Protein 3RRW (pdb70)

B-factor: mean 50.47, std 18.08, range [16.99, 117.23]

GO terms:
  GO:0009543 chloroplast thylakoid lumen (C, IDA)
  GO:0031977 thylakoid lumen (C, HDA)
  GO:0005634 nucleus (C, HDA)
  GO:0005737 cytoplasm (C, HDA)
  GO:0005829 cytosol (C, HDA)
  GO:0009507 chloroplast (C, HDA)
  GO:0009534 chloroplast thylakoid (C, HDA)
  GO:0009535 chloroplast thylakoid membrane (C, HDA)
  GO:0009579 thylakoid (C, HDA)
  GO:0005515 protein binding (F, IPI)
  GO:0009543 chloroplast thylakoid lumen (C, HDA)

InterPro domains:
  IPR002016 Haem peroxidase [PF00141] (103-273)
  IPR002016 Haem peroxidase [PS50873] (98-277)
  IPR002207 Class I peroxidase [PR00459] (113-128)
  IPR002207 Class I peroxidase [PR00459] (131-141)
  IPR002207 Class I peroxidase [PR00459] (145-169)
  IPR002207 Class I peroxidase [PR00459] (273-298)
  IPR010255 Haem peroxidase superfamily [SSF48113] (80-329)
  IPR044831 Heme-binding peroxidase Ccp1-like [PTHR31356] (79-277)

Organism: Arabidopsis thaliana (NCBI:txid3702)

Radius of gyration: 26.05 Å; Cα contacts (8 Å, |Δi|>4): 727; chains: 2; bounding box: 51×84×50 Å

CATH classification: 1.10.520.10 (+1 more: 1.20.58.1620)

Sequence (501 aa):
LNQRRQRSEFQSKIKILLSTTIKAKPELVPSLLKLALNDATYDKATKSGGANGSIRFSSELSRAENEGLSDGLSLIEEVKKEIDSISKGGPISYADIIQLAGQSAVKFTYLASAIRKCGGNEEKGNLLYTAYGSAGQWGLFDRNFGRSDATEADPEGRVPQWGKATVQEKDKFIAVGLGPRQLAVSAFLGPDQAATEQLLATDPQVAPWVQKYQRSRETVSQTDYEVDLITAFTKLSCLGQQINFEAYTYPVLNQRRQRSEFQSKIKILLSTTIKAKPELVPSLLKLALNDATYDKATKSGGANGSIRFSSELSRAENEGLSDGLSLIEEVKKEIDSISKGGPISYADIIQLAGQSAVKFTYLASAIRKCGGNEEKGNLLYTAYGSAGQWGLFDRNFGRSDATEADPEGRVPQWGKATVQEKDKFIAVGLGPRQLAVSAFLGPDQAATEQLLATDPQVAPWVQKYQRSRETVSQTDYEVDLITAFTKLSCLGQQINFEAYT

Nearest PDB structures (foldseek):
  3rrw-assembly2_B  TM=9.946E-01  e=8.534E-34  Arabidopsis thaliana
  2vcs-assembly1_A  TM=7.057E-01  e=4.518E-08  Glycine max
  3zcg-assembly1_A-2  TM=7.046E-01  e=4.741E-08  Glycine max
  2cl4-assembly1_X  TM=7.032E-01  e=6.034E-08  Glycine max
  1apx-assembly1_B  TM=6.976E-01  e=4.518E-08  Pisum sativum

Foldseek 3Di:
DVLVVLLVVLLVVLLVLLLVLCVVPVLCLLLLLQLLQVQLLQFVVVLFGGLALQCLDPVNCPDLLNPPNPVVVVSLVVSQVVSQVPFPFHGFGNSQSSLSNNVSSLLVVQLVLLCVVVVVNNVRSVVLCVVPPVPVLCVLVSQQGAWHHDPHHTDPDLGDSLVPDQLVVLVSQVSQPHGLLLCQLASNRDVDRVVRLVRQCVDPRNVVNNVVQVVLSPDNNSVVSVNSNSVSSSVSSQRSTDGDSSHSHDDD/DVLVVLLVVLLVVLLVVLLVLCVVVVLCLLLLLQLLQVQQLAFPVVLFGGLQLQCPDPVNCPDLLNPPSVVVVVSLVVSQVVSQVVQPFHRFGSSASSLSSSVSSLLVVLLVLLCVVVVNNNVRSVVLCVPLVPPVQCVLLSQQGAWHHDDHHRDPDLDDSLVPDALVNLVSQVRLPHGLLLVLLASNRDVDRVVRLVRSLVDPSNNVSNVVQVVLSVDNSSNCSSNVNSVSSSCSSARSTDHDSSHSD

Structure (mmCIF, N/CA/C/O backbone):
data_3RRW
#
_entry.id   3RRW
#
_cell.length_a   92.350
_cell.length_b   92.350
_cell.length_c   143.460
_cell.angle_alpha   90.00
_cell.angle_beta   90.00
_cell.angle_gamma   90.00
#
_symmetry.space_group_name_H-M   'P 41 21 2'
#
loop_
_entity.id
_entity.type
_entity.pdbx_description
1 polymer 'Thylakoid lumenal 29 kDa protein, chloroplastic'
2 non-polymer 'PHOSPHATE ION'
3 non-polymer 'CALCIUM ION'
4 non-polymer GLYCEROL
5 water water
#
loop_
_atom_site.group_PDB
_atom_site.id
_atom_site.type_symbol
_atom_site.label_atom_id
_atom_site.label_alt_id
_atom_site.label_comp_id
_atom_site.label_asym_id
_atom_site.label_entity_id
_atom_site.label_seq_id
_atom_site.pdbx_PDB_ins_code
_atom_site.Cartn_x
_atom_site.Cartn_y
_atom_site.Cartn_z
_atom_site.occupancy
_atom_site.B_iso_or_equiv
_atom_site.auth_seq_id
_atom_site.auth_comp_id
_atom_site.auth_asym_id
_atom_site.auth_atom_id
_atom_site.pdbx_PDB_model_num
ATOM 1 N N . LEU A 1 4 ? 34.322 112.018 59.084 1.00 69.89 4 LEU A N 1
ATOM 2 C CA . LEU A 1 4 ? 33.084 112.781 59.435 1.00 70.38 4 LEU A CA 1
ATOM 3 C C . LEU A 1 4 ? 32.076 112.850 58.300 1.00 68.27 4 LEU A C 1
ATOM 4 O O . LEU A 1 4 ? 31.040 112.160 58.318 1.00 66.52 4 LEU A O 1
ATOM 9 N N . ASN A 1 5 ? 32.350 113.689 57.311 1.00 68.81 5 ASN A N 1
ATOM 10 C CA . ASN A 1 5 ? 31.493 113.723 56.120 1.00 66.10 5 ASN A CA 1
ATOM 11 C C . ASN A 1 5 ? 31.377 112.351 55.490 1.00 62.32 5 ASN A C 1
ATOM 12 O O . ASN A 1 5 ? 30.356 112.002 54.931 1.00 60.19 5 ASN A O 1
ATOM 17 N N . GLN A 1 6 ? 32.441 111.576 55.613 1.00 62.47 6 GLN A N 1
ATOM 18 C CA . GLN A 1 6 ? 32.493 110.215 55.118 1.00 60.39 6 GLN A CA 1
ATOM 19 C C . GLN A 1 6 ? 31.662 109.297 56.000 1.00 58.15 6 GLN A C 1
ATOM 20 O O . GLN A 1 6 ? 31.171 108.258 55.550 1.00 55.41 6 GLN A O 1
ATOM 26 N N . ARG A 1 7 ? 31.557 109.651 57.277 1.00 59.28 7 ARG A N 1
ATOM 27 C CA . ARG A 1 7 ? 30.806 108.834 58.222 1.00 57.68 7 ARG A CA 1
ATOM 28 C C . ARG A 1 7 ? 29.333 108.949 57.812 1.00 54.84 7 ARG A C 1
ATOM 29 O O . ARG A 1 7 ? 28.632 107.945 57.694 1.00 51.81 7 ARG A O 1
ATOM 37 N N . ARG A 1 8 ? 28.928 110.183 57.499 1.00 54.58 8 ARG A N 1
ATOM 38 C CA . ARG A 1 8 ? 27.594 110.510 57.082 1.00 52.46 8 ARG A CA 1
ATOM 39 C C . ARG A 1 8 ? 27.289 109.862 55.725 1.00 50.12 8 ARG A C 1
ATOM 40 O O . ARG A 1 8 ? 26.293 109.110 55.583 1.00 48.05 8 ARG A O 1
ATOM 48 N N . GLN A 1 9 ? 28.155 110.105 54.737 1.00 49.52 9 GLN A N 1
ATOM 49 C CA . GLN A 1 9 ? 27.939 109.553 53.389 1.00 46.16 9 GLN A CA 1
ATOM 50 C C . GLN A 1 9 ? 27.693 108.087 53.478 1.00 43.33 9 GLN A C 1
ATOM 51 O O . GLN A 1 9 ? 26.715 107.580 52.919 1.00 42.06 9 GLN A O 1
ATOM 57 N N . ARG A 1 10 ? 28.609 107.392 54.147 1.00 43.16 10 ARG A N 1
ATOM 58 C CA . ARG A 1 10 ? 28.470 105.973 54.386 1.00 41.72 10 ARG A CA 1
ATOM 59 C C . ARG A 1 10 ? 27.112 105.596 54.993 1.00 41.04 10 ARG A C 1
ATOM 60 O O . ARG A 1 10 ? 26.453 104.664 54.490 1.00 39.40 10 ARG A O 1
ATOM 68 N N . SER A 1 11 ? 26.679 106.313 56.042 1.00 42.04 11 SER A N 1
ATOM 69 C CA . SER A 1 11 ? 25.443 105.924 56.744 1.00 41.96 11 SER A CA 1
ATOM 70 C C . SER A 1 11 ? 24.204 106.201 55.890 1.00 40.65 11 SER A C 1
ATOM 71 O O . SER A 1 11 ? 23.316 105.369 55.800 1.00 38.30 11 SER A O 1
ATOM 74 N N . GLU A 1 12 ? 24.202 107.325 55.181 1.00 42.47 12 GLU A N 1
ATOM 75 C CA . GLU A 1 12 ? 23.157 107.599 54.194 1.00 41.87 12 GLU A CA 1
ATOM 76 C C . GLU A 1 12 ? 23.104 106.502 53.142 1.00 39.84 12 GLU A C 1
ATOM 77 O O . GLU A 1 12 ? 22.025 106.072 52.728 1.00 39.21 12 GLU A O 1
ATOM 83 N N . PHE A 1 13 ? 24.264 105.985 52.771 1.00 39.10 13 PHE A N 1
ATOM 84 C CA . PHE A 1 13 ? 24.330 104.917 51.789 1.00 37.31 13 PHE A CA 1
ATOM 85 C C . PHE A 1 13 ? 23.815 103.587 52.422 1.00 36.77 13 PHE A C 1
ATOM 86 O O . PHE A 1 13 ? 23.199 102.745 51.755 1.00 35.09 13 PHE A O 1
ATOM 94 N N . GLN A 1 14 ? 24.053 103.414 53.714 1.00 38.06 14 GLN A N 1
ATOM 95 C CA . GLN A 1 14 ? 23.577 102.225 54.411 1.00 37.21 14 GLN A CA 1
ATOM 96 C C . GLN A 1 14 ? 22.067 102.204 54.559 1.00 36.06 14 GLN A C 1
ATOM 97 O O . GLN A 1 14 ? 21.448 101.164 54.392 1.00 35.31 14 GLN A O 1
ATOM 103 N N . SER A 1 15 ? 21.487 103.345 54.917 1.00 36.99 15 SER A N 1
ATOM 104 C CA . SER A 1 15 ? 20.031 103.497 54.959 1.00 37.14 15 SER A CA 1
ATOM 105 C C . SER A 1 15 ? 19.371 103.007 53.667 1.00 35.57 15 SER A C 1
ATOM 106 O O . SER A 1 15 ? 18.441 102.199 53.716 1.00 34.14 15 SER A O 1
ATOM 109 N N . LYS A 1 16 ? 19.881 103.478 52.526 1.00 35.06 16 LYS A N 1
ATOM 110 C CA . LYS A 1 16 ? 19.364 103.081 51.227 1.00 34.80 16 LYS A CA 1
ATOM 111 C C . LYS A 1 16 ? 19.486 101.592 50.957 1.00 33.85 16 LYS A C 1
ATOM 112 O O . LYS A 1 16 ? 18.570 100.955 50.430 1.00 33.75 16 LYS A O 1
ATOM 118 N N . ILE A 1 17 ? 20.606 101.031 51.343 1.00 33.42 17 ILE A N 1
ATOM 119 C CA . ILE A 1 17 ? 20.785 99.619 51.247 1.00 32.72 17 ILE A CA 1
ATOM 120 C C . ILE A 1 17 ? 19.781 98.878 52.136 1.00 33.57 17 ILE A C 1
ATOM 121 O O . ILE A 1 17 ? 19.100 97.948 51.675 1.00 33.23 17 ILE A O 1
ATOM 126 N N . LYS A 1 18 ? 19.639 99.318 53.388 1.00 34.64 18 LYS A N 1
ATOM 127 C CA . LYS A 1 18 ? 18.780 98.596 54.318 1.00 35.15 18 LYS A CA 1
ATOM 128 C C . LYS A 1 18 ? 17.307 98.604 53.889 1.00 34.46 18 LYS A C 1
ATOM 129 O O . LYS A 1 18 ? 16.637 97.583 53.995 1.00 34.54 18 LYS A O 1
ATOM 135 N N . ILE A 1 19 ? 16.804 99.741 53.417 1.00 33.96 19 ILE A N 1
ATOM 136 C CA . ILE A 1 19 ? 15.422 99.791 52.956 1.00 34.39 19 ILE A CA 1
ATOM 137 C C . ILE A 1 19 ? 15.216 98.833 51.751 1.00 33.12 19 ILE A C 1
ATOM 138 O O . ILE A 1 19 ? 14.195 98.168 51.659 1.00 31.78 19 ILE A O 1
ATOM 143 N N . LEU A 1 20 ? 16.225 98.725 50.885 1.00 32.28 20 LEU A N 1
ATOM 144 C CA . LEU A 1 20 ? 16.147 97.846 49.737 1.00 32.38 20 LEU A CA 1
ATOM 145 C C . LEU A 1 20 ? 16.211 96.380 50.160 1.00 32.12 20 LEU A C 1
ATOM 146 O O . LEU A 1 20 ? 15.496 95.519 49.613 1.00 31.27 20 LEU A O 1
ATOM 151 N N . LEU A 1 21 ? 17.054 96.084 51.133 1.00 30.86 21 LEU A N 1
ATOM 152 C CA . LEU A 1 21 ? 17.130 94.717 51.589 1.00 30.21 21 LEU A CA 1
ATOM 153 C C . LEU A 1 21 ? 15.838 94.254 52.260 1.00 30.80 21 LEU A C 1
ATOM 154 O O . LEU A 1 21 ? 15.370 93.154 51.990 1.00 30.69 21 LEU A O 1
ATOM 159 N N . SER A 1 22 ? 15.248 95.096 53.117 1.00 31.42 22 SER A N 1
ATOM 160 C CA . SER A 1 22 ? 14.097 94.664 53.875 1.00 31.43 22 SER A CA 1
ATOM 161 C C . SER A 1 22 ? 12.888 94.507 52.985 1.00 32.61 22 SER A C 1
ATOM 162 O O . SER A 1 22 ? 12.100 93.588 53.175 1.00 34.06 22 SER A O 1
ATOM 165 N N . THR A 1 23 ? 12.729 95.395 52.008 1.00 32.84 23 THR A N 1
ATOM 166 C CA . THR A 1 23 ? 11.662 95.229 51.036 1.00 32.59 23 THR A CA 1
ATOM 167 C C . THR A 1 23 ? 11.859 94.006 50.138 1.00 32.06 23 THR A C 1
ATOM 168 O O . THR A 1 23 ? 10.890 93.341 49.778 1.00 33.91 23 THR A O 1
ATOM 172 N N . THR A 1 24 ? 13.103 93.679 49.808 1.00 31.07 24 THR A N 1
ATOM 173 C CA . THR A 1 24 ? 13.363 92.478 48.989 1.00 30.54 24 THR A CA 1
ATOM 174 C C . THR A 1 24 ? 13.152 91.222 49.773 1.00 30.54 24 THR A C 1
ATOM 175 O O . THR A 1 24 ? 12.481 90.335 49.323 1.00 33.21 24 THR A O 1
ATOM 179 N N . ILE A 1 25 ? 13.707 91.157 50.964 1.00 30.45 25 ILE A N 1
ATOM 180 C CA . ILE A 1 25 ? 13.445 90.064 51.852 1.00 30.67 25 ILE A CA 1
ATOM 181 C C . ILE A 1 25 ? 11.940 89.903 52.120 1.00 33.25 25 ILE A C 1
ATOM 182 O O . ILE A 1 25 ? 11.429 88.778 52.135 1.00 34.76 25 ILE A O 1
ATOM 187 N N . LYS A 1 26 ? 11.218 91.024 52.226 1.00 33.68 26 LYS A N 1
ATOM 188 C CA . LYS A 1 26 ? 9.784 91.006 52.453 1.00 35.15 26 LYS A CA 1
ATOM 189 C C . LYS A 1 26 ? 9.047 90.310 51.303 1.00 36.93 26 LYS A C 1
ATOM 190 O O . LYS A 1 26 ? 8.030 89.652 51.525 1.00 38.67 26 LYS A O 1
ATOM 196 N N . ALA A 1 27 ? 9.546 90.463 50.069 1.00 36.05 27 ALA A N 1
ATOM 197 C CA . ALA A 1 27 ? 8.897 89.798 48.945 1.00 35.79 27 ALA A CA 1
ATOM 198 C C . ALA A 1 27 ? 9.304 88.302 48.892 1.00 35.51 27 ALA A C 1
ATOM 199 O O . ALA A 1 27 ? 8.569 87.478 48.396 1.00 34.64 27 ALA A O 1
ATOM 201 N N . LYS A 1 28 ? 10.478 87.970 49.419 1.00 33.96 28 LYS A N 1
ATOM 202 C CA . LYS A 1 28 ? 10.917 86.596 49.397 1.00 34.67 28 LYS A CA 1
ATOM 203 C C . LYS A 1 28 ? 11.364 86.086 50.758 1.00 33.52 28 LYS A C 1
ATOM 204 O O . LYS A 1 28 ? 12.543 85.780 50.924 1.00 32.69 28 LYS A O 1
ATOM 210 N N . PRO A 1 29 ? 10.425 85.942 51.720 1.00 33.21 29 PRO A N 1
ATOM 211 C CA . PRO A 1 29 ? 10.856 85.545 53.070 1.00 32.64 29 PRO A CA 1
ATOM 212 C C . PRO A 1 29 ? 11.427 84.144 53.164 1.00 32.78 29 PRO A C 1
ATOM 213 O O . PRO A 1 29 ? 12.120 83.859 54.108 1.00 33.55 29 PRO A O 1
ATOM 217 N N . GLU A 1 30 ? 11.151 83.280 52.190 1.00 33.81 30 GLU A N 1
ATOM 218 C CA . GLU A 1 30 ? 11.545 81.875 52.302 1.00 34.33 30 GLU A CA 1
ATOM 219 C C . GLU A 1 30 ? 13.011 81.673 52.028 1.00 33.36 30 GLU A C 1
ATOM 220 O O . GLU A 1 30 ? 13.499 80.553 52.114 1.00 33.58 30 GLU A O 1
ATOM 226 N N . LEU A 1 31 ? 13.698 82.772 51.696 1.00 32.38 31 LEU A N 1
ATOM 227 C CA . LEU A 1 31 ? 15.143 82.810 51.462 1.00 31.67 31 LEU A CA 1
ATOM 228 C C . LEU A 1 31 ? 15.901 83.315 52.652 1.00 30.53 31 LEU A C 1
ATOM 229 O O . LEU A 1 31 ? 17.149 83.412 52.636 1.00 29.94 31 LEU A O 1
ATOM 234 N N . VAL A 1 32 ? 15.182 83.685 53.692 1.00 30.11 32 VAL A N 1
ATOM 235 C CA . VAL A 1 32 ? 15.891 84.141 54.867 1.00 29.55 32 VAL A CA 1
ATOM 236 C C . VAL A 1 32 ? 16.937 83.105 55.319 1.00 29.25 32 VAL A C 1
ATOM 237 O O . VAL A 1 32 ? 18.078 83.458 55.560 1.00 28.95 32 VAL A O 1
ATOM 241 N N . PRO A 1 33 ? 16.557 81.820 55.399 1.00 30.60 33 PRO A N 1
ATOM 242 C CA . PRO A 1 33 ? 17.558 80.869 55.895 1.00 31.38 33 PRO A CA 1
ATOM 243 C C . PRO A 1 33 ? 18.773 80.800 54.965 1.00 32.27 33 PRO A C 1
ATOM 244 O O . PRO A 1 33 ? 19.898 80.732 55.450 1.00 32.64 33 PRO A O 1
ATOM 248 N N . SER A 1 34 ? 18.548 80.916 53.658 1.00 32.71 34 SER A N 1
ATOM 249 C CA . SER A 1 34 ? 19.619 80.962 52.694 1.00 33.40 34 SER A CA 1
ATOM 250 C C . SER A 1 34 ? 20.540 82.137 52.937 1.00 33.66 34 SER A C 1
ATOM 251 O O . SER A 1 34 ? 21.778 81.997 52.886 1.00 35.22 34 SER A O 1
ATOM 254 N N . LEU A 1 35 ? 19.977 83.320 53.150 1.00 33.63 35 LEU A N 1
ATOM 255 C CA . LEU A 1 35 ? 20.855 84.479 53.353 1.00 33.32 35 LEU A CA 1
ATOM 256 C C . LEU A 1 35 ? 21.712 84.279 54.593 1.00 33.56 35 LEU A C 1
ATOM 257 O O . LEU A 1 35 ? 22.908 84.596 54.572 1.00 34.49 35 LEU A O 1
ATOM 262 N N . LEU A 1 36 ? 21.114 83.747 55.666 1.00 32.41 36 LEU A N 1
ATOM 263 C CA . LEU A 1 36 ? 21.878 83.503 56.874 1.00 31.70 36 LEU A CA 1
ATOM 264 C C . LEU A 1 36 ? 23.088 82.579 56.601 1.00 31.64 36 LEU A C 1
ATOM 265 O O . LEU A 1 36 ? 24.234 82.893 56.991 1.00 32.08 36 LEU A O 1
ATOM 270 N N . LYS A 1 37 ? 22.827 81.476 55.910 1.00 30.64 37 LYS A N 1
ATOM 271 C CA . LYS A 1 37 ? 23.821 80.470 55.677 1.00 31.93 37 LYS A CA 1
ATOM 272 C C . LYS A 1 37 ? 24.868 80.949 54.700 1.00 32.33 37 LYS A C 1
ATOM 273 O O . LYS A 1 37 ? 25.977 80.433 54.672 1.00 32.33 37 LYS A O 1
ATOM 279 N N . LEU A 1 38 ? 24.475 81.862 53.826 1.00 32.07 38 LEU A N 1
ATOM 280 C CA . LEU A 1 38 ? 25.383 82.386 52.827 1.00 33.05 38 LEU A CA 1
ATOM 281 C C . LEU A 1 38 ? 26.448 83.262 53.538 1.00 32.62 38 LEU A C 1
ATOM 282 O O . LEU A 1 38 ? 27.664 83.129 53.283 1.00 33.78 38 LEU A O 1
ATOM 287 N N . ALA A 1 39 ? 25.996 84.075 54.488 1.00 30.44 39 ALA A N 1
ATOM 288 C CA . ALA A 1 39 ? 26.898 84.838 55.337 1.00 30.39 39 ALA A CA 1
ATOM 289 C C . ALA A 1 39 ? 27.780 83.957 56.238 1.00 30.79 39 ALA A C 1
ATOM 290 O O . ALA A 1 39 ? 28.968 84.243 56.391 1.00 32.36 39 ALA A O 1
ATOM 292 N N . LEU A 1 40 ? 27.228 82.869 56.785 1.00 30.26 40 LEU A N 1
ATOM 293 C CA . LEU A 1 40 ? 28.014 81.930 57.606 1.00 30.23 40 LEU A CA 1
ATOM 294 C C . LEU A 1 40 ? 29.087 81.227 56.799 1.00 31.07 40 LEU A C 1
ATOM 295 O O . LEU A 1 40 ? 30.283 81.331 57.127 1.00 32.00 40 LEU A O 1
ATOM 300 N N . ASN A 1 41 ? 28.666 80.531 55.738 1.00 30.08 41 ASN A N 1
ATOM 301 C CA . ASN A 1 41 ? 29.577 79.784 54.872 1.00 31.26 41 ASN A CA 1
ATOM 302 C C . ASN A 1 41 ? 30.624 80.599 54.111 1.00 32.82 41 ASN A C 1
ATOM 303 O O . ASN A 1 41 ? 31.635 80.050 53.692 1.00 35.41 41 ASN A O 1
ATOM 308 N N . ASP A 1 42 ? 30.421 81.898 53.968 1.00 32.23 42 ASP A N 1
ATOM 309 C CA . ASP A 1 42 ? 31.446 82.760 53.354 1.00 33.19 42 ASP A CA 1
ATOM 310 C C . ASP A 1 42 ? 32.484 83.031 54.425 1.00 34.10 42 ASP A C 1
ATOM 311 O O . ASP A 1 42 ? 33.661 82.991 54.162 1.00 35.72 42 ASP A O 1
ATOM 316 N N . ALA A 1 43 ? 32.021 83.214 55.666 1.00 34.65 43 ALA A N 1
ATOM 317 C CA . ALA A 1 43 ? 32.890 83.532 56.793 1.00 35.04 43 ALA A CA 1
ATOM 318 C C . ALA A 1 43 ? 33.676 82.345 57.351 1.00 36.50 43 ALA A C 1
ATOM 319 O O . ALA A 1 43 ? 34.832 82.495 57.716 1.00 38.54 43 ALA A O 1
ATOM 329 N N . THR A 1 45 ? 35.269 79.798 56.316 1.00 38.85 45 THR A N 1
ATOM 330 C CA . THR A 1 45 ? 36.528 79.323 55.760 1.00 40.86 45 THR A CA 1
ATOM 331 C C . THR A 1 45 ? 37.737 79.966 56.458 1.00 42.78 45 THR A C 1
ATOM 332 O O . THR A 1 45 ? 38.823 79.454 56.343 1.00 45.83 45 THR A O 1
ATOM 336 N N . TYR A 1 46 ? 37.563 81.087 57.153 1.00 42.51 46 TYR A N 1
ATOM 337 C CA . TYR A 1 46 ? 38.719 81.722 57.803 1.00 45.26 46 TYR A CA 1
ATOM 338 C C . TYR A 1 46 ? 39.621 80.731 58.574 1.00 46.68 46 TYR A C 1
ATOM 339 O O . TYR A 1 46 ? 39.151 79.959 59.398 1.00 46.56 46 TYR A O 1
ATOM 348 N N . ASP A 1 47 ? 40.915 80.744 58.259 1.00 49.29 47 ASP A N 1
ATOM 349 C CA . ASP A 1 47 ? 41.904 79.884 58.911 1.00 50.64 47 ASP A CA 1
ATOM 350 C C . ASP A 1 47 ? 43.039 80.776 59.384 1.00 52.78 47 ASP A C 1
ATOM 351 O O . ASP A 1 47 ? 43.810 81.286 58.588 1.00 54.50 47 ASP A O 1
ATOM 356 N N . LYS A 1 48 ? 43.100 80.986 60.684 1.00 53.15 48 LYS A N 1
ATOM 357 C CA . LYS A 1 48 ? 44.122 81.788 61.332 1.00 56.14 48 LYS A CA 1
ATOM 358 C C . LYS A 1 48 ? 45.524 81.585 60.786 1.00 59.01 48 LYS A C 1
ATOM 359 O O . LYS A 1 48 ? 46.173 82.528 60.348 1.00 60.71 48 LYS A O 1
ATOM 365 N N . ALA A 1 49 ? 45.979 80.337 60.822 1.00 60.25 49 ALA A N 1
ATOM 366 C CA . ALA A 1 49 ? 47.365 79.983 60.563 1.00 63.60 49 ALA A CA 1
ATOM 367 C C . ALA A 1 49 ? 47.838 80.502 59.218 1.00 65.43 49 ALA A C 1
ATOM 368 O O . ALA A 1 49 ? 48.929 81.063 59.108 1.00 67.73 49 ALA A O 1
ATOM 370 N N . THR A 1 50 ? 47.003 80.343 58.197 1.00 64.10 50 THR A N 1
ATOM 371 C CA . THR A 1 50 ? 47.383 80.785 56.886 1.00 65.62 50 THR A CA 1
ATOM 372 C C . THR A 1 50 ? 46.715 82.115 56.533 1.00 63.89 50 THR A C 1
ATOM 373 O O . THR A 1 50 ? 46.749 82.548 55.383 1.00 64.37 50 THR A O 1
ATOM 377 N N . LYS A 1 51 ? 46.166 82.786 57.550 1.00 62.90 51 LYS A N 1
ATOM 378 C CA . LYS A 1 51 ? 45.412 84.064 57.373 1.00 61.56 51 LYS A CA 1
ATOM 379 C C . LYS A 1 51 ? 44.613 84.088 56.071 1.00 59.08 51 LYS A C 1
ATOM 380 O O . LYS A 1 51 ? 44.621 85.072 55.349 1.00 58.64 51 LYS A O 1
ATOM 386 N N . SER A 1 52 ? 43.936 82.993 55.764 1.00 56.94 52 SER A N 1
ATOM 387 C CA . SER A 1 52 ? 43.233 82.912 54.502 1.00 55.30 52 SER A CA 1
ATOM 388 C C . SER A 1 52 ? 41.769 82.644 54.740 1.00 51.23 52 SER A C 1
ATOM 389 O O . SER A 1 52 ? 41.392 82.197 55.820 1.00 50.23 52 SER A O 1
ATOM 392 N N . GLY A 1 53 ? 40.945 82.946 53.736 1.00 49.28 53 GLY A N 1
ATOM 393 C CA . GLY A 1 53 ? 39.505 82.720 53.815 1.00 46.04 53 GLY A CA 1
ATOM 394 C C . GLY A 1 53 ? 38.748 83.834 54.501 1.00 43.96 53 GLY A C 1
ATOM 395 O O . GLY A 1 53 ? 39.189 84.960 54.533 1.00 44.99 53 GLY A O 1
ATOM 396 N N . GLY A 1 54 ? 37.573 83.519 55.016 1.00 42.17 54 GLY A N 1
ATOM 397 C CA . GLY A 1 54 ? 36.759 84.507 55.709 1.00 39.47 54 GLY A CA 1
ATOM 398 C C . GLY A 1 54 ? 35.755 85.200 54.829 1.00 37.60 54 GLY A C 1
ATOM 399 O O . GLY A 1 54 ? 35.555 84.815 53.666 1.00 37.06 54 GLY A O 1
ATOM 400 N N . ALA A 1 55 ? 35.149 86.244 55.399 1.00 36.77 55 ALA A N 1
ATOM 401 C CA . ALA A 1 55 ? 34.055 87.000 54.806 1.00 35.94 55 ALA A CA 1
ATOM 402 C C . ALA A 1 55 ? 34.542 87.914 53.720 1.00 36.88 55 ALA A C 1
ATOM 403 O O . ALA A 1 55 ? 34.651 89.136 53.948 1.00 36.79 55 ALA A O 1
ATOM 405 N N . ASN A 1 56 ? 34.693 87.338 52.518 1.00 37.37 56 ASN A N 1
ATOM 406 C CA . ASN A 1 56 ? 35.365 87.976 51.358 1.00 38.70 56 ASN A CA 1
ATOM 407 C C . ASN A 1 56 ? 34.607 87.809 50.030 1.00 38.80 56 ASN A C 1
ATOM 408 O O . ASN A 1 56 ? 35.101 88.210 48.965 1.00 39.47 56 ASN A O 1
ATOM 413 N N . GLY A 1 57 ? 33.406 87.235 50.096 1.00 38.18 57 GLY A N 1
ATOM 414 C CA . GLY A 1 57 ? 32.572 87.099 48.909 1.00 38.39 57 GLY A CA 1
ATOM 415 C C . GLY A 1 57 ? 32.980 85.948 48.003 1.00 39.85 57 GLY A C 1
ATOM 416 O O . GLY A 1 57 ? 32.358 85.707 46.953 1.00 40.32 57 GLY A O 1
ATOM 417 N N . SER A 1 58 ? 34.007 85.219 48.404 1.00 40.82 58 SER A N 1
ATOM 418 C CA . SER A 1 58 ? 34.448 84.046 47.643 1.00 42.35 58 SER A CA 1
ATOM 419 C C . SER A 1 58 ? 33.282 83.118 47.254 1.00 40.65 58 SER A C 1
ATOM 420 O O . SER A 1 58 ? 33.316 82.462 46.210 1.00 40.85 58 SER A O 1
ATOM 423 N N . ILE A 1 59 ? 32.264 83.073 48.108 1.00 38.29 59 ILE A N 1
ATOM 424 C CA . ILE A 1 59 ? 31.160 82.125 47.979 1.00 37.22 59 ILE A CA 1
ATOM 425 C C . ILE A 1 59 ? 30.345 82.255 46.698 1.00 36.90 59 ILE A C 1
ATOM 426 O O . ILE A 1 59 ? 29.625 81.346 46.337 1.00 36.96 59 ILE A O 1
ATOM 431 N N . ARG A 1 60 ? 30.478 83.375 46.013 1.00 37.30 60 ARG A N 1
ATOM 432 C CA . ARG A 1 60 ? 29.796 83.597 44.717 1.00 38.21 60 ARG A CA 1
ATOM 433 C C . ARG A 1 60 ? 30.367 82.763 43.566 1.00 40.27 60 ARG A C 1
ATOM 434 O O . ARG A 1 60 ? 29.791 82.714 42.470 1.00 41.19 60 ARG A O 1
ATOM 442 N N . PHE A 1 61 ? 31.513 82.142 43.784 1.00 42.10 61 PHE A N 1
ATOM 443 C CA . PHE A 1 61 ? 32.172 81.386 42.707 1.00 44.62 61 PHE A CA 1
ATOM 444 C C . PHE A 1 61 ? 31.583 79.994 42.558 1.00 45.92 61 PHE A C 1
ATOM 445 O O . PHE A 1 61 ? 31.438 79.271 43.539 1.00 47.00 61 PHE A O 1
ATOM 453 N N . SER A 1 62 ? 31.242 79.618 41.327 1.00 48.02 62 SER A N 1
ATOM 454 C CA . SER A 1 62 ? 30.557 78.365 41.069 1.00 49.35 62 SER A CA 1
ATOM 455 C C . SER A 1 62 ? 31.317 77.198 41.677 1.00 50.62 62 SER A C 1
ATOM 456 O O . SER A 1 62 ? 30.721 76.198 42.108 1.00 50.84 62 SER A O 1
ATOM 459 N N . SER A 1 63 ? 32.629 77.367 41.758 1.00 51.04 63 SER A N 1
ATOM 460 C CA . SER A 1 63 ? 33.518 76.364 42.269 1.00 51.88 63 SER A CA 1
ATOM 461 C C . SER A 1 63 ? 33.328 76.178 43.781 1.00 50.76 63 SER A C 1
ATOM 462 O O . SER A 1 63 ? 33.450 75.071 44.306 1.00 51.56 63 SER A O 1
ATOM 465 N N . GLU A 1 64 ? 32.980 77.246 44.477 1.00 48.75 64 GLU A N 1
ATOM 466 C CA . GLU A 1 64 ? 32.662 77.129 45.897 1.00 47.04 64 GLU A CA 1
ATOM 467 C C . GLU A 1 64 ? 31.165 76.791 46.121 1.00 46.14 64 GLU A C 1
ATOM 468 O O . GLU A 1 64 ? 30.811 75.943 46.951 1.00 44.52 64 GLU A O 1
ATOM 474 N N . LEU A 1 65 ? 30.301 77.455 45.362 1.00 46.51 65 LEU A N 1
ATOM 475 C CA . LEU A 1 65 ? 28.845 77.263 45.460 1.00 46.48 65 LEU A CA 1
ATOM 476 C C . LEU A 1 65 ? 28.368 75.807 45.198 1.00 48.50 65 LEU A C 1
ATOM 477 O O . LEU A 1 65 ? 27.352 75.385 45.727 1.00 49.34 65 LEU A O 1
ATOM 482 N N . SER A 1 66 ? 29.136 75.026 44.447 1.00 51.27 66 SER A N 1
ATOM 483 C CA . SER A 1 66 ? 28.754 73.643 44.149 1.00 53.12 66 SER A CA 1
ATOM 484 C C . SER A 1 66 ? 29.198 72.657 45.231 1.00 53.51 66 SER A C 1
ATOM 485 O O . SER A 1 66 ? 28.966 71.441 45.131 1.00 55.00 66 SER A O 1
ATOM 488 N N . ARG A 1 67 ? 29.845 73.169 46.266 1.00 52.05 67 ARG A N 1
ATOM 489 C CA . ARG A 1 67 ? 30.268 72.303 47.355 1.00 52.15 67 ARG A CA 1
ATOM 490 C C . ARG A 1 67 ? 29.045 71.891 48.179 1.00 50.83 67 ARG A C 1
ATOM 491 O O . ARG A 1 67 ? 28.090 72.654 48.318 1.00 50.07 67 ARG A O 1
ATOM 499 N N . ALA A 1 68 ? 29.060 70.657 48.664 1.00 51.46 68 ALA A N 1
ATOM 500 C CA . ALA A 1 68 ? 27.921 70.075 49.378 1.00 50.20 68 ALA A CA 1
ATOM 501 C C . ALA A 1 68 ? 27.398 70.984 50.480 1.00 47.20 68 ALA A C 1
ATOM 502 O O . ALA A 1 68 ? 26.192 71.160 50.633 1.00 45.94 68 ALA A O 1
ATOM 504 N N . GLU A 1 69 ? 28.319 71.564 51.239 1.00 45.97 69 GLU A N 1
ATOM 505 C CA . GLU A 1 69 ? 27.957 72.470 52.331 1.00 43.81 69 GLU A CA 1
ATOM 506 C C . GLU A 1 69 ? 27.161 73.673 51.849 1.00 42.13 69 GLU A C 1
ATOM 507 O O . GLU A 1 69 ? 26.513 74.353 52.645 1.00 41.01 69 GLU A O 1
ATOM 513 N N . ASN A 1 70 ? 27.287 73.985 50.560 1.00 41.67 70 ASN A N 1
ATOM 514 C CA . ASN A 1 70 ? 26.636 75.137 49.996 1.00 39.96 70 ASN A CA 1
ATOM 515 C C . ASN A 1 70 ? 25.433 74.784 49.133 1.00 41.15 70 ASN A C 1
ATOM 516 O O . ASN A 1 70 ? 24.902 75.641 48.437 1.00 40.63 70 ASN A O 1
ATOM 521 N N . GLU A 1 71 ? 24.974 73.540 49.246 1.00 42.45 71 GLU A N 1
ATOM 522 C CA . GLU A 1 71 ? 23.827 73.050 48.493 1.00 45.18 71 GLU A CA 1
ATOM 523 C C . GLU A 1 71 ? 22.546 73.827 48.774 1.00 43.35 71 GLU A C 1
ATOM 524 O O . GLU A 1 71 ? 22.270 74.213 49.906 1.00 42.83 71 GLU A O 1
ATOM 530 N N . GLY A 1 72 ? 21.757 74.047 47.745 1.00 42.82 72 GLY A N 1
ATOM 531 C CA . GLY A 1 72 ? 20.535 74.774 47.922 1.00 42.04 72 GLY A CA 1
ATOM 532 C C . GLY A 1 72 ? 20.670 76.287 48.090 1.00 40.76 72 GLY A C 1
ATOM 533 O O . GLY A 1 72 ? 19.677 76.945 48.374 1.00 40.47 72 GLY A O 1
ATOM 534 N N . LEU A 1 73 ? 21.858 76.862 47.894 1.00 39.17 73 LEU A N 1
ATOM 535 C CA . LEU A 1 73 ? 21.979 78.315 48.063 1.00 38.32 73 LEU A CA 1
ATOM 536 C C . LEU A 1 73 ? 21.906 79.188 46.787 1.00 38.06 73 LEU A C 1
ATOM 537 O O . LEU A 1 73 ? 22.110 80.385 46.857 1.00 37.42 73 LEU A O 1
ATOM 542 N N . SER A 1 74 ? 21.585 78.613 45.644 1.00 39.36 74 SER A N 1
ATOM 543 C CA . SER A 1 74 ? 21.479 79.407 44.405 1.00 40.91 74 SER A CA 1
ATOM 544 C C . SER A 1 74 ? 20.511 80.573 44.474 1.00 39.68 74 SER A C 1
ATOM 545 O O . SER A 1 74 ? 20.834 81.675 44.026 1.00 39.42 74 SER A O 1
ATOM 548 N N . ASP A 1 75 ? 19.303 80.303 44.962 1.00 39.44 75 ASP A N 1
ATOM 549 C CA . ASP A 1 75 ? 18.257 81.296 44.977 1.00 38.98 75 ASP A CA 1
ATOM 550 C C . ASP A 1 75 ? 18.676 82.502 45.840 1.00 36.96 75 ASP A C 1
ATOM 551 O O . ASP A 1 75 ? 18.525 83.656 45.418 1.00 37.03 75 ASP A O 1
ATOM 556 N N . GLY A 1 76 ? 19.258 82.234 47.007 1.00 34.61 76 GLY A N 1
ATOM 557 C CA . GLY A 1 76 ? 19.729 83.303 47.862 1.00 33.28 76 GLY A CA 1
ATOM 558 C C . GLY A 1 76 ? 20.781 84.140 47.168 1.00 33.59 76 GLY A C 1
ATOM 559 O O . GLY A 1 76 ? 20.790 85.371 47.257 1.00 32.63 76 GLY A O 1
ATOM 560 N N . LEU A 1 77 ? 21.699 83.471 46.491 1.00 35.51 77 LEU A N 1
ATOM 561 C CA . LEU A 1 77 ? 22.727 84.181 45.749 1.00 36.05 77 LEU A CA 1
ATOM 562 C C . LEU A 1 77 ? 22.187 84.970 44.543 1.00 35.84 77 LEU A C 1
ATOM 563 O O . LEU A 1 77 ? 22.794 85.952 44.172 1.00 36.11 77 LEU A O 1
ATOM 568 N N . SER A 1 78 ? 21.070 84.543 43.931 1.00 35.43 78 SER A N 1
ATOM 569 C CA . SER A 1 78 ? 20.404 85.384 42.914 1.00 36.07 78 SER A CA 1
ATOM 570 C C . SER A 1 78 ? 19.832 86.679 43.503 1.00 34.17 78 SER A C 1
ATOM 571 O O . SER A 1 78 ? 19.840 87.709 42.856 1.00 34.67 78 SER A O 1
ATOM 574 N N . LEU A 1 79 ? 19.313 86.602 44.717 1.00 32.51 79 LEU A N 1
ATOM 575 C CA . LEU A 1 79 ? 18.734 87.762 45.365 1.00 32.72 79 LEU A CA 1
ATOM 576 C C . LEU A 1 79 ? 19.845 88.754 45.635 1.00 32.26 79 LEU A C 1
ATOM 577 O O . LEU A 1 79 ? 19.715 89.955 45.336 1.00 33.09 79 LEU A O 1
ATOM 582 N N . ILE A 1 80 ? 20.978 88.225 46.084 1.00 32.04 80 ILE A N 1
ATOM 583 C CA . ILE A 1 80 ? 22.161 89.016 46.333 1.00 31.80 80 ILE A CA 1
ATOM 584 C C . ILE A 1 80 ? 22.652 89.740 45.081 1.00 32.48 80 ILE A C 1
ATOM 585 O O . ILE A 1 80 ? 22.893 90.950 45.134 1.00 31.60 80 ILE A O 1
ATOM 590 N N . GLU A 1 81 ? 22.786 89.007 43.965 1.00 33.56 81 GLU A N 1
ATOM 591 C CA . GLU A 1 81 ? 23.166 89.622 42.668 1.00 35.46 81 GLU A CA 1
ATOM 592 C C . GLU A 1 81 ? 22.214 90.716 42.264 1.00 34.11 81 GLU A C 1
ATOM 593 O O . GLU A 1 81 ? 22.640 91.726 41.782 1.00 35.42 81 GLU A O 1
ATOM 599 N N . GLU A 1 82 ? 20.916 90.462 42.379 1.00 33.60 82 GLU A N 1
ATOM 600 C CA . GLU A 1 82 ? 19.910 91.422 41.978 1.00 33.07 82 GLU A CA 1
ATOM 601 C C . GLU A 1 82 ? 20.023 92.694 42.826 1.00 32.88 82 GLU A C 1
ATOM 602 O O . GLU A 1 82 ? 19.954 93.821 42.295 1.00 34.05 82 GLU A O 1
ATOM 608 N N . VAL A 1 83 ? 20.240 92.511 44.125 1.00 30.01 83 VAL A N 1
ATOM 609 C CA . VAL A 1 83 ? 20.297 93.605 45.035 1.00 29.99 83 VAL A CA 1
ATOM 610 C C . VAL A 1 83 ? 21.600 94.404 44.848 1.00 30.75 83 VAL A C 1
ATOM 611 O O . VAL A 1 83 ? 21.608 95.660 44.946 1.00 31.32 83 VAL A O 1
ATOM 615 N N . LYS A 1 84 ? 22.704 93.699 44.582 1.00 30.72 84 LYS A N 1
ATOM 616 C CA . LYS A 1 84 ? 23.928 94.386 44.290 1.00 31.84 84 LYS A CA 1
ATOM 617 C C . LYS A 1 84 ? 23.751 95.264 43.024 1.00 33.38 84 LYS A C 1
ATOM 618 O O . LYS A 1 84 ? 24.081 96.465 43.053 1.00 32.85 84 LYS A O 1
ATOM 624 N N . LYS A 1 85 ? 23.217 94.695 41.931 1.00 33.10 85 LYS A N 1
ATOM 625 C CA . LYS A 1 85 ? 23.000 95.522 40.740 1.00 35.66 85 LYS A CA 1
ATOM 626 C C . LYS A 1 85 ? 22.180 96.821 41.094 1.00 35.17 85 LYS A C 1
ATOM 627 O O . LYS A 1 85 ? 22.564 97.925 40.690 1.00 36.47 85 LYS A O 1
ATOM 633 N N . GLU A 1 86 ? 21.142 96.699 41.924 1.00 32.81 86 GLU A N 1
ATOM 634 C CA . GLU A 1 86 ? 20.339 97.873 42.295 1.00 33.07 86 GLU A CA 1
ATOM 635 C C . GLU A 1 86 ? 21.089 98.868 43.179 1.00 34.25 86 GLU A C 1
ATOM 636 O O . GLU A 1 86 ? 20.957 100.081 42.983 1.00 35.39 86 GLU A O 1
ATOM 642 N N . ILE A 1 87 ? 21.845 98.377 44.168 1.00 33.61 87 ILE A N 1
ATOM 643 C CA . ILE A 1 87 ? 22.668 99.259 44.999 1.00 33.42 87 ILE A CA 1
ATOM 644 C C . ILE A 1 87 ? 23.766 99.985 44.157 1.00 34.36 87 ILE A C 1
ATOM 645 O O . ILE A 1 87 ? 23.977 101.182 44.302 1.00 35.64 87 ILE A O 1
ATOM 650 N N . ASP A 1 88 ? 24.434 99.262 43.258 1.00 34.10 88 ASP A N 1
ATOM 651 C CA . ASP A 1 88 ? 25.406 99.867 42.347 1.00 35.05 88 ASP A CA 1
ATOM 652 C C . ASP A 1 88 ? 24.869 101.032 41.543 1.00 34.90 88 ASP A C 1
ATOM 653 O O . ASP A 1 88 ? 25.609 101.918 41.181 1.00 36.25 88 ASP A O 1
ATOM 658 N N . SER A 1 89 ? 23.587 101.020 41.248 1.00 34.78 89 SER A N 1
ATOM 659 C CA . SER A 1 89 ? 23.017 102.056 40.416 1.00 36.02 89 SER A CA 1
ATOM 660 C C . SER A 1 89 ? 22.699 103.326 41.170 1.00 36.64 89 SER A C 1
ATOM 661 O O . SER A 1 89 ? 22.446 104.331 40.545 1.00 38.35 89 SER A O 1
ATOM 664 N N . ILE A 1 90 ? 22.695 103.295 42.502 1.00 36.75 90 ILE A N 1
ATOM 665 C CA . ILE A 1 90 ? 22.476 104.529 43.262 1.00 36.92 90 ILE A CA 1
ATOM 666 C C . ILE A 1 90 ? 23.660 104.939 44.110 1.00 38.04 90 ILE A C 1
ATOM 667 O O . ILE A 1 90 ? 23.637 106.004 44.721 1.00 39.80 90 ILE A O 1
ATOM 672 N N . SER A 1 91 ? 24.700 104.112 44.174 1.00 38.07 91 SER A N 1
ATOM 673 C CA . SER A 1 91 ? 25.874 104.488 44.979 1.00 38.41 91 SER A CA 1
ATOM 674 C C . SER A 1 91 ? 26.614 105.689 44.404 1.00 38.96 91 SER A C 1
ATOM 675 O O . SER A 1 91 ? 26.868 105.767 43.181 1.00 39.78 91 SER A O 1
ATOM 678 N N . LYS A 1 92 ? 26.999 106.604 45.279 1.00 37.86 92 LYS A N 1
ATOM 679 C CA . LYS A 1 92 ? 27.776 107.758 44.854 1.00 39.06 92 LYS A CA 1
ATOM 680 C C . LYS A 1 92 ? 29.252 107.502 45.026 1.00 39.65 92 LYS A C 1
ATOM 681 O O . LYS A 1 92 ? 30.086 108.249 44.541 1.00 41.50 92 LYS A O 1
ATOM 687 N N . GLY A 1 93 ? 29.572 106.403 45.676 1.00 39.54 93 GLY A N 1
ATOM 688 C CA . GLY A 1 93 ? 30.946 106.093 45.973 1.00 41.49 93 GLY A CA 1
ATOM 689 C C . GLY A 1 93 ? 31.453 104.773 45.458 1.00 40.76 93 GLY A C 1
ATOM 690 O O . GLY A 1 93 ? 32.392 104.221 46.026 1.00 42.00 93 GLY A O 1
ATOM 691 N N . GLY A 1 94 ? 30.852 104.284 44.371 1.00 40.05 94 GLY A N 1
ATOM 692 C CA . GLY A 1 94 ? 31.319 103.086 43.678 1.00 39.10 94 GLY A CA 1
ATOM 693 C C . GLY A 1 94 ? 30.442 101.874 43.933 1.00 37.72 94 GLY A C 1
ATOM 694 O O . GLY A 1 94 ? 29.542 101.904 44.772 1.00 37.14 94 GLY A O 1
ATOM 695 N N . PRO A 1 95 ? 30.701 100.782 43.206 1.00 37.38 95 PRO A N 1
ATOM 696 C CA . PRO A 1 95 ? 29.944 99.565 43.441 1.00 34.67 95 PRO A CA 1
ATOM 697 C C . PRO A 1 95 ? 30.257 99.000 44.812 1.00 34.64 95 PRO A C 1
ATOM 698 O O . PRO A 1 95 ? 31.364 99.169 45.326 1.00 36.42 95 PRO A O 1
ATOM 702 N N . ILE A 1 96 ? 29.275 98.347 45.409 1.00 33.04 96 ILE A N 1
ATOM 703 C CA . ILE A 1 96 ? 29.440 97.717 46.698 1.00 32.85 96 ILE A CA 1
ATOM 704 C C . ILE A 1 96 ? 30.063 96.344 46.466 1.00 33.57 96 ILE A C 1
ATOM 705 O O . ILE A 1 96 ? 29.791 95.719 45.467 1.00 34.01 96 ILE A O 1
ATOM 710 N N . SER A 1 97 ? 30.937 95.902 47.361 1.00 34.97 97 SER A N 1
ATOM 711 C CA . SER A 1 97 ? 31.607 94.630 47.200 1.00 36.36 97 SER A CA 1
ATOM 712 C C . SER A 1 97 ? 30.662 93.460 47.518 1.00 36.46 97 SER A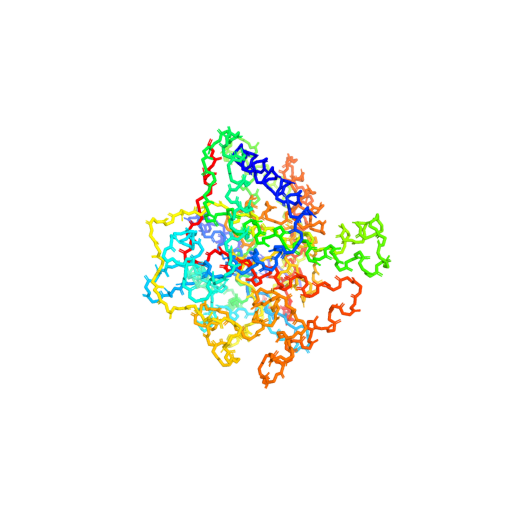 C 1
ATOM 713 O O . SER A 1 97 ? 29.693 93.584 48.284 1.00 34.88 97 SER A O 1
ATOM 716 N N . TYR A 1 98 ? 30.962 92.304 46.970 1.00 37.55 98 TYR A N 1
ATOM 717 C CA . TYR A 1 98 ? 30.159 91.161 47.289 1.00 37.70 98 TYR A CA 1
ATOM 718 C C . TYR A 1 98 ? 30.275 90.851 48.774 1.00 37.54 98 TYR A C 1
ATOM 719 O O . TYR A 1 98 ? 29.274 90.611 49.434 1.00 38.34 98 TYR A O 1
ATOM 728 N N . ALA A 1 99 ? 31.485 90.885 49.314 1.00 38.53 99 ALA A N 1
ATOM 729 C CA . ALA A 1 99 ? 31.672 90.573 50.725 1.00 38.41 99 ALA A CA 1
ATOM 730 C C . ALA A 1 99 ? 30.760 91.386 51.654 1.00 37.09 99 ALA A C 1
ATOM 731 O O . ALA A 1 99 ? 30.260 90.855 52.639 1.00 37.55 99 ALA A O 1
ATOM 733 N N . ASP A 1 100 ? 30.573 92.673 51.340 1.00 37.51 100 ASP A N 1
ATOM 734 C CA . ASP A 1 100 ? 29.727 93.576 52.125 1.00 36.05 100 ASP A CA 1
ATOM 735 C C . ASP A 1 100 ? 28.264 93.269 51.936 1.00 34.06 100 ASP A C 1
ATOM 736 O O . ASP A 1 100 ? 27.545 93.177 52.915 1.00 33.85 100 ASP A O 1
ATOM 741 N N . ILE A 1 101 ? 27.813 93.097 50.696 1.00 33.00 101 ILE A N 1
ATOM 742 C CA . ILE A 1 101 ? 26.394 92.850 50.469 1.00 32.45 101 ILE A CA 1
ATOM 743 C C . ILE A 1 101 ? 25.931 91.519 51.103 1.00 31.78 101 ILE A C 1
ATOM 744 O O . ILE A 1 101 ? 24.866 91.447 51.683 1.00 31.09 101 ILE A O 1
ATOM 749 N N . ILE A 1 102 ? 26.770 90.503 51.030 1.00 32.38 102 ILE A N 1
ATOM 750 C CA . ILE A 1 102 ? 26.519 89.193 51.635 1.00 31.53 102 ILE A CA 1
ATOM 751 C C . ILE A 1 102 ? 26.341 89.282 53.143 1.00 32.71 102 ILE A C 1
ATOM 752 O O . ILE A 1 102 ? 25.395 88.718 53.704 1.00 33.76 102 ILE A O 1
ATOM 757 N N . GLN A 1 103 ? 27.208 90.045 53.805 1.00 33.75 103 GLN A N 1
ATOM 758 C CA . GLN A 1 103 ? 27.070 90.259 55.242 1.00 33.73 103 GLN A CA 1
ATOM 759 C C . GLN A 1 103 ? 25.886 91.212 55.565 1.00 33.53 103 GLN A C 1
ATOM 760 O O . GLN A 1 103 ? 25.208 91.086 56.622 1.00 32.82 103 GLN A O 1
ATOM 766 N N . LEU A 1 104 ? 25.610 92.139 54.651 1.00 32.47 104 LEU A N 1
ATOM 767 C CA . LEU A 1 104 ? 24.482 93.042 54.841 1.00 32.55 104 LEU A CA 1
ATOM 768 C C . LEU A 1 104 ? 23.132 92.323 54.626 1.00 32.36 104 LEU A C 1
ATOM 769 O O . LEU A 1 104 ? 22.171 92.570 55.349 1.00 31.75 104 LEU A O 1
ATOM 774 N N . ALA A 1 105 ? 23.089 91.398 53.666 1.00 30.67 105 ALA A N 1
ATOM 775 C CA . ALA A 1 105 ? 21.912 90.600 53.485 1.00 29.97 105 ALA A CA 1
ATOM 776 C C . ALA A 1 105 ? 21.696 89.773 54.751 1.00 29.28 105 ALA A C 1
ATOM 777 O O . ALA A 1 105 ? 20.579 89.593 55.170 1.00 28.73 105 ALA A O 1
ATOM 779 N N . GLY A 1 106 ? 22.787 89.290 55.349 1.00 29.34 106 GLY A N 1
ATOM 780 C CA . GLY A 1 106 ? 22.712 88.576 56.607 1.00 28.17 106 GLY A CA 1
ATOM 781 C C . GLY A 1 106 ? 22.080 89.423 57.710 1.00 28.71 106 GLY A C 1
ATOM 782 O O . GLY A 1 106 ? 21.190 88.955 58.423 1.00 29.60 106 GLY A O 1
ATOM 783 N N . GLN A 1 107 ? 22.517 90.664 57.846 1.00 27.55 107 GLN A N 1
ATOM 784 C CA . GLN A 1 107 ? 21.985 91.544 58.891 1.00 29.51 107 GLN A CA 1
ATOM 785 C C . GLN A 1 107 ? 20.493 91.803 58.729 1.00 30.15 107 GLN A C 1
ATOM 786 O O . GLN A 1 107 ? 19.760 91.903 59.721 1.00 31.75 107 GLN A O 1
ATOM 792 N N . SER A 1 108 ? 20.053 91.956 57.493 1.00 29.46 108 SER A N 1
ATOM 793 C CA . SER A 1 108 ? 18.667 92.248 57.237 1.00 30.95 108 SER A CA 1
ATOM 794 C C . SER A 1 108 ? 17.806 91.010 57.516 1.00 30.60 108 SER A C 1
ATOM 795 O O . SER A 1 108 ? 16.711 91.134 58.070 1.00 30.77 108 SER A O 1
ATOM 798 N N . ALA A 1 109 ? 18.350 89.821 57.207 1.00 29.49 109 ALA A N 1
ATOM 799 C CA . ALA A 1 109 ? 17.673 88.541 57.500 1.00 29.95 109 ALA A CA 1
ATOM 800 C C . ALA A 1 109 ? 17.520 88.296 59.013 1.00 30.66 109 ALA A C 1
ATOM 801 O O . ALA A 1 109 ? 16.472 87.812 59.500 1.00 31.64 109 ALA A O 1
ATOM 803 N N . VAL A 1 110 ? 18.564 88.636 59.754 1.00 29.98 110 VAL A N 1
ATOM 804 C CA . VAL A 1 110 ? 18.506 88.542 61.196 1.00 30.01 110 VAL A CA 1
ATOM 805 C C . VAL A 1 110 ? 17.357 89.432 61.677 1.00 30.62 110 VAL A C 1
ATOM 806 O O . VAL A 1 110 ? 16.433 88.950 62.338 1.00 31.41 110 VAL A O 1
ATOM 810 N N . LYS A 1 111 ? 17.395 90.711 61.295 1.00 29.72 111 LYS A N 1
ATOM 811 C CA . LYS A 1 111 ? 16.360 91.647 61.710 1.00 30.05 111 LYS A CA 1
ATOM 812 C C . LYS A 1 111 ? 14.983 91.075 61.371 1.00 31.07 111 LYS A C 1
ATOM 813 O O . LYS A 1 111 ? 14.104 91.086 62.207 1.00 32.47 111 LYS A O 1
ATOM 819 N N . PHE A 1 112 ? 14.835 90.487 60.185 1.00 30.97 112 PHE A N 1
ATOM 820 C CA . PHE A 1 112 ? 13.571 89.892 59.792 1.00 32.20 112 PHE A CA 1
ATOM 821 C C . PHE A 1 112 ? 13.122 88.818 60.789 1.00 33.32 112 PHE A C 1
ATOM 822 O O . PHE A 1 112 ? 11.974 88.819 61.226 1.00 35.40 112 PHE A O 1
ATOM 830 N N . THR A 1 113 ? 14.027 87.945 61.200 1.00 32.99 113 THR A N 1
ATOM 831 C CA . THR A 1 113 ? 13.656 86.956 62.208 1.00 33.42 113 THR A CA 1
ATOM 832 C C . THR A 1 113 ? 13.345 87.595 63.565 1.00 34.97 113 THR A C 1
ATOM 833 O O . THR A 1 113 ? 12.567 87.018 64.344 1.00 37.46 113 THR A O 1
ATOM 837 N N . TYR A 1 114 ? 13.932 88.758 63.879 1.00 34.04 114 TYR A N 1
ATOM 838 C CA . TYR A 1 114 ? 13.545 89.430 65.147 1.00 34.94 114 TYR A CA 1
ATOM 839 C C . TYR A 1 114 ? 12.161 90.013 65.015 1.00 35.90 114 TYR A C 1
ATOM 840 O O . TYR A 1 114 ? 11.407 90.035 65.961 1.00 37.67 114 TYR A O 1
ATOM 849 N N . LEU A 1 115 ? 11.850 90.553 63.850 1.00 34.62 115 LEU A N 1
ATOM 850 C CA . LEU A 1 115 ? 10.578 91.177 63.679 1.00 35.84 115 LEU A CA 1
ATOM 851 C C . LEU A 1 115 ? 9.530 90.107 63.720 1.00 36.81 115 LEU A C 1
ATOM 852 O O . LEU A 1 115 ? 8.486 90.297 64.327 1.00 38.55 115 LEU A O 1
ATOM 857 N N . ALA A 1 116 ? 9.855 88.929 63.187 1.00 35.95 116 ALA A N 1
ATOM 858 C CA . ALA A 1 116 ? 8.876 87.866 63.164 1.00 36.42 116 ALA A CA 1
ATOM 859 C C . ALA A 1 116 ? 8.513 87.447 64.590 1.00 37.89 116 ALA A C 1
ATOM 860 O O . ALA A 1 116 ? 7.330 87.199 64.893 1.00 39.78 116 ALA A O 1
ATOM 862 N N . SER A 1 117 ? 9.506 87.436 65.484 1.00 37.48 117 SER A N 1
ATOM 863 C CA . SER A 1 117 ? 9.231 87.211 66.915 1.00 39.16 117 SER A CA 1
ATOM 864 C C . SER A 1 117 ? 8.243 88.187 67.523 1.00 40.11 117 SER A C 1
ATOM 865 O O . SER A 1 117 ? 7.287 87.783 68.181 1.00 41.79 117 SER A O 1
ATOM 868 N N . ALA A 1 118 ? 8.481 89.473 67.305 1.00 39.49 118 ALA A N 1
ATOM 869 C CA . ALA A 1 118 ? 7.640 90.474 67.882 1.00 42.78 118 ALA A CA 1
ATOM 870 C C . ALA A 1 118 ? 6.196 90.282 67.407 1.00 45.50 118 ALA A C 1
ATOM 871 O O . ALA A 1 118 ? 5.300 90.174 68.220 1.00 48.40 118 ALA A O 1
ATOM 873 N N . ILE A 1 119 ? 6.012 90.155 66.094 1.00 45.97 119 ILE A N 1
ATOM 874 C CA . ILE A 1 119 ? 4.717 89.883 65.473 1.00 48.47 119 ILE A CA 1
ATOM 875 C C . ILE A 1 119 ? 4.034 88.655 66.029 1.00 50.96 119 ILE A C 1
ATOM 876 O O . ILE A 1 119 ? 2.843 88.649 66.204 1.00 53.36 119 ILE A O 1
ATOM 881 N N . ARG A 1 120 ? 4.799 87.599 66.254 1.00 51.81 120 ARG A N 1
ATOM 882 C CA . ARG A 1 120 ? 4.279 86.364 66.793 1.00 54.62 120 ARG A CA 1
ATOM 883 C C . ARG A 1 120 ? 3.828 86.598 68.229 1.00 57.90 120 ARG A C 1
ATOM 884 O O . ARG A 1 120 ? 2.707 86.220 68.613 1.00 61.55 120 ARG A O 1
ATOM 892 N N . LYS A 1 121 ? 4.666 87.267 69.017 1.00 57.88 121 LYS A N 1
ATOM 893 C CA . LYS A 1 121 ? 4.322 87.551 70.406 1.00 60.85 121 LYS A CA 1
ATOM 894 C C . LYS A 1 121 ? 3.107 88.462 70.537 1.00 63.73 121 LYS A C 1
ATOM 895 O O . LYS A 1 121 ? 2.609 88.681 71.629 1.00 65.81 121 LYS A O 1
ATOM 901 N N . CYS A 1 122 ? 2.620 88.979 69.417 1.00 64.59 122 CYS A N 1
ATOM 902 C CA . CYS A 1 122 ? 1.457 89.865 69.445 1.00 68.07 122 CYS A CA 1
ATOM 903 C C . CYS A 1 122 ? 0.208 89.238 68.854 1.00 70.22 122 CYS A C 1
ATOM 904 O O . CYS A 1 122 ? -0.700 89.954 68.409 1.00 71.67 122 CYS A O 1
ATOM 907 N N . GLY A 1 123 ? 0.160 87.903 68.862 1.00 70.53 123 GLY A N 1
ATOM 908 C CA . GLY A 1 123 ? -0.977 87.156 68.302 1.00 72.91 123 GLY A CA 1
ATOM 909 C C . GLY A 1 123 ? -1.062 87.325 66.791 1.00 71.88 123 GLY A C 1
ATOM 910 O O . GLY A 1 123 ? -2.143 87.572 66.243 1.00 73.81 123 GLY A O 1
ATOM 911 N N . GLY A 1 124 ? 0.092 87.227 66.127 1.00 68.60 124 GLY A N 1
ATOM 912 C CA . GLY A 1 1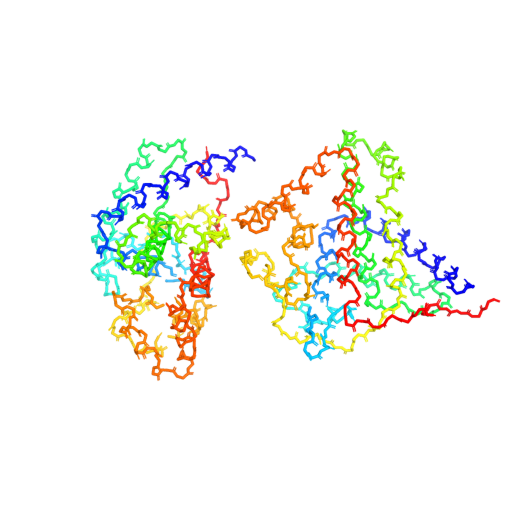24 ? 0.175 87.343 64.677 1.00 67.08 124 GLY A CA 1
ATOM 913 C C . GLY A 1 124 ? -0.134 88.726 64.141 1.00 67.23 124 GLY A C 1
ATOM 914 O O . GLY A 1 124 ? 0.052 88.987 62.955 1.00 66.37 124 GLY A O 1
ATOM 915 N N . ASN A 1 125 ? -0.603 89.625 65.002 1.00 69.41 125 ASN A N 1
ATOM 916 C CA . ASN A 1 125 ? -0.965 90.975 64.544 1.00 69.79 125 ASN A CA 1
ATOM 917 C C . ASN A 1 125 ? 0.242 91.745 64.115 1.00 67.30 125 ASN A C 1
ATOM 918 O O . ASN A 1 125 ? 1.086 92.114 64.928 1.00 66.79 125 ASN A O 1
ATOM 923 N N . GLU A 1 126 ? 0.311 92.012 62.827 1.00 66.97 126 GLU A N 1
ATOM 924 C CA . GLU A 1 126 ? 1.497 92.592 62.224 1.00 64.77 126 GLU A CA 1
ATOM 925 C C . GLU A 1 126 ? 1.720 94.087 62.554 1.00 64.48 126 GLU A C 1
ATOM 926 O O . GLU A 1 126 ? 2.852 94.516 62.771 1.00 63.71 126 GLU A O 1
ATOM 932 N N . GLU A 1 127 ? 0.654 94.870 62.598 1.00 65.82 127 GLU A N 1
ATOM 933 C CA . GLU A 1 127 ? 0.768 96.300 62.913 1.00 65.95 127 GLU A CA 1
ATOM 934 C C . GLU A 1 127 ? 1.452 96.547 64.305 1.00 64.80 127 GLU A C 1
ATOM 935 O O . GLU A 1 127 ? 2.340 97.412 64.426 1.00 63.06 127 GLU A O 1
ATOM 941 N N . LYS A 1 128 ? 1.046 95.775 65.324 1.00 64.46 128 LYS A N 1
ATOM 942 C CA . LYS A 1 128 ? 1.571 95.917 66.709 1.00 64.07 128 LYS A CA 1
ATOM 943 C C . LYS A 1 128 ? 2.987 95.398 66.848 1.00 60.53 128 LYS A C 1
ATOM 944 O O . LYS A 1 128 ? 3.785 95.978 67.575 1.00 60.33 128 LYS A O 1
ATOM 950 N N . GLY A 1 129 ? 3.259 94.253 66.225 1.00 57.25 129 GLY A N 1
ATOM 951 C CA . GLY A 1 129 ? 4.587 93.637 66.263 1.00 54.43 129 GLY A CA 1
ATOM 952 C C . GLY A 1 129 ? 5.671 94.535 65.687 1.00 52.68 129 GLY A C 1
ATOM 953 O O . GLY A 1 129 ? 6.826 94.504 66.149 1.00 50.45 129 GLY A O 1
ATOM 954 N N . ASN A 1 130 ? 5.302 95.326 64.673 1.00 52.28 130 ASN A N 1
ATOM 955 C CA . ASN A 1 130 ? 6.187 96.339 64.141 1.00 51.70 130 ASN A CA 1
ATOM 956 C C . ASN A 1 130 ? 6.547 97.401 65.178 1.00 53.79 130 ASN A C 1
ATOM 957 O O . ASN A 1 130 ? 7.707 97.782 65.292 1.00 53.21 130 ASN A O 1
ATOM 962 N N . LEU A 1 131 ? 5.561 97.874 65.936 1.00 57.06 131 LEU A N 1
ATOM 963 C CA . LEU A 1 131 ? 5.826 98.848 67.006 1.00 59.64 131 LEU A CA 1
ATOM 964 C C . LEU A 1 131 ? 6.672 98.262 68.140 1.00 59.75 131 LEU A C 1
ATOM 965 O O . LEU A 1 131 ? 7.565 98.923 68.673 1.00 59.79 131 LEU A O 1
ATOM 970 N N . LEU A 1 132 ? 6.379 97.019 68.501 1.00 60.10 132 LEU A N 1
ATOM 971 C CA . LEU A 1 132 ? 7.142 96.329 69.523 1.00 61.30 132 LEU A CA 1
ATOM 972 C C . LEU A 1 132 ? 8.600 96.177 69.110 1.00 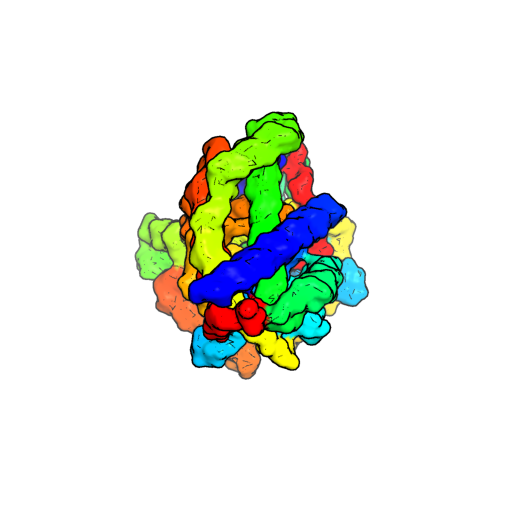59.83 132 LEU A C 1
ATOM 973 O O . LEU A 1 132 ? 9.493 96.431 69.910 1.00 59.91 132 LEU A O 1
ATOM 978 N N . TYR A 1 133 ? 8.834 95.766 67.857 1.00 59.23 133 TYR A N 1
ATOM 979 C CA . TYR A 1 133 ? 10.193 95.590 67.344 1.00 58.33 133 TYR A CA 1
ATOM 980 C C . TYR A 1 133 ? 10.936 96.920 67.317 1.00 60.54 133 TYR A C 1
ATOM 981 O O . TYR A 1 133 ? 12.102 97.004 67.719 1.00 60.30 133 TYR A O 1
ATOM 990 N N . THR A 1 134 ? 10.253 97.947 66.820 1.00 63.55 134 THR A N 1
ATOM 991 C CA . THR A 1 134 ? 10.815 99.276 66.691 1.00 65.73 134 THR A CA 1
ATOM 992 C C . THR A 1 134 ? 11.244 99.783 68.052 1.00 69.32 134 THR A C 1
ATOM 993 O O . THR A 1 134 ? 12.300 100.392 68.169 1.00 69.76 134 THR A O 1
ATOM 997 N N . ALA A 1 135 ? 10.445 99.500 69.083 1.00 73.06 135 ALA A N 1
ATOM 998 C CA . ALA A 1 135 ? 10.725 100.000 70.440 1.00 77.71 135 ALA A CA 1
ATOM 999 C C . ALA A 1 135 ? 12.206 99.899 70.846 1.00 78.39 135 ALA A C 1
ATOM 1000 O O . ALA A 1 135 ? 12.794 100.909 71.263 1.00 81.26 135 ALA A O 1
ATOM 1002 N N . TYR A 1 136 ? 12.810 98.713 70.722 1.00 76.37 136 TYR A N 1
ATOM 1003 C CA . TYR A 1 136 ? 14.205 98.548 71.104 1.00 76.28 136 TYR A CA 1
ATOM 1004 C C . TYR A 1 136 ? 15.152 98.405 69.884 1.00 74.48 136 TYR A C 1
ATOM 1005 O O . TYR A 1 136 ? 15.902 99.333 69.549 1.00 75.34 136 TYR A O 1
ATOM 1014 N N . GLY A 1 137 ? 15.091 97.253 69.220 1.00 72.35 137 GLY A N 1
ATOM 1015 C CA . GLY A 1 137 ? 15.939 96.952 68.071 1.00 69.48 137 GLY A CA 1
ATOM 1016 C C . GLY A 1 137 ? 16.300 95.464 68.000 1.00 67.25 137 GLY A C 1
ATOM 1017 O O . GLY A 1 137 ? 15.525 94.664 67.489 1.00 66.52 137 GLY A O 1
ATOM 1018 N N . SER A 1 138 ? 17.456 95.081 68.548 1.00 66.20 138 SER A N 1
ATOM 1019 C CA . SER A 1 138 ? 18.343 96.005 69.244 1.00 66.30 138 SER A CA 1
ATOM 1020 C C . SER A 1 138 ? 19.144 96.859 68.271 1.00 65.44 138 SER A C 1
ATOM 1021 O O . SER A 1 138 ? 20.377 96.872 68.339 1.00 65.47 138 SER A O 1
ATOM 1024 N N . ALA A 1 139 ? 18.424 97.567 67.376 1.00 64.27 139 ALA A N 1
ATOM 1025 C CA . ALA A 1 139 ? 18.995 98.493 66.376 1.00 62.91 139 ALA A CA 1
ATOM 1026 C C . ALA A 1 139 ? 20.255 99.239 66.866 1.00 63.54 139 ALA A C 1
ATOM 1027 O O . ALA A 1 139 ? 21.196 99.456 66.081 1.00 63.57 139 ALA A O 1
ATOM 1029 N N . GLY A 1 140 ? 20.277 99.613 68.154 1.00 63.17 140 GLY A N 1
ATOM 1030 C CA . GLY A 1 140 ? 21.450 100.246 68.764 1.00 62.33 140 GLY A CA 1
ATOM 1031 C C . GLY A 1 140 ? 22.655 99.316 68.912 1.00 60.71 140 GLY A C 1
ATOM 1032 O O . GLY A 1 140 ? 23.796 99.771 69.043 1.00 61.01 140 GLY A O 1
ATOM 1033 N N . GLN A 1 141 ? 22.406 98.008 68.889 1.00 57.87 141 GLN A N 1
ATOM 1034 C CA . GLN A 1 141 ? 23.473 97.038 69.031 1.00 55.96 141 GLN A CA 1
ATOM 1035 C C . GLN A 1 141 ? 24.095 96.736 67.697 1.00 53.09 141 GLN A C 1
ATOM 1036 O O . GLN A 1 141 ? 25.210 96.217 67.642 1.00 54.00 141 GLN A O 1
ATOM 1042 N N . TRP A 1 142 ? 23.431 97.114 66.610 1.00 49.66 142 TRP A N 1
ATOM 1043 C CA . TRP A 1 142 ? 24.081 96.985 65.309 1.00 46.02 142 TRP A CA 1
ATOM 1044 C C . TRP A 1 142 ? 25.239 97.984 65.144 1.00 46.86 142 TRP A C 1
ATOM 1045 O O . TRP A 1 142 ? 25.951 97.934 64.160 1.00 47.25 142 TRP A O 1
ATOM 1056 N N . GLY A 1 143 ? 25.441 98.863 66.125 1.00 48.94 143 GLY A N 1
ATOM 1057 C CA . GLY A 1 143 ? 26.430 99.962 66.024 1.00 50.83 143 GLY A CA 1
ATOM 1058 C C . GLY A 1 143 ? 27.797 99.577 65.462 1.00 51.15 143 GLY A C 1
ATOM 1059 O O . GLY A 1 143 ? 28.203 100.047 64.380 1.00 51.16 143 GLY A O 1
ATOM 1060 N N . LEU A 1 144 ? 28.505 98.719 66.187 1.00 51.46 144 LEU A N 1
ATOM 1061 C CA . LEU A 1 144 ? 29.786 98.226 65.731 1.00 52.07 144 LEU A CA 1
ATOM 1062 C C . LEU A 1 144 ? 29.666 97.516 64.382 1.00 50.14 144 LEU A C 1
ATOM 1063 O O . LEU A 1 144 ? 30.491 97.734 63.483 1.00 50.87 144 LEU A O 1
ATOM 1068 N N . PHE A 1 145 ? 28.640 96.674 64.226 1.00 47.77 145 PHE A N 1
ATOM 1069 C CA . PHE A 1 145 ? 28.477 95.948 62.976 1.00 45.46 145 PHE A CA 1
ATOM 1070 C C . PHE A 1 145 ? 28.397 96.939 61.832 1.00 46.69 145 PHE A C 1
ATOM 1071 O O . PHE A 1 145 ? 28.986 96.721 60.771 1.00 46.00 145 PHE A O 1
ATOM 1079 N N . ASP A 1 146 ? 27.672 98.036 62.059 1.00 48.23 146 ASP A N 1
ATOM 1080 C CA . ASP A 1 146 ? 27.461 99.033 61.019 1.00 49.36 146 ASP A CA 1
ATOM 1081 C C . ASP A 1 146 ? 28.753 99.766 60.656 1.00 50.83 146 ASP A C 1
ATOM 1082 O O . ASP A 1 146 ? 28.882 100.241 59.544 1.00 51.31 146 ASP A O 1
ATOM 1087 N N . ARG A 1 147 ? 29.710 99.810 61.589 1.00 52.58 147 ARG A N 1
ATOM 1088 C CA . ARG A 1 147 ? 31.022 100.433 61.360 1.00 54.41 147 ARG A CA 1
ATOM 1089 C C . ARG A 1 147 ? 31.954 99.547 60.546 1.00 53.16 147 ARG A C 1
ATOM 1090 O O . ARG A 1 147 ? 32.860 100.048 59.894 1.00 54.67 147 ARG A O 1
ATOM 1098 N N . ASN A 1 148 ? 31.730 98.233 60.597 1.00 50.46 148 ASN A N 1
ATOM 1099 C CA . ASN A 1 148 ? 32.546 97.272 59.859 1.00 48.87 148 ASN A CA 1
ATOM 1100 C C . ASN A 1 148 ? 32.060 97.123 58.431 1.00 46.79 148 ASN A C 1
ATOM 1101 O O . ASN A 1 148 ? 31.716 96.030 57.959 1.00 46.33 148 ASN A O 1
ATOM 1106 N N . PHE A 1 149 ? 32.059 98.251 57.745 1.00 46.70 149 PHE A N 1
ATOM 1107 C CA . PHE A 1 149 ? 31.519 98.384 56.399 1.00 43.86 149 PHE A CA 1
ATOM 1108 C C . PHE A 1 149 ? 32.683 98.794 55.514 1.00 44.82 149 PHE A C 1
ATOM 1109 O O . PHE A 1 149 ? 33.275 99.866 55.711 1.00 46.80 149 PHE A O 1
ATOM 1117 N N . GLY A 1 150 ? 33.045 97.925 54.580 1.00 42.98 150 GLY A N 1
ATOM 1118 C CA . GLY A 1 150 ? 34.157 98.192 53.678 1.00 43.98 150 GLY A CA 1
ATOM 1119 C C . GLY A 1 150 ? 35.053 96.990 53.610 1.00 44.35 150 GLY A C 1
ATOM 1120 O O . GLY A 1 150 ? 36.190 97.015 54.081 1.00 46.45 150 GLY A O 1
ATOM 1121 N N . ARG A 1 151 ? 34.501 95.900 53.101 1.00 42.79 151 ARG A N 1
ATOM 1122 C CA . ARG A 1 151 ? 35.225 94.647 53.000 1.00 43.08 151 ARG A CA 1
ATOM 1123 C C . ARG A 1 151 ? 35.664 94.500 51.546 1.00 43.99 151 ARG A C 1
ATOM 1124 O O . ARG A 1 151 ? 35.023 95.050 50.642 1.00 43.99 151 ARG A O 1
ATOM 1132 N N . SER A 1 152 ? 36.784 93.826 51.314 1.00 45.52 152 SER A N 1
ATOM 1133 C CA . SER A 1 152 ? 37.324 93.663 49.952 1.00 46.47 152 SER A CA 1
ATOM 1134 C C . SER A 1 152 ? 36.944 92.306 49.376 1.00 45.44 152 SER A C 1
ATOM 1135 O O . SER A 1 152 ? 36.817 91.331 50.125 1.00 44.61 152 SER A O 1
ATOM 1138 N N . ASP A 1 153 ? 36.777 92.236 48.052 1.00 45.43 153 ASP A N 1
ATOM 1139 C CA . ASP A 1 153 ? 36.414 90.976 47.405 1.00 44.99 153 ASP A CA 1
ATOM 1140 C C . ASP A 1 153 ? 37.597 90.060 47.099 1.00 47.13 153 ASP A C 1
ATOM 1141 O O . ASP A 1 153 ? 38.611 90.494 46.559 1.00 48.98 153 ASP A O 1
ATOM 1146 N N . ALA A 1 154 ? 37.445 88.787 47.466 1.00 46.69 154 ALA A N 1
ATOM 1147 C CA . ALA A 1 154 ? 38.339 87.743 47.026 1.00 49.01 154 ALA A CA 1
ATOM 1148 C C . ALA A 1 154 ? 38.098 87.535 45.523 1.00 49.38 154 ALA A C 1
ATOM 1149 O O . ALA A 1 154 ? 37.028 87.845 45.015 1.00 48.21 154 ALA A O 1
ATOM 1151 N N . THR A 1 155 ? 39.093 87.021 44.819 1.00 51.97 155 THR A N 1
ATOM 1152 C CA . THR A 1 155 ? 39.014 86.909 43.361 1.00 52.99 155 THR A CA 1
ATOM 1153 C C . THR A 1 155 ? 38.861 85.462 42.973 1.00 53.40 155 THR A C 1
ATOM 1154 O O . THR A 1 155 ? 39.020 85.093 41.815 1.00 55.50 155 THR A O 1
ATOM 1158 N N . GLU A 1 156 ? 38.587 84.629 43.958 1.00 52.47 156 GLU A N 1
ATOM 1159 C CA . GLU A 1 156 ? 38.424 83.220 43.704 1.00 53.06 156 GLU A CA 1
ATOM 1160 C C . GLU A 1 156 ? 37.876 82.525 44.926 1.00 51.27 156 GLU A C 1
ATOM 1161 O O . GLU A 1 156 ? 37.840 83.093 46.014 1.00 49.93 156 GLU A O 1
ATOM 1167 N N . ALA A 1 157 ? 37.465 81.279 44.728 1.00 51.73 157 ALA A N 1
ATOM 1168 C CA . ALA A 1 157 ? 36.937 80.426 45.778 1.00 50.25 157 ALA A CA 1
ATOM 1169 C C . ALA A 1 157 ? 37.884 80.359 46.984 1.00 51.43 157 ALA A C 1
ATOM 1170 O O . ALA A 1 157 ? 39.076 80.598 46.855 1.00 53.71 157 ALA A O 1
ATOM 1172 N N . ASP A 1 158 ? 37.342 80.070 48.161 1.00 50.05 158 ASP A N 1
ATOM 1173 C CA . ASP A 1 158 ? 38.185 79.844 49.318 1.00 50.91 158 ASP A CA 1
ATOM 1174 C C . ASP A 1 158 ? 38.588 78.399 49.267 1.00 52.74 158 ASP A C 1
ATOM 1175 O O . ASP A 1 158 ? 37.945 77.610 48.578 1.00 53.36 158 ASP A O 1
ATOM 1180 N N . PRO A 1 159 ? 39.677 78.042 49.952 1.00 54.44 159 PRO A N 1
ATOM 1181 C CA . PRO A 1 159 ? 40.170 76.684 49.810 1.00 56.08 159 PRO A CA 1
ATOM 1182 C C . PRO A 1 159 ? 39.054 75.745 50.230 1.00 54.60 159 PRO A C 1
ATOM 1183 O O . PRO A 1 159 ? 38.199 76.158 50.980 1.00 51.88 159 PRO A O 1
ATOM 1187 N N . GLU A 1 160 ? 39.030 74.513 49.711 1.00 56.41 160 GLU A N 1
ATOM 1188 C CA . GLU A 1 160 ? 37.956 73.581 50.060 1.00 56.12 160 GLU A CA 1
ATOM 1189 C C . GLU A 1 160 ? 38.227 72.951 51.432 1.00 55.25 160 GLU A C 1
ATOM 1190 O O . GLU A 1 160 ? 39.323 73.076 51.956 1.00 56.20 160 GLU A O 1
ATOM 1196 N N . GLY A 1 161 ? 37.211 72.333 52.028 1.00 53.34 161 GLY A N 1
ATOM 1197 C CA . GLY A 1 161 ? 37.417 71.481 53.221 1.00 53.83 161 GLY A CA 1
ATOM 1198 C C . GLY A 1 161 ? 37.415 72.158 54.593 1.00 52.62 161 GLY A C 1
ATOM 1199 O O . GLY A 1 161 ? 37.973 71.629 55.547 1.00 53.26 161 GLY A O 1
ATOM 1200 N N . ARG A 1 162 ? 36.739 73.301 54.706 1.00 50.84 162 ARG A N 1
ATOM 1201 C CA . ARG A 1 162 ? 36.768 74.075 55.942 1.00 49.21 162 ARG A CA 1
ATOM 1202 C C . ARG A 1 162 ? 35.383 74.378 56.509 1.00 46.51 162 ARG A C 1
ATOM 1203 O O . ARG A 1 162 ? 35.256 75.062 57.526 1.00 45.89 162 ARG A O 1
ATOM 1211 N N . VAL A 1 163 ? 34.356 73.858 55.841 1.00 44.70 163 VAL A N 1
ATOM 1212 C CA . VAL A 1 163 ? 32.980 74.101 56.208 1.00 41.62 163 VAL A CA 1
ATOM 1213 C C . VAL A 1 163 ? 32.139 72.814 56.283 1.00 41.50 163 VAL A C 1
ATOM 1214 O O . VAL A 1 163 ? 32.017 72.071 55.302 1.00 43.05 163 VAL A O 1
ATOM 1218 N N . PRO A 1 164 ? 31.526 72.573 57.437 1.00 39.85 164 PRO A N 1
ATOM 1219 C CA . PRO A 1 164 ? 30.683 71.399 57.595 1.00 40.16 164 PRO A CA 1
ATOM 1220 C C . PRO A 1 164 ? 29.434 71.490 56.753 1.00 39.70 164 PRO A C 1
ATOM 1221 O O . PRO A 1 164 ? 28.992 72.567 56.419 1.00 39.36 164 PRO A O 1
ATOM 1225 N N . GLN A 1 165 ? 28.879 70.353 56.393 1.00 41.67 165 GLN A N 1
ATOM 1226 C CA . GLN A 1 165 ? 27.538 70.316 55.861 1.00 42.38 165 GLN A CA 1
ATOM 1227 C C . GLN A 1 165 ? 26.681 70.298 57.081 1.00 40.74 165 GLN A C 1
ATOM 1228 O O . GLN A 1 165 ? 26.400 69.231 57.615 1.00 41.73 165 GLN A O 1
ATOM 1234 N N . TRP A 1 166 ? 26.296 71.488 57.529 1.00 39.22 166 TRP A N 1
ATOM 1235 C CA . TRP A 1 166 ? 25.619 71.683 58.819 1.00 38.98 166 TRP A CA 1
ATOM 1236 C C . TRP A 1 166 ? 24.472 70.689 59.067 1.00 39.75 166 TRP A C 1
ATOM 1237 O O . TRP A 1 166 ? 24.340 70.124 60.166 1.00 37.89 166 TRP A O 1
ATOM 1248 N N . GLY A 1 167 ? 23.699 70.448 58.009 1.00 40.62 167 GLY A N 1
ATOM 1249 C CA . GLY A 1 167 ? 22.515 69.594 58.080 1.00 42.41 167 GLY A CA 1
ATOM 1250 C C . GLY A 1 167 ? 22.805 68.140 58.370 1.00 44.09 167 GLY A C 1
ATOM 1251 O O . GLY A 1 167 ? 21.932 67.412 58.857 1.00 45.41 167 GLY A O 1
ATOM 1252 N N . LYS A 1 168 ? 24.031 67.704 58.078 1.00 44.33 168 LYS A N 1
ATOM 1253 C CA . LYS A 1 168 ? 24.403 66.322 58.325 1.00 44.56 168 LYS A CA 1
ATOM 1254 C C . LYS A 1 168 ? 25.492 66.250 59.366 1.00 42.65 168 LYS A C 1
ATOM 1255 O O . LYS A 1 168 ? 26.088 65.190 59.565 1.00 44.66 168 LYS A O 1
ATOM 1261 N N . ALA A 1 169 ? 25.776 67.354 60.029 1.00 38.57 169 ALA A N 1
ATOM 1262 C CA . ALA A 1 169 ? 26.901 67.382 60.925 1.00 37.47 169 ALA A CA 1
ATOM 1263 C C . ALA A 1 169 ? 26.528 66.933 62.336 1.00 38.12 169 ALA A C 1
ATOM 1264 O O . ALA A 1 169 ? 25.412 67.226 62.816 1.00 38.24 169 ALA A O 1
ATOM 1266 N N . THR A 1 170 ? 27.439 66.219 63.006 1.00 38.54 170 THR A N 1
ATOM 1267 C CA . THR A 1 170 ? 27.282 65.955 64.443 1.00 38.75 170 THR A CA 1
ATOM 1268 C C . THR A 1 170 ? 27.609 67.231 65.195 1.00 37.67 170 THR A C 1
ATOM 1269 O O . THR A 1 170 ? 28.232 68.122 64.638 1.00 37.88 170 THR A O 1
ATOM 1273 N N . VAL A 1 171 ? 27.172 67.339 66.446 1.00 38.25 171 VAL A N 1
ATOM 1274 C CA . VAL A 1 171 ? 27.345 68.585 67.226 1.00 37.99 171 VAL A CA 1
ATOM 1275 C C . VAL A 1 171 ? 28.833 68.875 67.471 1.00 39.11 171 VAL A C 1
ATOM 1276 O O . VAL A 1 171 ? 29.260 70.020 67.464 1.00 39.46 171 VAL A O 1
ATOM 1280 N N . GLN A 1 172 ? 29.626 67.830 67.652 1.00 40.48 172 GLN A N 1
ATOM 1281 C CA . GLN A 1 172 ? 31.077 67.991 67.786 1.00 41.40 172 GLN A CA 1
ATOM 1282 C C . GLN A 1 172 ? 31.807 68.502 66.511 1.00 41.59 172 GLN A C 1
ATOM 1283 O O . GLN A 1 172 ? 32.790 69.250 66.639 1.00 41.52 172 GLN A O 1
ATOM 1289 N N . GLU A 1 173 ? 31.369 68.088 65.308 1.00 40.81 173 GLU A N 1
ATOM 1290 C CA . GLU A 1 173 ? 31.931 68.686 64.090 1.00 41.26 173 GLU A CA 1
ATOM 1291 C C . GLU A 1 173 ? 31.582 70.157 64.151 1.00 39.93 173 GLU A C 1
ATOM 1292 O O . GLU A 1 173 ? 32.406 71.003 63.819 1.00 40.55 173 GLU A O 1
ATOM 1306 N N . LYS A 1 175 ? 30.808 72.207 67.038 1.00 37.00 175 LYS A N 1
ATOM 1307 C CA . LYS A 1 175 ? 31.629 72.937 67.989 1.00 37.75 175 LYS A CA 1
ATOM 1308 C C . LYS A 1 175 ? 33.025 73.181 67.384 1.00 38.75 175 LYS A C 1
ATOM 1309 O O . LYS A 1 175 ? 33.499 74.323 67.373 1.00 38.67 175 LYS A O 1
ATOM 1315 N N . ASP A 1 176 ? 33.657 72.135 66.837 1.00 39.29 176 ASP A N 1
ATOM 1316 C CA . ASP A 1 176 ? 35.017 72.292 66.253 1.00 40.91 176 ASP A CA 1
ATOM 1317 C C . ASP A 1 176 ? 35.105 73.417 65.216 1.00 40.08 176 ASP A C 1
ATOM 1318 O O . ASP A 1 176 ? 36.113 74.099 65.126 1.00 40.81 176 ASP A O 1
ATOM 1323 N N . LYS A 1 177 ? 34.046 73.632 64.458 1.00 38.05 177 LYS A N 1
ATOM 1324 C CA . LYS A 1 177 ? 34.089 74.703 63.494 1.00 38.33 177 LYS A CA 1
ATOM 1325 C C . LYS A 1 177 ? 34.196 76.080 64.191 1.00 38.31 177 LYS A C 1
ATOM 1326 O O . LYS A 1 177 ? 35.076 76.863 63.877 1.00 39.99 177 LYS A O 1
ATOM 1332 N N . PHE A 1 178 ? 33.348 76.314 65.185 1.00 37.48 178 PHE A N 1
ATOM 1333 C CA . PHE A 1 178 ? 33.370 77.541 65.980 1.00 37.56 178 PHE A CA 1
ATOM 1334 C C . PHE A 1 178 ? 34.686 77.751 66.740 1.00 39.98 178 PHE A C 1
ATOM 1335 O O . PHE A 1 178 ? 35.258 78.847 66.740 1.00 41.24 178 PHE A O 1
ATOM 1343 N N . ILE A 1 179 ? 35.183 76.689 67.358 1.00 40.78 179 ILE A N 1
ATOM 1344 C CA . ILE A 1 179 ? 36.455 76.736 68.016 1.00 41.38 179 ILE A CA 1
ATOM 1345 C C . ILE A 1 179 ? 37.581 77.128 67.055 1.00 42.01 179 ILE A C 1
ATOM 1346 O O . ILE A 1 179 ? 38.367 78.027 67.363 1.00 43.41 179 ILE A O 1
ATOM 1351 N N . ALA A 1 180 ? 37.626 76.479 65.890 1.00 41.36 180 ALA A N 1
ATOM 1352 C CA . ALA A 1 180 ? 38.712 76.673 64.877 1.00 42.29 180 ALA A CA 1
ATOM 1353 C C . ALA A 1 180 ? 38.776 78.099 64.364 1.00 42.13 180 ALA A C 1
ATOM 1354 O O . ALA A 1 180 ? 39.783 78.541 63.809 1.00 43.57 180 ALA A O 1
ATOM 1356 N N . VAL A 1 181 ? 37.678 78.815 64.553 1.00 40.78 181 VAL A N 1
ATOM 1357 C CA . VAL A 1 181 ? 37.581 80.177 64.115 1.00 40.40 181 VAL A CA 1
ATOM 1358 C C . VAL A 1 181 ? 37.572 81.138 65.301 1.00 40.97 181 VAL A C 1
ATOM 1359 O O . VAL A 1 181 ? 37.262 82.302 65.153 1.00 41.50 181 VAL A O 1
ATOM 1363 N N . GLY A 1 182 ? 37.900 80.643 66.482 1.00 42.23 182 GLY A N 1
ATOM 1364 C CA . GLY A 1 182 ? 38.048 81.511 67.641 1.00 43.36 182 GLY A CA 1
ATOM 1365 C C . GLY A 1 182 ? 36.803 81.652 68.505 1.00 42.42 182 GLY A C 1
ATOM 1366 O O . GLY A 1 182 ? 36.842 82.335 69.506 1.00 43.80 182 GLY A O 1
ATOM 1367 N N . LEU A 1 183 ? 35.700 81.018 68.109 1.00 40.08 183 LEU A N 1
ATOM 1368 C CA . LEU A 1 183 ? 34.457 81.062 68.881 1.00 39.03 183 LEU A CA 1
ATOM 1369 C C . LEU A 1 183 ? 34.335 79.833 69.787 1.00 39.28 183 LEU A C 1
ATOM 1370 O O . LEU A 1 183 ? 35.327 79.235 70.157 1.00 41.69 183 LEU A O 1
ATOM 1375 N N . GLY A 1 184 ? 33.125 79.450 70.140 1.00 38.18 184 GLY A N 1
ATOM 1376 C CA . GLY A 1 184 ? 32.956 78.356 71.070 1.00 39.04 184 GLY A CA 1
ATOM 1377 C C . GLY A 1 184 ? 31.505 78.042 71.308 1.00 38.31 184 GLY A C 1
ATOM 1378 O O . GLY A 1 184 ? 30.627 78.640 70.698 1.00 38.68 184 GLY A O 1
ATOM 1379 N N . PRO A 1 185 ? 31.236 77.135 72.235 1.00 38.75 185 PRO A N 1
ATOM 1380 C CA . PRO A 1 185 ? 29.854 76.710 72.539 1.00 38.03 185 PRO A CA 1
ATOM 1381 C C . PRO A 1 185 ? 28.774 77.841 72.667 1.00 38.21 185 PRO A C 1
ATOM 1382 O O . PRO A 1 185 ? 27.623 77.643 72.219 1.00 37.45 185 PRO A O 1
ATOM 1386 N N . ARG A 1 186 ? 29.108 79.003 73.223 1.00 39.24 186 ARG A N 1
ATOM 1387 C CA . ARG A 1 186 ? 28.068 80.052 73.357 1.00 40.66 186 ARG A CA 1
ATOM 1388 C C . ARG A 1 186 ? 27.683 80.645 72.019 1.00 39.41 186 ARG A C 1
ATOM 1389 O O . ARG A 1 186 ? 26.506 80.899 71.768 1.00 38.01 186 ARG A O 1
ATOM 1397 N N . GLN A 1 187 ? 28.674 80.852 71.153 1.00 39.79 187 GLN A N 1
ATOM 1398 C CA . GLN A 1 187 ? 28.405 81.438 69.848 1.00 39.12 187 GLN A CA 1
ATOM 1399 C C . GLN A 1 187 ? 27.692 80.435 68.976 1.00 38.66 187 GLN A C 1
ATOM 1400 O O . GLN A 1 187 ? 26.780 80.793 68.211 1.00 39.18 187 GLN A O 1
ATOM 1406 N N . LEU A 1 188 ? 28.081 79.168 69.100 1.00 37.92 188 LEU A N 1
ATOM 1407 C CA . LEU A 1 188 ? 27.377 78.105 68.396 1.00 36.50 188 LEU A CA 1
ATOM 1408 C C . LEU A 1 188 ? 25.883 78.120 68.739 1.00 35.77 188 LEU A C 1
ATOM 1409 O O . LEU A 1 188 ? 25.037 78.037 67.877 1.00 35.08 188 LEU A O 1
ATOM 1414 N N . ALA A 1 189 ? 25.574 78.240 70.017 1.00 35.94 189 ALA A N 1
ATOM 1415 C CA . ALA A 1 189 ? 24.202 78.211 70.456 1.00 34.39 189 ALA A CA 1
ATOM 1416 C C . ALA A 1 189 ? 23.416 79.424 69.931 1.00 34.13 189 ALA A C 1
ATOM 1417 O O . ALA A 1 189 ? 22.353 79.263 69.356 1.00 33.46 189 ALA A O 1
ATOM 1419 N N . VAL A 1 190 ? 23.946 80.631 70.120 1.00 34.29 190 VAL A N 1
ATOM 1420 C CA . VAL A 1 190 ? 23.192 81.824 69.800 1.00 34.45 190 VAL A CA 1
ATOM 1421 C C . VAL A 1 190 ? 22.970 81.986 68.289 1.00 34.69 190 VAL A C 1
ATOM 1422 O O . VAL A 1 190 ? 22.053 82.724 67.879 1.00 35.59 190 VAL A O 1
ATOM 1434 N N . SER A 1 192 ? 22.199 79.546 66.291 1.00 34.77 192 SER A N 1
ATOM 1435 C CA . SER A 1 192 ? 21.198 78.567 65.868 1.00 36.59 192 SER A CA 1
ATOM 1436 C C . SER A 1 192 ? 20.574 78.796 64.476 1.00 36.14 192 SER A C 1
ATOM 1437 O O . SER A 1 192 ? 20.602 77.903 63.641 1.00 37.46 192 SER A O 1
ATOM 1440 N N . ALA A 1 193 ? 19.958 79.967 64.274 1.00 34.70 193 ALA A N 1
ATOM 1441 C CA . ALA A 1 193 ? 19.181 80.235 63.075 1.00 34.78 193 ALA A CA 1
ATOM 1442 C C . ALA A 1 193 ? 19.990 80.122 61.810 1.00 34.15 193 ALA A C 1
ATOM 1443 O O . ALA A 1 193 ? 19.458 79.799 60.756 1.00 34.71 193 ALA A O 1
ATOM 1445 N N . PHE A 1 194 ? 21.286 80.362 61.925 1.00 34.01 194 PHE A N 1
ATOM 1446 C CA . PHE A 1 194 ? 22.170 80.332 60.779 1.00 33.76 194 PHE A CA 1
ATOM 1447 C C . PHE A 1 194 ? 22.409 78.935 60.253 1.00 34.72 194 PHE A C 1
ATOM 1448 O O . PHE A 1 194 ? 22.834 78.783 59.106 1.00 34.99 194 PHE A O 1
ATOM 1456 N N . LEU A 1 195 ? 22.140 77.915 61.064 1.00 34.73 195 LEU A N 1
ATOM 1457 C CA . LEU A 1 195 ? 22.571 76.560 60.716 1.00 36.43 195 LEU A CA 1
ATOM 1458 C C . LEU A 1 195 ? 21.614 75.768 59.845 1.00 37.52 195 LEU A C 1
ATOM 1459 O O . LEU A 1 195 ? 22.002 74.771 59.201 1.00 37.96 195 LEU A O 1
ATOM 1464 N N . GLY A 1 196 ? 20.363 76.199 59.818 1.00 38.11 196 GLY A N 1
ATOM 1465 C CA . GLY A 1 196 ? 19.320 75.415 59.187 1.00 39.52 196 GLY A CA 1
ATOM 1466 C C . GLY A 1 196 ? 18.066 76.230 59.121 1.00 40.64 196 GLY A C 1
ATOM 1467 O O . GLY A 1 196 ? 17.969 77.293 59.764 1.00 39.86 196 GLY A O 1
ATOM 1468 N N . PRO A 1 197 ? 17.084 75.748 58.347 1.00 42.34 197 PRO A N 1
ATOM 1469 C CA . PRO A 1 197 ? 15.858 76.498 58.189 1.00 42.89 197 PRO A CA 1
ATOM 1470 C C . PRO A 1 197 ? 14.930 76.361 59.388 1.00 44.08 197 PRO A C 1
ATOM 1471 O O . PRO A 1 197 ? 13.937 77.110 59.488 1.00 45.77 197 PRO A O 1
ATOM 1475 N N . ASP A 1 198 ? 15.253 75.447 60.303 1.00 44.15 198 ASP A N 1
ATOM 1476 C CA . ASP A 1 198 ? 14.343 75.108 61.418 1.00 45.02 198 ASP A CA 1
ATOM 1477 C C . ASP A 1 198 ? 15.066 75.202 62.740 1.00 44.48 198 ASP A C 1
ATOM 1478 O O . ASP A 1 198 ? 15.587 74.199 63.252 1.00 44.72 198 ASP A O 1
ATOM 1483 N N . GLN A 1 199 ? 15.077 76.406 63.306 1.00 43.68 199 GLN A N 1
ATOM 1484 C CA . GLN A 1 199 ? 15.821 76.693 64.522 1.00 43.12 199 GLN A CA 1
ATOM 1485 C C . GLN A 1 199 ? 15.419 75.824 65.700 1.00 44.84 199 GLN A C 1
ATOM 1486 O O . GLN A 1 199 ? 16.289 75.371 66.463 1.00 47.48 199 GLN A O 1
ATOM 1492 N N . ALA A 1 200 ? 14.133 75.536 65.840 1.00 44.10 200 ALA A N 1
ATOM 1493 C CA . ALA A 1 200 ? 13.708 74.643 66.896 1.00 44.27 200 ALA A CA 1
ATOM 1494 C C . ALA A 1 200 ? 14.386 73.272 66.778 1.00 43.97 200 ALA A C 1
ATOM 1495 O O . ALA A 1 200 ? 14.788 72.671 67.781 1.00 44.36 200 ALA A O 1
ATOM 1497 N N . ALA A 1 201 ? 14.466 72.750 65.560 1.00 43.27 201 ALA A N 1
ATOM 1498 C CA . ALA A 1 201 ? 15.038 71.429 65.367 1.00 43.53 201 ALA A CA 1
ATOM 1499 C C . ALA A 1 201 ? 16.554 71.497 65.599 1.00 42.35 201 ALA A C 1
ATOM 1500 O O . ALA A 1 201 ? 17.119 70.660 66.320 1.00 42.31 201 ALA A O 1
ATOM 1502 N N . THR A 1 202 ? 17.187 72.516 65.022 1.00 40.95 202 THR A N 1
ATOM 1503 C CA . THR A 1 202 ? 18.607 72.761 65.241 1.00 40.42 202 THR A CA 1
ATOM 1504 C C . THR A 1 202 ? 18.881 72.794 66.722 1.00 39.99 202 THR A C 1
ATOM 1505 O O . THR A 1 202 ? 19.685 72.048 67.215 1.00 40.90 202 THR A O 1
ATOM 1509 N N . GLU A 1 203 ? 18.136 73.601 67.444 1.00 40.19 203 GLU A N 1
ATOM 1510 C CA . GLU A 1 203 ? 18.331 73.695 68.870 1.00 40.33 203 GLU A CA 1
ATOM 1511 C C . GLU A 1 203 ? 18.072 72.380 69.631 1.00 41.86 203 GLU A C 1
ATOM 1512 O O . GLU A 1 203 ? 18.729 72.108 70.653 1.00 42.93 203 GLU A O 1
ATOM 1518 N N . GLN A 1 204 ? 17.139 71.547 69.164 1.00 42.37 204 GLN A N 1
ATOM 1519 C CA . GLN A 1 204 ? 16.955 70.232 69.831 1.00 43.97 204 GLN A CA 1
ATOM 1520 C C . GLN A 1 204 ? 18.265 69.432 69.721 1.00 43.16 204 GLN A C 1
ATOM 1521 O O . GLN A 1 204 ? 18.776 68.944 70.717 1.00 42.81 204 GLN A O 1
ATOM 1527 N N . LEU A 1 205 ? 18.839 69.383 68.520 1.00 42.14 205 LEU A N 1
ATOM 1528 C CA . LEU A 1 205 ? 20.124 68.717 68.326 1.00 41.59 205 LEU A CA 1
ATOM 1529 C C . LEU A 1 205 ? 21.196 69.333 69.212 1.00 40.87 205 LEU A C 1
ATOM 1530 O O . LEU A 1 205 ? 21.850 68.623 69.970 1.00 42.31 205 LEU A O 1
ATOM 1535 N N . LEU A 1 206 ? 21.347 70.652 69.166 1.00 39.18 206 LEU A N 1
ATOM 1536 C CA . LEU A 1 206 ? 22.369 71.304 69.986 1.00 39.08 206 LEU A CA 1
ATOM 1537 C C . LEU A 1 206 ? 22.273 71.023 71.499 1.00 40.07 206 LEU A C 1
ATOM 1538 O O . LEU A 1 206 ? 23.306 70.909 72.161 1.00 42.21 206 LEU A O 1
ATOM 1543 N N . ALA A 1 207 ? 21.061 70.903 72.041 1.00 40.22 207 ALA A N 1
ATOM 1544 C CA . ALA A 1 207 ? 20.861 70.621 73.490 1.00 40.65 207 ALA A CA 1
ATOM 1545 C C . ALA A 1 207 ? 21.318 69.217 73.942 1.00 41.58 207 ALA A C 1
ATOM 1546 O O . ALA A 1 207 ? 21.321 68.899 75.158 1.00 41.50 207 ALA A O 1
ATOM 1548 N N . THR A 1 208 ? 21.652 68.357 72.983 1.00 41.53 208 THR A N 1
ATOM 1549 C CA . THR A 1 208 ? 22.109 67.003 73.333 1.00 42.52 208 THR A CA 1
ATOM 1550 C C . THR A 1 208 ? 23.567 66.949 73.775 1.00 42.59 208 THR A C 1
ATOM 1551 O O . THR A 1 208 ? 24.015 65.936 74.287 1.00 44.60 208 THR A O 1
ATOM 1555 N N . ASP A 1 209 ? 24.306 68.037 73.577 1.00 41.62 209 ASP A N 1
ATOM 1556 C CA . ASP A 1 209 ? 25.706 68.103 74.016 1.00 41.54 209 ASP A CA 1
ATOM 1557 C C . ASP A 1 209 ? 25.804 68.977 75.251 1.00 40.98 209 ASP A C 1
ATOM 1558 O O . ASP A 1 209 ? 25.456 70.143 75.196 1.00 41.41 209 ASP A O 1
ATOM 1563 N N . PRO A 1 210 ? 26.356 68.456 76.340 1.00 41.63 210 PRO A N 1
ATOM 1564 C CA . PRO A 1 210 ? 26.259 69.189 77.617 1.00 42.35 210 PRO A CA 1
ATOM 1565 C C . PRO A 1 210 ? 27.041 70.490 77.676 1.00 42.28 210 PRO A C 1
ATOM 1566 O O . PRO A 1 210 ? 26.701 71.359 78.480 1.00 43.22 210 PRO A O 1
ATOM 1570 N N . GLN A 1 211 ? 28.062 70.640 76.831 1.00 41.32 211 GLN A N 1
ATOM 1571 C CA . GLN A 1 211 ? 28.772 71.918 76.754 1.00 40.81 211 GLN A CA 1
ATOM 1572 C C . GLN A 1 211 ? 27.944 73.063 76.177 1.00 39.81 211 GLN A C 1
ATOM 1573 O O . GLN A 1 211 ? 28.168 74.220 76.534 1.00 40.65 211 GLN A O 1
ATOM 1579 N N . VAL A 1 212 ? 27.038 72.741 75.253 1.00 37.93 212 VAL A N 1
ATOM 1580 C CA . VAL A 1 212 ? 26.252 73.740 74.552 1.00 37.46 212 VAL A CA 1
ATOM 1581 C C . VAL A 1 212 ? 24.867 73.949 75.205 1.00 37.77 212 VAL A C 1
ATOM 1582 O O . VAL A 1 212 ? 24.296 75.036 75.112 1.00 37.00 212 VAL A O 1
ATOM 1586 N N . ALA A 1 213 ? 24.356 72.894 75.841 1.00 37.81 213 ALA A N 1
ATOM 1587 C CA . ALA A 1 213 ? 23.055 72.887 76.491 1.00 38.61 213 ALA A CA 1
ATOM 1588 C C . ALA A 1 213 ? 22.683 74.159 77.279 1.00 38.96 213 ALA A C 1
ATOM 1589 O O . ALA A 1 213 ? 21.611 74.722 77.060 1.00 38.37 213 ALA A O 1
ATOM 1591 N N . PRO A 1 214 ? 23.574 74.621 78.169 1.00 39.77 214 PRO A N 1
ATOM 1592 C CA . PRO A 1 214 ? 23.225 75.751 79.013 1.00 40.99 214 PRO A CA 1
ATOM 1593 C C . PRO A 1 214 ? 23.077 77.025 78.196 1.00 40.14 214 PRO A C 1
ATOM 1594 O O . PRO A 1 214 ? 22.328 77.929 78.567 1.00 41.53 214 PRO A O 1
ATOM 1598 N N . TRP A 1 215 ? 23.753 77.084 77.070 1.00 39.07 215 TRP A N 1
ATOM 1599 C CA . TRP A 1 215 ? 23.616 78.217 76.215 1.00 38.37 215 TRP A CA 1
ATOM 1600 C C . TRP A 1 215 ? 22.321 78.196 75.472 1.00 38.24 215 TRP A C 1
ATOM 1601 O O . TRP A 1 215 ? 21.641 79.249 75.378 1.00 38.37 215 TRP A O 1
ATOM 1612 N N . VAL A 1 216 ? 21.921 77.009 75.014 1.00 37.70 216 VAL A N 1
ATOM 1613 C CA . VAL A 1 216 ? 20.633 76.866 74.310 1.00 38.33 216 VAL A CA 1
ATOM 1614 C C . VAL A 1 216 ? 19.480 77.134 75.268 1.00 40.45 216 VAL A C 1
ATOM 1615 O O . VAL A 1 216 ? 18.571 77.870 74.952 1.00 40.85 216 VAL A O 1
ATOM 1619 N N . GLN A 1 217 ? 19.542 76.586 76.472 1.00 43.00 217 GLN A N 1
ATOM 1620 C CA . GLN A 1 217 ? 18.487 76.877 77.408 1.00 45.19 217 GLN A CA 1
ATOM 1621 C C . GLN A 1 217 ? 18.448 78.368 77.767 1.00 44.83 217 GLN A C 1
ATOM 1622 O O . GLN A 1 217 ? 17.380 78.955 77.833 1.00 46.75 217 GLN A O 1
ATOM 1628 N N . LYS A 1 218 ? 19.594 79.008 77.915 1.00 42.86 218 LYS A N 1
ATOM 1629 C CA . LYS A 1 218 ? 19.563 80.424 78.180 1.00 42.49 218 LYS A CA 1
ATOM 1630 C C . LYS A 1 218 ? 18.850 81.195 77.052 1.00 41.64 218 LYS A C 1
ATOM 1631 O O . LYS A 1 218 ? 17.999 82.054 77.315 1.00 42.49 218 LYS A O 1
ATOM 1637 N N . TYR A 1 219 ? 19.179 80.882 75.808 1.00 39.34 219 TYR A N 1
ATOM 1638 C CA . TYR A 1 219 ? 18.623 81.646 74.697 1.00 38.88 219 TYR A CA 1
ATOM 1639 C C . TYR A 1 219 ? 17.161 81.335 74.437 1.00 40.35 219 TYR A C 1
ATOM 1640 O O . TYR A 1 219 ? 16.394 82.228 74.092 1.00 41.25 219 TYR A O 1
ATOM 1649 N N . GLN A 1 220 ? 16.757 80.096 74.705 1.00 41.49 220 GLN A N 1
ATOM 1650 C CA . GLN A 1 220 ? 15.351 79.744 74.687 1.00 43.40 220 GLN A CA 1
ATOM 1651 C C . GLN A 1 220 ? 14.586 80.590 75.705 1.00 45.89 220 GLN A C 1
ATOM 1652 O O . GLN A 1 220 ? 13.526 81.155 75.380 1.00 46.47 220 GLN A O 1
ATOM 1658 N N . ARG A 1 221 ? 15.143 80.731 76.913 1.00 47.34 221 ARG A N 1
ATOM 1659 C CA . ARG A 1 221 ? 14.503 81.560 77.957 1.00 49.31 221 ARG A CA 1
ATOM 1660 C C . ARG A 1 221 ? 14.378 82.990 77.489 1.00 48.67 221 ARG A C 1
ATOM 1661 O O . ARG A 1 221 ? 13.336 83.618 77.663 1.00 50.72 221 ARG A O 1
ATOM 1669 N N . SER A 1 222 ? 15.431 83.502 76.866 1.00 46.31 222 SER A N 1
ATOM 1670 C CA . SER A 1 222 ? 15.439 84.874 76.476 1.00 45.62 222 SER A CA 1
ATOM 1671 C C . SER A 1 222 ? 14.403 85.119 75.365 1.00 44.68 222 SER A C 1
ATOM 1672 O O . SER A 1 222 ? 13.606 86.085 75.417 1.00 44.41 222 SER A O 1
ATOM 1675 N N . ARG A 1 223 ? 14.348 84.192 74.424 1.00 42.47 223 ARG A N 1
ATOM 1676 C CA . ARG A 1 223 ? 13.333 84.254 73.402 1.00 42.97 223 ARG A CA 1
ATOM 1677 C C . ARG A 1 223 ? 11.861 84.156 73.884 1.00 45.74 223 ARG A C 1
ATOM 1678 O O . ARG A 1 223 ? 10.973 84.486 73.111 1.00 45.64 223 ARG A O 1
ATOM 1686 N N . GLU A 1 224 ? 11.616 83.699 75.126 1.00 48.86 224 GLU A N 1
ATOM 1687 C CA . GLU A 1 224 ? 10.248 83.687 75.720 1.00 54.73 224 GLU A CA 1
ATOM 1688 C C . GLU A 1 224 ? 9.867 85.034 76.386 1.00 56.84 224 GLU A C 1
ATOM 1689 O O . GLU A 1 224 ? 8.690 85.284 76.665 1.00 59.04 224 GLU A O 1
ATOM 1695 N N . THR A 1 225 ? 10.858 85.832 76.771 1.00 56.99 225 THR A N 1
ATOM 1696 C CA . THR A 1 225 ? 10.555 87.138 77.335 1.00 58.13 225 THR A CA 1
ATOM 1697 C C . THR A 1 225 ? 10.124 87.981 76.174 1.00 57.79 225 THR A C 1
ATOM 1698 O O . THR A 1 225 ? 10.528 87.732 75.023 1.00 56.12 225 THR A O 1
ATOM 1702 N N . VAL A 1 226 ? 9.320 88.989 76.450 1.00 59.70 226 VAL A N 1
ATOM 1703 C CA . VAL A 1 226 ? 8.833 89.831 75.383 1.00 59.49 226 VAL A CA 1
ATOM 1704 C C . VAL A 1 226 ? 9.960 90.434 74.535 1.00 57.30 226 VAL A C 1
ATOM 1705 O O . VAL A 1 226 ? 9.956 90.281 73.325 1.00 56.20 226 VAL A O 1
ATOM 1709 N N . SER A 1 227 ? 10.930 91.088 75.171 1.00 57.11 227 SER A N 1
ATOM 1710 C CA . SER A 1 227 ? 12.009 91.787 74.439 1.00 54.96 227 SER A CA 1
ATOM 1711 C C . SER A 1 227 ? 13.160 90.919 73.918 1.00 51.70 227 SER A C 1
ATOM 1712 O O . SER A 1 227 ? 13.893 91.350 73.019 1.00 50.00 227 SER A O 1
ATOM 1715 N N . GLN A 1 228 ? 13.301 89.701 74.452 1.00 50.12 228 GLN A N 1
ATOM 1716 C CA . GLN A 1 228 ? 14.436 88.802 74.114 1.00 47.30 228 GLN A CA 1
ATOM 1717 C C . GLN A 1 228 ? 15.788 89.494 73.951 1.00 45.24 228 GLN A C 1
ATOM 1718 O O . GLN A 1 228 ? 16.524 89.213 73.019 1.00 42.90 228 GLN A O 1
ATOM 1724 N N . THR A 1 229 ? 16.129 90.350 74.903 1.00 46.14 229 THR A N 1
ATOM 1725 C CA . THR A 1 229 ? 17.304 91.202 74.791 1.00 45.55 229 THR A CA 1
ATOM 1726 C C . THR A 1 229 ? 18.629 90.437 74.708 1.00 44.58 229 THR A C 1
ATOM 1727 O O . THR A 1 229 ? 19.450 90.731 73.818 1.00 44.47 229 THR A O 1
ATOM 1731 N N . ASP A 1 230 ? 18.843 89.455 75.585 1.00 43.59 230 ASP A N 1
ATOM 1732 C CA . ASP A 1 230 ? 20.118 88.741 75.588 1.00 43.40 230 ASP A CA 1
ATOM 1733 C C . ASP A 1 230 ? 20.358 87.873 74.328 1.00 41.45 230 ASP A C 1
ATOM 1734 O O . ASP A 1 230 ? 21.500 87.793 73.819 1.00 40.37 230 ASP A O 1
ATOM 1739 N N . TYR A 1 231 ? 19.294 87.263 73.800 1.00 39.90 231 TYR A N 1
ATOM 1740 C CA . TYR A 1 231 ? 19.382 86.566 72.527 1.00 37.81 231 TYR A CA 1
ATOM 1741 C C . TYR A 1 231 ? 19.806 87.528 71.431 1.00 37.32 231 TYR A C 1
ATOM 1742 O O . TYR A 1 231 ? 20.756 87.265 70.674 1.00 36.12 231 TYR A O 1
ATOM 1751 N N . GLU A 1 232 ? 19.091 88.642 71.339 1.00 37.84 232 GLU A N 1
ATOM 1752 C CA . GLU A 1 232 ? 19.364 89.610 70.275 1.00 38.15 232 GLU A CA 1
ATOM 1753 C C . GLU A 1 232 ? 20.760 90.203 70.365 1.00 37.86 232 GLU A C 1
ATOM 1754 O O . GLU A 1 232 ? 21.454 90.313 69.355 1.00 35.76 232 GLU A O 1
ATOM 1760 N N . VAL A 1 233 ? 21.166 90.575 71.572 1.00 40.00 233 VAL A N 1
ATOM 1761 C CA . VAL A 1 233 ? 22.455 91.250 71.757 1.00 40.53 233 VAL A CA 1
ATOM 1762 C C . VAL A 1 233 ? 23.599 90.299 71.492 1.00 39.90 233 VAL A C 1
ATOM 1763 O O . VAL A 1 233 ? 24.543 90.639 70.749 1.00 40.23 233 VAL A O 1
ATOM 1767 N N . ASP A 1 234 ? 23.502 89.088 72.020 1.00 39.57 234 ASP A N 1
ATOM 1768 C CA . ASP A 1 234 ? 24.594 88.128 71.847 1.00 39.64 234 ASP A CA 1
ATOM 1769 C C . ASP A 1 234 ? 24.735 87.669 70.390 1.00 38.53 234 ASP A C 1
ATOM 1770 O O . ASP A 1 234 ? 25.850 87.542 69.878 1.00 39.30 234 ASP A O 1
ATOM 1775 N N . LEU A 1 235 ? 23.617 87.463 69.704 1.00 37.26 235 LEU A N 1
ATOM 1776 C CA . LEU A 1 235 ? 23.692 87.087 68.312 1.00 35.33 235 LEU A CA 1
ATOM 1777 C C . LEU A 1 235 ? 24.481 88.151 67.550 1.00 35.17 235 LEU A C 1
ATOM 1778 O O . LEU A 1 235 ? 25.483 87.864 66.876 1.00 35.58 235 LEU A O 1
ATOM 1783 N N . ILE A 1 236 ? 24.039 89.388 67.666 1.00 34.92 236 ILE A N 1
ATOM 1784 C CA . ILE A 1 236 ? 24.753 90.492 67.036 1.00 34.68 236 ILE A CA 1
ATOM 1785 C C . ILE A 1 236 ? 26.247 90.483 67.385 1.00 35.81 236 ILE A C 1
ATOM 1786 O O . ILE A 1 236 ? 27.085 90.626 66.524 1.00 36.77 236 ILE A O 1
ATOM 1791 N N . THR A 1 237 ? 26.572 90.301 68.642 1.00 36.51 237 THR A N 1
ATOM 1792 C CA . THR A 1 237 ? 27.970 90.295 69.029 1.00 38.67 237 THR A CA 1
ATOM 1793 C C . THR A 1 237 ? 28.798 89.236 68.283 1.00 37.80 237 THR A C 1
ATOM 1794 O O . THR A 1 237 ? 29.861 89.537 67.757 1.00 39.23 237 THR A O 1
ATOM 1798 N N . ALA A 1 238 ? 28.293 88.017 68.218 1.00 36.50 238 ALA A N 1
ATOM 1799 C CA . ALA A 1 238 ? 29.036 86.939 67.608 1.00 36.76 238 ALA A CA 1
ATOM 1800 C C . ALA A 1 238 ? 28.984 87.048 66.065 1.00 36.58 238 ALA A C 1
ATOM 1801 O O . ALA A 1 238 ? 29.949 86.722 65.366 1.00 37.68 238 ALA A O 1
ATOM 1803 N N . PHE A 1 239 ? 27.869 87.518 65.536 1.00 35.00 239 PHE A N 1
ATOM 1804 C CA . PHE A 1 239 ? 27.753 87.668 64.108 1.00 34.51 239 PHE A CA 1
ATOM 1805 C C . PHE A 1 239 ? 28.787 88.724 63.695 1.00 36.15 239 PHE A C 1
ATOM 1806 O O . PHE A 1 239 ? 29.590 88.512 62.753 1.00 36.10 239 PHE A O 1
ATOM 1814 N N . THR A 1 240 ? 28.815 89.821 64.455 1.00 36.94 240 THR A N 1
ATOM 1815 C CA . THR A 1 240 ? 29.760 90.906 64.234 1.00 39.27 240 THR A CA 1
ATOM 1816 C C . THR A 1 240 ? 31.202 90.417 64.132 1.00 41.50 240 THR A C 1
ATOM 1817 O O . THR A 1 240 ? 31.901 90.741 63.176 1.00 42.25 240 THR A O 1
ATOM 1821 N N . LYS A 1 241 ? 31.628 89.623 65.104 1.00 42.78 241 LYS A N 1
ATOM 1822 C CA . LYS A 1 241 ? 32.931 88.991 65.029 1.00 45.84 241 LYS A CA 1
ATOM 1823 C C . LYS A 1 241 ? 33.066 88.127 63.755 1.00 45.28 241 LYS A C 1
ATOM 1824 O O . LYS A 1 241 ? 34.088 88.142 63.105 1.00 47.00 241 LYS A O 1
ATOM 1830 N N . LEU A 1 242 ? 32.025 87.407 63.387 1.00 44.51 242 LEU A N 1
ATOM 1831 C CA . LEU A 1 242 ? 32.138 86.491 62.278 1.00 44.57 242 LEU A CA 1
ATOM 1832 C C . LEU A 1 242 ? 32.261 87.208 60.940 1.00 44.46 242 LEU A C 1
ATOM 1833 O O . LEU A 1 242 ? 33.018 86.786 60.084 1.00 44.52 242 LEU A O 1
ATOM 1838 N N . SER A 1 243 ? 31.507 88.291 60.765 1.00 44.94 243 SER A N 1
ATOM 1839 C CA . SER A 1 243 ? 31.437 88.976 59.465 1.00 45.25 243 SER A CA 1
ATOM 1840 C C . SER A 1 243 ? 32.681 89.767 59.073 1.00 47.39 243 SER A C 1
ATOM 1841 O O . SER A 1 243 ? 32.795 90.201 57.934 1.00 47.88 243 SER A O 1
ATOM 1844 N N . CYS A 1 244 ? 33.600 90.007 59.985 1.00 49.68 244 CYS A N 1
ATOM 1845 C CA . CYS A 1 244 ? 34.776 90.741 59.541 1.00 54.07 244 CYS A CA 1
ATOM 1846 C C . CYS A 1 244 ? 36.084 89.958 59.690 1.00 55.39 244 CYS A C 1
ATOM 1847 O O . CYS A 1 244 ? 37.151 90.540 59.763 1.00 57.78 244 CYS A O 1
ATOM 1850 N N . LEU A 1 245 ? 35.991 88.633 59.667 1.00 55.41 245 LEU A N 1
ATOM 1851 C CA . LEU A 1 245 ? 37.148 87.788 59.903 1.00 57.29 245 LEU A CA 1
ATOM 1852 C C . LEU A 1 245 ? 38.035 87.626 58.682 1.00 58.60 245 LEU A C 1
ATOM 1853 O O . LEU A 1 245 ? 37.561 87.291 57.594 1.00 57.61 245 LEU A O 1
ATOM 1858 N N . GLY A 1 246 ? 39.337 87.845 58.887 1.00 61.17 246 GLY A N 1
ATOM 1859 C CA . GLY A 1 246 ? 40.317 87.866 57.794 1.00 62.48 246 GLY A CA 1
ATOM 1860 C C . GLY A 1 246 ? 40.255 89.156 56.983 1.00 62.57 246 GLY A C 1
ATOM 1861 O O . GLY A 1 246 ? 41.075 89.380 56.079 1.00 63.95 246 GLY A O 1
ATOM 1862 N N . GLN A 1 247 ? 39.263 89.992 57.286 1.00 60.38 247 GLN A N 1
ATOM 1863 C CA . GLN A 1 247 ? 39.088 91.238 56.578 1.00 59.81 247 GLN A CA 1
ATOM 1864 C C . GLN A 1 247 ? 39.696 92.425 57.315 1.00 60.80 247 GLN A C 1
ATOM 1865 O O . GLN A 1 247 ? 39.556 92.553 58.533 1.00 60.40 247 GLN A O 1
ATOM 1871 N N . GLN A 1 248 ? 40.432 93.251 56.571 1.00 61.92 248 GLN A N 1
ATOM 1872 C CA . GLN A 1 248 ? 40.801 94.590 57.026 1.00 62.93 248 GLN A CA 1
ATOM 1873 C C . GLN A 1 248 ? 39.821 95.531 56.371 1.00 60.33 248 GLN A C 1
ATOM 1874 O O . GLN A 1 248 ? 39.711 95.580 55.140 1.00 59.98 248 GLN A O 1
ATOM 1880 N N . ILE A 1 249 ? 39.079 96.248 57.199 1.00 58.09 249 ILE A N 1
ATOM 1881 C CA . ILE A 1 249 ? 38.050 97.139 56.722 1.00 54.92 249 ILE A CA 1
ATOM 1882 C C . ILE A 1 249 ? 38.656 98.409 56.198 1.00 55.99 249 ILE A C 1
ATOM 1883 O O . ILE A 1 249 ? 39.517 98.978 56.822 1.00 58.40 249 ILE A O 1
ATOM 1888 N N . ASN A 1 250 ? 38.202 98.840 55.034 1.00 55.05 250 ASN A N 1
ATOM 1889 C CA . ASN A 1 250 ? 38.514 100.159 54.546 1.00 56.63 250 ASN A CA 1
ATOM 1890 C C . ASN A 1 250 ? 37.459 101.111 55.076 1.00 55.82 250 ASN A C 1
ATOM 1891 O O . ASN A 1 250 ? 36.326 101.134 54.576 1.00 53.94 250 ASN A O 1
ATOM 1896 N N . PHE A 1 251 ? 37.813 101.895 56.085 1.00 57.17 251 PHE A N 1
ATOM 1897 C CA . PHE A 1 251 ? 36.828 102.750 56.733 1.00 56.90 251 PHE A CA 1
ATOM 1898 C C . PHE A 1 251 ? 36.362 103.906 55.876 1.00 56.86 251 PHE A C 1
ATOM 1899 O O . PHE A 1 251 ? 35.391 104.590 56.211 1.00 55.55 251 PHE A O 1
ATOM 1907 N N . GLU A 1 252 ? 37.046 104.103 54.755 1.00 58.18 252 GLU A N 1
ATOM 1908 C CA . GLU A 1 252 ? 36.687 105.156 53.813 1.00 58.50 252 GLU A CA 1
ATOM 1909 C C . GLU A 1 252 ? 35.982 104.629 52.548 1.00 55.01 252 GLU A C 1
ATOM 1910 O O . GLU A 1 252 ? 35.645 105.399 51.660 1.00 55.79 252 GLU A O 1
ATOM 1916 N N . ALA A 1 253 ? 35.724 103.327 52.494 1.00 51.56 253 ALA A N 1
ATOM 1917 C CA . ALA A 1 253 ? 35.042 102.735 51.346 1.00 48.47 253 ALA A CA 1
ATOM 1918 C C . ALA A 1 253 ? 33.658 103.363 51.117 1.00 46.37 253 ALA A C 1
ATOM 1919 O O . ALA A 1 253 ? 32.921 103.612 52.076 1.00 46.58 253 ALA A O 1
ATOM 1921 N N . TYR A 1 254 ? 33.320 103.616 49.845 1.00 45.13 254 TYR A N 1
ATOM 1922 C CA . TYR A 1 254 ? 32.003 104.155 49.428 1.00 42.41 254 TYR A CA 1
ATOM 1923 C C . TYR A 1 254 ? 31.933 105.659 49.659 1.00 44.56 254 TYR A C 1
ATOM 1924 O O . TYR A 1 254 ? 30.862 106.251 49.714 1.00 44.59 254 TYR A O 1
ATOM 1933 N N . THR A 1 255 ? 33.105 106.265 49.756 1.00 45.90 255 THR A N 1
ATOM 1934 C CA . THR A 1 255 ? 33.256 107.685 49.960 1.00 48.49 255 THR A CA 1
ATOM 1935 C C . THR A 1 255 ? 33.377 108.421 48.606 1.00 48.86 255 THR A C 1
ATOM 1936 O O . THR A 1 255 ? 33.671 107.793 47.574 1.00 48.97 255 THR A O 1
ATOM 1940 N N . TYR A 1 256 ? 33.079 109.720 48.597 1.00 48.50 256 TYR A N 1
ATOM 1941 C CA . TYR A 1 256 ? 33.031 110.478 47.361 1.00 49.26 256 TYR A CA 1
ATOM 1942 C C . TYR A 1 256 ? 33.227 111.940 47.669 1.00 51.49 256 TYR A C 1
ATOM 1943 O O . TYR A 1 256 ? 33.144 112.329 48.813 1.00 54.10 256 TYR A O 1
ATOM 1952 N N . PRO A 1 257 ? 33.516 112.760 46.656 1.00 52.96 257 PRO A N 1
ATOM 1953 C CA . PRO A 1 257 ? 33.679 114.212 46.879 1.00 55.22 257 PRO A CA 1
ATOM 1954 C C . PRO A 1 257 ? 32.423 114.870 47.488 1.00 54.47 257 PRO A C 1
ATOM 1955 O O . PRO A 1 257 ? 31.305 114.597 47.057 1.00 51.87 257 PRO A O 1
ATOM 1959 N N . VAL A 1 258 ? 32.630 115.774 48.443 1.00 57.74 258 VAL A N 1
ATOM 1960 C CA . VAL A 1 258 ? 31.543 116.340 49.285 1.00 57.92 258 VAL A CA 1
ATOM 1961 C C . VAL A 1 258 ? 30.678 117.451 48.622 1.00 57.59 258 VAL A C 1
ATOM 1962 O O . VAL A 1 258 ? 31.106 118.589 48.431 1.00 59.05 258 VAL A O 1
ATOM 1966 N N . LEU B 1 4 ? 6.181 68.430 69.557 1.00 52.19 4 LEU B N 1
ATOM 1967 C CA . LEU B 1 4 ? 6.597 68.411 70.996 1.00 52.51 4 LEU B CA 1
ATOM 1968 C C . LEU B 1 4 ? 6.146 67.132 71.622 1.00 51.79 4 LEU B C 1
ATOM 1969 O O . LEU B 1 4 ? 6.920 66.435 72.282 1.00 53.00 4 LEU B O 1
ATOM 1974 N N . ASN B 1 5 ? 4.860 66.852 71.473 1.00 111.24 5 ASN B N 1
ATOM 1975 C CA . ASN B 1 5 ? 4.292 65.694 72.095 1.00 109.68 5 ASN B CA 1
ATOM 1976 C C . ASN B 1 5 ? 4.823 64.439 71.429 1.00 106.10 5 ASN B C 1
ATOM 1977 O O . ASN B 1 5 ? 4.948 63.390 72.058 1.00 104.85 5 ASN B O 1
ATOM 1982 N N . GLN B 1 6 ? 5.187 64.575 70.160 1.00 103.70 6 GLN B N 1
ATOM 1983 C CA . GLN B 1 6 ? 5.806 63.490 69.413 1.00 99.87 6 GLN B CA 1
ATOM 1984 C C . GLN B 1 6 ? 7.242 63.241 69.901 1.00 94.27 6 GLN B C 1
ATOM 1985 O O . GLN B 1 6 ? 7.632 62.103 70.174 1.00 92.45 6 GLN B O 1
ATOM 1991 N N . ARG B 1 7 ? 8.017 64.313 70.023 1.00 91.10 7 ARG B N 1
ATOM 1992 C CA . ARG B 1 7 ? 9.362 64.220 70.548 1.00 85.75 7 ARG B CA 1
ATOM 1993 C C . ARG B 1 7 ? 9.358 63.490 71.873 1.00 84.35 7 ARG B C 1
ATOM 1994 O O . ARG B 1 7 ? 10.190 62.622 72.110 1.00 81.81 7 ARG B O 1
ATOM 2002 N N . ARG B 1 8 ? 8.389 63.818 72.716 1.00 86.18 8 ARG B N 1
ATOM 2003 C CA . ARG B 1 8 ? 8.272 63.207 74.036 1.00 85.66 8 ARG B CA 1
ATOM 2004 C C . ARG B 1 8 ? 7.934 61.722 73.990 1.00 84.87 8 ARG B C 1
ATOM 2005 O O . ARG B 1 8 ? 8.537 60.940 74.707 1.00 82.99 8 ARG B O 1
ATOM 2013 N N . GLN B 1 9 ? 6.967 61.336 73.162 1.00 86.66 9 GLN B N 1
ATOM 2014 C CA . GLN B 1 9 ? 6.621 59.917 72.992 1.00 86.56 9 GLN B CA 1
ATOM 2015 C C . GLN B 1 9 ? 7.837 59.084 72.531 1.00 82.64 9 GLN B C 1
ATOM 2016 O O . GLN B 1 9 ? 8.142 58.050 73.124 1.00 82.33 9 GLN B O 1
ATOM 2022 N N . ARG B 1 10 ? 8.537 59.551 71.496 1.00 79.65 10 ARG B N 1
ATOM 2023 C CA . ARG B 1 10 ? 9.725 58.851 70.967 1.00 75.41 10 ARG B CA 1
ATOM 2024 C C . ARG B 1 10 ? 10.907 58.807 71.955 1.00 72.26 10 ARG B C 1
ATOM 2025 O O . ARG B 1 10 ? 11.627 57.798 72.033 1.00 70.40 10 ARG B O 1
ATOM 2033 N N . SER B 1 11 ? 11.087 59.878 72.726 1.00 71.47 11 SER B N 1
ATOM 2034 C CA . SER B 1 11 ? 12.147 59.914 73.741 1.00 69.45 11 SER B CA 1
ATOM 2035 C C . SER B 1 11 ? 12.010 58.876 74.859 1.00 69.54 11 SER B C 1
ATOM 2036 O O . SER B 1 11 ? 12.985 58.208 75.200 1.00 67.96 11 SER B O 1
ATOM 2039 N N . GLU B 1 12 ? 10.815 58.736 75.420 1.00 71.80 12 GLU B N 1
ATOM 2040 C CA . GLU B 1 12 ? 10.589 57.756 76.472 1.00 72.45 12 GLU B CA 1
ATOM 2041 C C . GLU B 1 12 ? 10.770 56.348 75.918 1.00 70.63 12 GLU B C 1
ATOM 2042 O O . GLU B 1 12 ? 11.367 55.496 76.569 1.00 70.23 12 GLU B O 1
ATOM 2048 N N . PHE B 1 13 ? 10.281 56.128 74.702 1.00 69.51 13 PHE B N 1
ATOM 2049 C CA . PHE B 1 13 ? 10.417 54.850 74.012 1.00 68.86 13 PHE B CA 1
ATOM 2050 C C . PHE B 1 13 ? 11.902 54.486 73.729 1.00 65.01 13 PHE B C 1
ATOM 2051 O O . PHE B 1 13 ? 12.377 53.407 74.083 1.00 63.30 13 PHE B O 1
ATOM 2059 N N . GLN B 1 14 ? 12.628 55.403 73.113 1.00 63.00 14 GLN B N 1
ATOM 2060 C CA . GLN B 1 14 ? 14.036 55.175 72.840 1.00 60.58 14 GLN B CA 1
ATOM 2061 C C . GLN B 1 14 ? 14.819 55.008 74.141 1.00 59.93 14 GLN B C 1
ATOM 2062 O O . GLN B 1 14 ? 15.630 54.093 74.276 1.00 58.84 14 GLN B O 1
ATOM 2068 N N . SER B 1 15 ? 14.564 55.884 75.106 1.00 61.54 15 SER B N 1
ATOM 2069 C CA . SER B 1 15 ? 15.234 55.791 76.395 1.00 61.40 15 SER B CA 1
ATOM 2070 C C . SER B 1 15 ? 14.943 54.453 77.078 1.00 62.92 15 SER B C 1
ATOM 2071 O O . SER B 1 15 ? 15.822 53.898 77.723 1.00 62.34 15 SER B O 1
ATOM 2074 N N . LYS B 1 16 ? 13.720 53.945 76.927 1.00 65.24 16 LYS B N 1
ATOM 2075 C CA . LYS B 1 16 ? 13.364 52.633 77.482 1.00 67.43 16 LYS B CA 1
ATOM 2076 C C . LYS B 1 16 ? 13.992 51.486 76.709 1.00 66.24 16 LYS B C 1
ATOM 2077 O O . LYS B 1 16 ? 14.169 50.394 77.240 1.00 66.82 16 LYS B O 1
ATOM 2083 N N . ILE B 1 17 ? 14.341 51.737 75.456 1.00 64.92 17 ILE B N 1
ATOM 2084 C CA . ILE B 1 17 ? 15.018 50.733 74.661 1.00 63.83 17 ILE B CA 1
ATOM 2085 C C . ILE B 1 17 ? 16.506 50.630 75.044 1.00 60.92 17 ILE B C 1
ATOM 2086 O O . ILE B 1 17 ? 17.004 49.535 75.281 1.00 60.38 17 ILE B O 1
ATOM 2091 N N . LYS B 1 18 ? 17.199 51.767 75.150 1.00 59.52 18 LYS B N 1
ATOM 2092 C CA . LYS B 1 18 ? 18.633 51.768 75.511 1.00 57.54 18 LYS B CA 1
ATOM 2093 C C . LYS B 1 18 ? 18.795 51.215 76.913 1.00 59.23 18 LYS B C 1
ATOM 2094 O O . LYS B 1 18 ? 19.687 50.412 77.175 1.00 58.09 18 LYS B O 1
ATOM 2100 N N . ILE B 1 19 ? 17.908 51.661 77.807 1.00 62.77 19 ILE B N 1
ATOM 2101 C CA . ILE B 1 19 ? 17.927 51.303 79.231 1.00 65.27 19 ILE B CA 1
ATOM 2102 C C . ILE B 1 19 ? 17.879 49.776 79.426 1.00 66.68 19 ILE B C 1
ATOM 2103 O O . ILE B 1 19 ? 18.633 49.228 80.236 1.00 66.87 19 ILE B O 1
ATOM 2108 N N . LEU B 1 20 ? 17.036 49.102 78.640 1.00 67.81 20 LEU B N 1
ATOM 2109 C CA . LEU B 1 20 ? 16.965 47.642 78.660 1.00 69.83 20 LEU B CA 1
ATOM 2110 C C . LEU B 1 20 ? 18.137 46.992 77.918 1.00 67.52 20 LEU B C 1
ATOM 2111 O O . LEU B 1 20 ? 18.668 45.963 78.362 1.00 68.91 20 LEU B O 1
ATOM 2116 N N . LEU B 1 21 ? 18.526 47.576 76.786 1.00 64.34 21 LEU B N 1
ATOM 2117 C CA . LEU B 1 21 ? 19.658 47.075 76.029 1.00 61.62 21 LEU B CA 1
ATOM 2118 C C . LEU B 1 21 ? 20.935 47.017 76.854 1.00 59.61 21 LEU B C 1
ATOM 2119 O O . LEU B 1 21 ? 21.698 46.063 76.750 1.00 59.30 21 LEU B O 1
ATOM 2124 N N . SER B 1 22 ? 21.173 48.011 77.693 1.00 58.37 22 SER B N 1
ATOM 2125 C CA . SER B 1 22 ? 22.392 47.960 78.492 1.00 57.36 22 SER B CA 1
ATOM 2126 C C . SER B 1 22 ? 22.330 46.850 79.536 1.00 59.05 22 SER B C 1
ATOM 2127 O O . SER B 1 22 ? 23.321 46.173 79.768 1.00 59.18 22 SER B O 1
ATOM 2130 N N . THR B 1 23 ? 21.165 46.647 80.142 1.00 61.42 23 THR B N 1
ATOM 2131 C CA . THR B 1 23 ? 20.995 45.561 81.097 1.00 63.64 23 THR B CA 1
ATOM 2132 C C . THR B 1 23 ? 21.277 44.213 80.439 1.00 63.84 23 THR B C 1
ATOM 2133 O O . THR B 1 23 ? 22.031 43.412 80.963 1.00 63.74 23 THR B O 1
ATOM 2137 N N . THR B 1 24 ? 20.713 43.986 79.264 1.00 64.15 24 THR B N 1
ATOM 2138 C CA . THR B 1 24 ? 20.869 42.693 78.609 1.00 65.88 24 THR B CA 1
ATOM 2139 C C . THR B 1 24 ? 22.309 42.423 78.175 1.00 63.04 24 THR B C 1
ATOM 2140 O O . THR B 1 24 ? 22.794 41.288 78.244 1.00 64.09 24 THR B O 1
ATOM 2144 N N . ILE B 1 25 ? 22.995 43.472 77.754 1.00 59.97 25 ILE B N 1
ATOM 2145 C CA . ILE B 1 25 ? 24.371 43.345 77.293 1.00 57.57 25 ILE B CA 1
ATOM 2146 C C . ILE B 1 25 ? 25.349 43.203 78.475 1.00 57.85 25 ILE B C 1
ATOM 2147 O O . ILE B 1 25 ? 26.311 42.425 78.411 1.00 58.00 25 ILE B O 1
ATOM 2152 N N . LYS B 1 26 ? 25.072 43.924 79.563 1.00 58.20 26 LYS B N 1
ATOM 2153 C CA . LYS B 1 26 ? 25.862 43.828 80.782 1.00 58.62 26 LYS B CA 1
ATOM 2154 C C . LYS B 1 26 ? 26.017 42.370 81.213 1.00 61.21 26 LYS B C 1
ATOM 2155 O O . LYS B 1 26 ? 27.078 41.966 81.680 1.00 61.08 26 LYS B O 1
ATOM 2161 N N . ALA B 1 27 ? 24.963 41.584 80.993 1.00 63.69 27 ALA B N 1
ATOM 2162 C CA . ALA B 1 27 ? 24.870 40.218 81.484 1.00 66.76 27 ALA B CA 1
ATOM 2163 C C . ALA B 1 27 ? 25.353 39.182 80.479 1.00 66.92 27 ALA B C 1
ATOM 2164 O O . ALA B 1 27 ? 25.274 37.974 80.748 1.00 69.84 27 ALA B O 1
ATOM 2166 N N . LYS B 1 28 ? 25.795 39.645 79.308 1.00 63.23 28 LYS B N 1
ATOM 2167 C CA . LYS B 1 28 ? 26.270 38.761 78.245 1.00 62.58 28 LYS B CA 1
ATOM 2168 C C . LYS B 1 28 ? 27.290 39.518 77.390 1.00 58.46 28 LYS B C 1
ATOM 2169 O O . LYS B 1 28 ? 27.137 39.646 76.184 1.00 56.62 28 LYS B O 1
ATOM 2175 N N . PRO B 1 29 ? 28.352 40.015 78.032 1.00 56.75 29 PRO B N 1
ATOM 2176 C CA . PRO B 1 29 ? 29.354 40.864 77.405 1.00 53.56 29 PRO B CA 1
ATOM 2177 C C . PRO B 1 29 ? 30.023 40.227 76.178 1.00 52.68 29 PRO B C 1
ATOM 2178 O O . PRO B 1 29 ? 30.383 40.927 75.241 1.00 51.02 29 PRO B O 1
ATOM 2182 N N . GLU B 1 30 ? 30.190 38.912 76.197 1.00 54.29 30 GLU B N 1
ATOM 2183 C CA . GLU B 1 30 ? 30.806 38.197 75.091 1.00 53.55 30 GLU B CA 1
ATOM 2184 C C . GLU B 1 30 ? 30.124 38.474 73.741 1.00 52.34 30 GLU B C 1
ATOM 2185 O O . GLU B 1 30 ? 30.723 38.268 72.691 1.00 51.93 30 GLU B O 1
ATOM 2191 N N . LEU B 1 31 ? 28.884 38.942 73.766 1.00 51.81 31 LEU B N 1
ATOM 2192 C CA . LEU B 1 31 ? 28.170 39.167 72.528 1.00 51.41 31 LEU B CA 1
ATOM 2193 C C . LEU B 1 31 ? 28.488 40.504 71.923 1.00 48.75 31 LEU B C 1
ATOM 2194 O O . LEU B 1 31 ? 28.199 40.742 70.754 1.00 49.36 31 LEU B O 1
ATOM 2199 N N . VAL B 1 32 ? 29.122 41.374 72.699 1.00 46.18 32 VAL B N 1
ATOM 2200 C CA . VAL B 1 32 ? 29.386 42.709 72.233 1.00 43.09 32 VAL B CA 1
ATOM 2201 C C . VAL B 1 32 ? 29.900 42.781 70.809 1.00 41.92 32 VAL B C 1
ATOM 2202 O O . VAL B 1 32 ? 29.331 43.515 70.006 1.00 41.91 32 VAL B O 1
ATOM 2206 N N . PRO B 1 33 ? 30.973 42.030 70.488 1.00 41.17 33 PRO B N 1
ATOM 2207 C CA . PRO B 1 33 ? 31.496 42.014 69.124 1.00 40.19 33 PRO B CA 1
ATOM 2208 C C . PRO B 1 33 ? 30.447 41.546 68.116 1.00 42.29 33 PRO B C 1
ATOM 2209 O O . PRO B 1 33 ? 30.450 42.001 66.954 1.00 41.14 33 PRO B O 1
ATOM 2213 N N . SER B 1 34 ? 29.575 40.628 68.528 1.00 44.70 34 SER B N 1
ATOM 2214 C CA . SER B 1 34 ? 28.536 40.171 67.616 1.00 47.85 34 SER B CA 1
ATOM 2215 C C . SER B 1 34 ? 27.597 41.312 67.293 1.00 46.67 34 SER B C 1
ATOM 2216 O O . SER B 1 34 ? 27.135 41.443 66.157 1.00 47.83 34 SER B O 1
ATOM 2219 N N . LEU B 1 35 ? 27.356 42.165 68.277 1.00 44.86 35 LEU B N 1
ATOM 2220 C CA . LEU B 1 35 ? 26.393 43.229 68.101 1.00 45.05 35 LEU B CA 1
ATOM 2221 C C . LEU B 1 35 ? 26.944 44.310 67.215 1.00 43.71 35 LEU B C 1
ATOM 2222 O O . LEU B 1 35 ? 26.205 44.947 66.475 1.00 44.26 35 LEU B O 1
ATOM 2227 N N . LEU B 1 36 ? 28.260 44.500 67.256 1.00 42.11 36 LEU B N 1
ATOM 2228 C CA . LEU B 1 36 ? 28.848 45.541 66.466 1.00 40.46 36 LEU B CA 1
ATOM 2229 C C . LEU B 1 36 ? 28.835 45.101 65.025 1.00 41.86 36 LEU B C 1
ATOM 2230 O O . LEU B 1 36 ? 28.584 45.899 64.141 1.00 42.01 36 LEU B O 1
ATOM 2235 N N . LYS B 1 37 ? 29.085 43.822 64.792 1.00 42.95 37 LYS B N 1
ATOM 2236 C CA . LYS B 1 37 ? 29.100 43.299 63.441 1.00 44.89 37 LYS B CA 1
ATOM 2237 C C . LYS B 1 37 ? 27.702 43.225 62.813 1.00 47.34 37 LYS B C 1
ATOM 2238 O O . LYS B 1 37 ? 27.552 43.334 61.592 1.00 48.07 37 LYS B O 1
ATOM 2244 N N . LEU B 1 38 ? 26.681 42.991 63.630 1.00 48.42 38 LEU B N 1
ATOM 2245 C CA . LEU B 1 38 ? 25.327 42.988 63.105 1.00 50.84 38 LEU B CA 1
ATOM 2246 C C . LEU B 1 38 ? 25.005 44.371 62.516 1.00 50.12 38 LEU B C 1
ATOM 2247 O O . LEU B 1 38 ? 24.553 44.488 61.360 1.00 51.83 38 LEU B O 1
ATOM 2252 N N . ALA B 1 39 ? 25.307 45.415 63.287 1.00 47.15 39 ALA B N 1
ATOM 2253 C CA . ALA B 1 39 ? 25.066 46.770 62.851 1.00 46.02 39 ALA B CA 1
ATOM 2254 C C . ALA B 1 39 ? 25.843 47.085 61.547 1.00 45.91 39 ALA B C 1
ATOM 2255 O O . ALA B 1 39 ? 25.301 47.713 60.610 1.00 47.62 39 ALA B O 1
ATOM 2257 N N . LEU B 1 40 ? 27.087 46.611 61.476 1.00 44.01 40 LEU B N 1
ATOM 2258 C CA . LEU B 1 40 ? 27.933 46.861 60.342 1.00 43.51 40 LEU B CA 1
ATOM 2259 C C . LEU B 1 40 ? 27.451 46.123 59.093 1.00 46.57 40 LEU B C 1
ATOM 2260 O O . LEU B 1 40 ? 27.295 46.729 58.043 1.00 47.79 40 LEU B O 1
ATOM 2265 N N . ASN B 1 41 ? 27.211 44.818 59.211 1.00 48.56 41 ASN B N 1
ATOM 2266 C CA . ASN B 1 41 ? 26.803 43.994 58.057 1.00 51.34 41 ASN B CA 1
ATO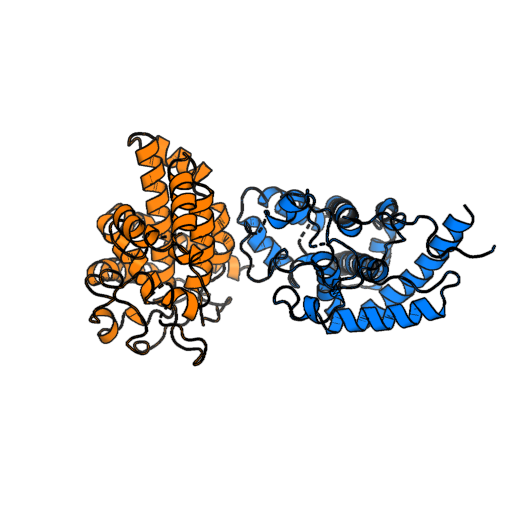M 2267 C C . ASN B 1 41 ? 25.406 44.239 57.488 1.00 53.76 41 ASN B C 1
ATOM 2268 O O . ASN B 1 41 ? 25.145 43.932 56.329 1.00 56.27 41 ASN B O 1
ATOM 2273 N N . ASP B 1 42 ? 24.522 44.805 58.296 1.00 53.77 42 ASP B N 1
ATOM 2274 C CA . ASP B 1 42 ? 23.225 45.218 57.808 1.00 56.15 42 ASP B CA 1
ATOM 2275 C C . ASP B 1 42 ? 23.432 46.492 57.037 1.00 55.89 42 ASP B C 1
ATOM 2276 O O . ASP B 1 42 ? 22.712 46.770 56.071 1.00 58.51 42 ASP B O 1
ATOM 2281 N N . ALA B 1 43 ? 24.422 47.285 57.449 1.00 53.35 43 ALA B N 1
ATOM 2282 C CA . ALA B 1 43 ? 24.595 48.581 56.814 1.00 52.44 43 ALA B CA 1
ATOM 2283 C C . ALA B 1 43 ? 25.464 48.477 55.580 1.00 53.08 43 ALA B C 1
ATOM 2284 O O . ALA B 1 43 ? 25.251 49.209 54.610 1.00 53.85 43 ALA B O 1
ATOM 2294 N N . THR B 1 45 ? 25.570 46.635 53.108 1.00 59.79 45 THR B N 1
ATOM 2295 C CA . THR B 1 45 ? 24.922 46.223 51.845 1.00 63.64 45 THR B CA 1
ATOM 2296 C C . THR B 1 45 ? 24.469 47.383 50.956 1.00 65.32 45 THR B C 1
ATOM 2297 O O . THR B 1 45 ? 23.975 47.158 49.840 1.00 68.16 45 THR B O 1
ATOM 2301 N N . TYR B 1 46 ? 24.625 48.610 51.446 1.00 63.78 46 TYR B N 1
ATOM 2302 C CA . TYR B 1 46 ? 24.186 49.783 50.700 1.00 66.36 46 TYR B CA 1
ATOM 2303 C C . TYR B 1 46 ? 24.939 49.947 49.390 1.00 68.62 46 TYR B C 1
ATOM 2304 O O . TYR B 1 46 ? 26.145 49.735 49.328 1.00 67.04 46 TYR B O 1
ATOM 2313 N N . ASP B 1 47 ? 24.207 50.316 48.339 1.00 73.86 47 ASP B N 1
ATOM 2314 C CA . ASP B 1 47 ? 24.783 50.541 47.000 1.00 77.37 47 ASP B CA 1
ATOM 2315 C C . ASP B 1 47 ? 24.188 51.807 46.387 1.00 80.45 47 ASP B C 1
ATOM 2316 O O . ASP B 1 47 ? 22.999 51.854 46.074 1.00 83.67 47 ASP B O 1
ATOM 2321 N N . LYS B 1 48 ? 25.025 52.826 46.217 1.00 80.95 48 LYS B N 1
ATOM 2322 C CA . LYS B 1 48 ? 24.581 54.129 45.729 1.00 84.11 48 LYS B CA 1
ATOM 2323 C C . LYS B 1 48 ? 23.918 5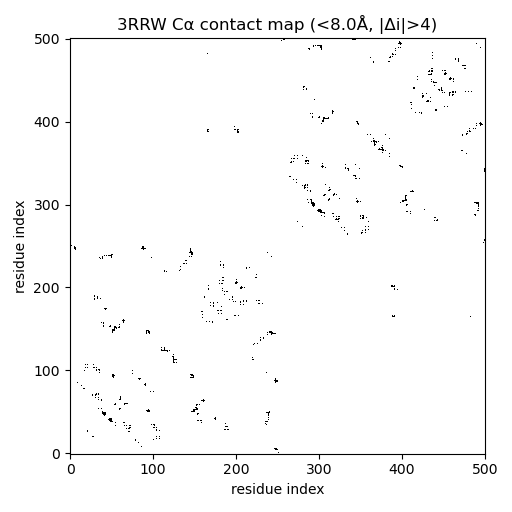4.065 44.354 1.00 88.72 48 LYS B C 1
ATOM 2324 O O . LYS B 1 48 ? 22.877 54.703 44.129 1.00 91.44 48 LYS B O 1
ATOM 2330 N N . ALA B 1 49 ? 24.507 53.285 43.445 1.00 90.57 49 ALA B N 1
ATOM 2331 C CA . ALA B 1 49 ? 24.023 53.195 42.056 1.00 94.91 49 ALA B CA 1
ATOM 2332 C C . ALA B 1 49 ? 22.593 52.676 41.961 1.00 97.61 49 ALA B C 1
ATOM 2333 O O . ALA B 1 49 ? 21.835 53.082 41.073 1.00 101.57 49 ALA B O 1
ATOM 2335 N N . THR B 1 50 ? 22.227 51.777 42.872 1.00 95.73 50 THR B N 1
ATOM 2336 C CA . THR B 1 50 ? 20.871 51.238 42.897 1.00 97.98 50 THR B CA 1
ATOM 2337 C C . THR B 1 50 ? 20.019 52.002 43.893 1.00 95.93 50 THR B C 1
ATOM 2338 O O . THR B 1 50 ? 18.795 52.034 43.770 1.00 98.14 50 THR B O 1
ATOM 2342 N N . LYS B 1 51 ? 20.672 52.648 44.860 1.00 91.54 51 LYS B N 1
ATOM 2343 C CA . LYS B 1 51 ? 19.962 53.234 45.994 1.00 89.58 51 LYS B CA 1
ATOM 2344 C C . LYS B 1 51 ? 19.212 52.078 46.681 1.00 88.99 51 LYS B C 1
ATOM 2345 O O . LYS B 1 51 ? 17.980 52.090 46.788 1.00 90.74 51 LYS B O 1
ATOM 2351 N N . SER B 1 52 ? 19.966 51.060 47.094 1.00 85.75 52 SER B N 1
ATOM 2352 C CA . SER B 1 52 ? 19.380 49.852 47.668 1.00 85.42 52 SER B CA 1
ATOM 2353 C C . SER B 1 52 ? 20.308 49.237 48.693 1.00 81.25 52 SER B C 1
ATOM 2354 O O . SER B 1 52 ? 21.516 49.399 48.613 1.00 79.68 52 SER B O 1
ATOM 2357 N N . GLY B 1 53 ? 19.745 48.486 49.630 1.00 80.12 53 GLY B N 1
ATOM 2358 C CA . GLY B 1 53 ? 20.526 47.893 50.709 1.00 75.66 53 GLY B CA 1
ATOM 2359 C C . GLY B 1 53 ? 20.618 48.881 51.843 1.00 71.40 53 GLY B C 1
ATOM 2360 O O . GLY B 1 53 ? 19.863 49.840 51.881 1.00 72.69 53 GLY B O 1
ATOM 2361 N N . GLY B 1 54 ? 21.539 48.655 52.764 1.00 66.94 54 GLY B N 1
ATOM 2362 C CA . GLY B 1 54 ? 21.700 49.554 53.898 1.00 62.81 54 GLY B CA 1
ATOM 2363 C C . GLY B 1 54 ? 21.023 49.065 55.163 1.00 61.52 54 GLY B C 1
ATOM 2364 O O . GLY B 1 54 ? 20.460 47.949 55.203 1.00 63.47 54 GLY B O 1
ATOM 2365 N N . ALA B 1 55 ? 21.068 49.901 56.197 1.00 57.90 55 ALA B N 1
ATOM 2366 C CA . ALA B 1 55 ? 20.527 49.539 57.509 1.00 56.62 55 ALA B CA 1
ATOM 2367 C C . ALA B 1 55 ? 18.999 49.447 57.504 1.00 58.82 55 ALA B C 1
ATOM 2368 O O . ALA B 1 55 ? 18.313 50.393 57.878 1.00 59.00 55 ALA B O 1
ATOM 2370 N N . ASN B 1 56 ? 18.491 48.279 57.109 1.00 60.56 56 ASN B N 1
ATOM 2371 C CA . ASN B 1 56 ? 17.063 48.042 56.886 1.00 62.93 56 ASN B CA 1
ATOM 2372 C C . ASN B 1 56 ? 16.580 46.814 57.634 1.00 64.05 56 ASN B C 1
ATOM 2373 O O . ASN B 1 56 ? 15.430 46.394 57.495 1.00 67.53 56 ASN B O 1
ATOM 2378 N N . GLY B 1 57 ? 17.476 46.241 58.421 1.00 61.89 57 GLY B N 1
ATOM 2379 C CA . GLY B 1 57 ? 17.215 45.027 59.161 1.00 63.46 57 GLY B CA 1
ATOM 2380 C C . GLY B 1 57 ? 17.112 43.776 58.305 1.00 66.79 57 GLY B C 1
ATOM 2381 O O . GLY B 1 57 ? 16.609 42.760 58.767 1.00 69.04 57 GLY B O 1
ATOM 2382 N N . SER B 1 58 ? 17.589 43.836 57.062 1.00 67.79 58 SER B N 1
ATOM 2383 C CA . SER B 1 58 ? 17.505 42.677 56.144 1.00 71.24 58 SER B CA 1
ATOM 2384 C C . SER B 1 58 ? 18.292 41.461 56.669 1.00 70.70 58 SER B C 1
ATOM 2385 O O . SER B 1 58 ? 17.947 40.299 56.372 1.00 73.99 58 SER B O 1
ATOM 2388 N N . ILE B 1 59 ? 19.329 41.736 57.456 1.00 66.18 59 ILE B N 1
ATOM 2389 C CA . ILE B 1 59 ? 20.210 40.697 57.976 1.00 65.73 59 ILE B CA 1
ATOM 2390 C C . ILE B 1 59 ? 19.514 39.650 58.844 1.00 68.60 59 ILE B C 1
ATOM 2391 O O . ILE B 1 59 ? 20.050 38.567 59.063 1.00 69.91 59 ILE B O 1
ATOM 2396 N N . ARG B 1 60 ? 18.324 39.967 59.335 1.00 70.41 60 ARG B N 1
ATOM 2397 C CA . ARG B 1 60 ? 17.577 39.028 60.163 1.00 73.25 60 ARG B CA 1
ATOM 2398 C C . ARG B 1 60 ? 17.055 37.849 59.351 1.00 77.92 60 ARG B C 1
ATOM 2399 O O . ARG B 1 60 ? 16.830 36.767 59.892 1.00 80.54 60 ARG B O 1
ATOM 2407 N N . PHE B 1 61 ? 16.833 38.053 58.059 1.00 79.42 61 PHE B N 1
ATOM 2408 C CA . PHE B 1 61 ? 16.250 36.987 57.256 1.00 83.87 61 PHE B CA 1
ATOM 2409 C C . PHE B 1 61 ? 17.155 35.782 57.263 1.00 84.98 61 PHE B C 1
ATOM 2410 O O . PHE B 1 61 ? 18.368 35.906 57.479 1.00 82.55 61 PHE B O 1
ATOM 2418 N N . SER B 1 62 ? 16.553 34.611 57.094 1.00 89.73 62 SER B N 1
ATOM 2419 C CA . SER B 1 62 ? 17.275 33.360 57.186 1.00 91.09 62 SER B CA 1
ATOM 2420 C C . SER B 1 62 ? 18.486 33.297 56.255 1.00 89.87 62 SER B C 1
ATOM 2421 O O . SER B 1 62 ? 19.569 32.872 56.662 1.00 88.21 62 SER B O 1
ATOM 2424 N N . SER B 1 63 ? 18.303 33.752 55.020 1.00 91.04 63 SER B N 1
ATOM 2425 C CA . SER B 1 63 ? 19.283 33.520 53.970 1.00 91.41 63 SER B CA 1
ATOM 2426 C C . SER B 1 63 ? 20.383 34.556 53.915 1.00 87.05 63 SER B C 1
ATOM 2427 O O . SER B 1 63 ? 21.260 34.475 53.060 1.00 87.21 63 SER B O 1
ATOM 2430 N N . GLU B 1 64 ? 20.347 35.528 54.823 1.00 83.95 64 GLU B N 1
ATOM 2431 C CA . GLU B 1 64 ? 21.437 36.491 54.922 1.00 79.48 64 GLU B CA 1
ATOM 2432 C C . GLU B 1 64 ? 22.361 36.148 56.094 1.00 77.29 64 GLU B C 1
ATOM 2433 O O . GLU B 1 64 ? 23.578 36.297 55.998 1.00 74.68 64 GLU B O 1
ATOM 2439 N N . LEU B 1 65 ? 21.768 35.651 57.179 1.00 78.66 65 LEU B N 1
ATOM 2440 C CA . LEU B 1 65 ? 22.500 35.266 58.394 1.00 77.43 65 LEU B CA 1
ATOM 2441 C C . LEU B 1 65 ? 23.384 34.024 58.179 1.00 79.86 65 LEU B C 1
ATOM 2442 O O . LEU B 1 65 ? 24.420 33.855 58.836 1.00 77.78 65 LEU B O 1
ATOM 2447 N N . SER B 1 66 ? 22.957 33.157 57.265 1.00 84.90 66 SER B N 1
ATOM 2448 C CA . SER B 1 66 ? 23.691 31.942 56.949 1.00 88.07 66 SER B CA 1
ATOM 2449 C C . SER B 1 66 ? 24.897 32.228 56.064 1.00 87.28 66 SER B C 1
ATOM 2450 O O . SER B 1 66 ? 25.787 31.380 55.942 1.00 88.84 66 SER B O 1
ATOM 2453 N N . ARG B 1 67 ? 24.932 33.412 55.443 1.00 85.36 67 ARG B N 1
ATOM 2454 C CA . ARG B 1 67 ? 25.993 33.738 54.492 1.00 84.48 67 ARG B CA 1
ATOM 2455 C C . ARG B 1 67 ? 27.313 33.766 55.235 1.00 81.84 67 ARG B C 1
ATOM 2456 O O . ARG B 1 67 ? 27.326 33.864 56.465 1.00 80.46 67 ARG B O 1
ATOM 2464 N N . ALA B 1 68 ? 28.421 33.638 54.509 1.00 81.67 68 ALA B N 1
ATOM 2465 C CA . ALA B 1 68 ? 29.739 33.582 55.154 1.00 79.35 68 ALA B CA 1
ATOM 2466 C C . ALA B 1 68 ? 30.030 34.782 56.077 1.00 74.95 68 ALA B C 1
ATOM 2467 O O . ALA B 1 68 ? 30.404 34.604 57.238 1.00 73.82 68 ALA B O 1
ATOM 2469 N N . GLU B 1 69 ? 29.816 35.993 55.572 1.00 73.16 69 GLU B N 1
ATOM 2470 C CA . GLU B 1 69 ? 30.137 37.201 56.324 1.00 69.59 69 GLU B CA 1
ATOM 2471 C C . GLU B 1 69 ? 29.422 37.307 57.659 1.00 68.85 69 GLU B C 1
ATOM 2472 O O . GLU B 1 69 ? 29.934 37.902 58.597 1.00 66.09 69 GLU B O 1
ATOM 2478 N N . ASN B 1 70 ? 28.218 36.764 57.728 1.00 71.95 70 ASN B N 1
ATOM 2479 C CA . ASN B 1 70 ? 27.406 36.880 58.928 1.00 72.10 70 ASN B CA 1
ATOM 2480 C C . ASN B 1 70 ? 27.434 35.609 59.771 1.00 74.57 70 ASN B C 1
ATOM 2481 O O . ASN B 1 70 ? 26.485 35.305 60.489 1.00 76.38 70 ASN B O 1
ATOM 2486 N N . GLU B 1 71 ? 28.541 34.875 59.681 1.00 75.61 71 GLU B N 1
ATOM 2487 C CA . GLU B 1 71 ? 28.718 33.643 60.442 1.00 78.04 71 GLU B CA 1
ATOM 2488 C C . GLU B 1 71 ? 28.810 34.006 61.912 1.00 75.27 71 GLU B C 1
ATOM 2489 O O . GLU B 1 71 ? 29.251 35.106 62.253 1.00 72.30 71 GLU B O 1
ATOM 2495 N N . GLY B 1 72 ? 28.363 33.097 62.777 1.00 76.80 72 GLY B N 1
ATOM 2496 C CA . GLY B 1 72 ? 28.469 33.284 64.224 1.00 73.81 72 GLY B CA 1
ATOM 2497 C C . GLY B 1 72 ? 27.735 34.487 64.786 1.00 70.42 72 GLY B C 1
ATOM 2498 O O . GLY B 1 72 ? 27.987 34.902 65.911 1.00 68.65 72 GLY B O 1
ATOM 2499 N N . LEU B 1 73 ? 26.829 35.061 64.013 1.00 70.07 73 LEU B N 1
ATOM 2500 C CA . LEU B 1 73 ? 26.070 36.198 64.512 1.00 67.57 73 LEU B CA 1
ATOM 2501 C C . LEU B 1 73 ? 24.750 35.768 65.171 1.00 69.97 73 LEU B C 1
ATOM 2502 O O . LEU B 1 73 ? 24.060 36.608 65.758 1.00 69.13 73 LEU B O 1
ATOM 2507 N N . SER B 1 74 ? 24.416 34.474 65.086 1.00 72.44 74 SER B N 1
ATOM 2508 C CA . SER B 1 74 ? 23.157 33.939 65.645 1.00 75.25 74 SER B CA 1
ATOM 2509 C C . SER B 1 74 ? 22.855 34.373 67.086 1.00 74.11 74 SER B C 1
ATOM 2510 O O . SER B 1 74 ? 21.804 34.961 67.361 1.00 73.82 74 SER B O 1
ATOM 2513 N N . ASP B 1 75 ? 23.785 34.097 67.998 1.00 73.02 75 ASP B N 1
ATOM 2514 C CA . ASP B 1 75 ? 23.552 34.332 69.427 1.00 72.99 75 ASP B CA 1
ATOM 2515 C C . ASP B 1 75 ? 23.383 35.817 69.727 1.00 69.50 75 ASP B C 1
ATOM 2516 O O . ASP B 1 75 ? 22.571 36.195 70.570 1.00 70.20 75 ASP B O 1
ATOM 2521 N N . GLY B 1 76 ? 24.122 36.654 69.008 1.00 65.52 76 GLY B N 1
ATOM 2522 C CA . GLY B 1 76 ? 23.954 38.092 69.128 1.00 62.83 76 GLY B CA 1
ATOM 2523 C C . GLY B 1 76 ? 22.585 38.545 68.659 1.00 64.30 76 GLY B C 1
ATOM 2524 O O . GLY B 1 76 ? 22.066 39.555 69.112 1.00 63.43 76 GLY B O 1
ATOM 2525 N N . LEU B 1 77 ? 21.982 37.779 67.768 1.00 66.96 77 LEU B N 1
ATOM 2526 C CA . LEU B 1 77 ? 20.698 38.136 67.239 1.00 68.25 77 LEU B CA 1
ATOM 2527 C C . LEU B 1 77 ? 19.560 37.714 68.177 1.00 71.47 77 LEU B C 1
ATOM 2528 O O . LEU B 1 77 ? 18.538 38.404 68.277 1.00 72.23 77 LEU B O 1
ATOM 2533 N N . SER B 1 78 ? 19.717 36.569 68.840 1.00 73.43 78 SER B N 1
ATOM 2534 C CA . SER B 1 78 ? 18.704 36.104 69.793 1.00 75.92 78 SER B CA 1
ATOM 2535 C C . SER B 1 78 ? 18.549 37.172 70.850 1.00 73.91 78 SER B C 1
ATOM 2536 O O . SER B 1 78 ? 17.430 37.531 71.217 1.00 75.39 78 SER B O 1
ATOM 2539 N N . LEU B 1 79 ? 19.689 37.710 71.294 1.00 70.44 79 LEU B N 1
ATOM 2540 C CA . LEU B 1 79 ? 19.729 38.750 72.321 1.00 68.46 79 LEU B CA 1
ATOM 2541 C C . LEU B 1 79 ? 18.872 39.886 71.869 1.00 67.87 79 LEU B C 1
ATOM 2542 O O . LEU B 1 79 ? 18.024 40.363 72.619 1.00 68.99 79 LEU B O 1
ATOM 2547 N N . ILE B 1 80 ? 19.092 40.307 70.625 1.00 66.22 80 ILE B N 1
ATOM 2548 C CA . ILE B 1 80 ? 18.314 41.373 70.021 1.00 65.65 80 ILE B CA 1
ATOM 2549 C C . ILE B 1 80 ? 16.818 41.046 69.943 1.00 68.84 80 ILE B C 1
ATOM 2550 O O . ILE B 1 80 ? 15.996 41.785 70.488 1.00 69.01 80 ILE B O 1
ATOM 2555 N N . GLU B 1 81 ? 16.476 39.937 69.283 1.00 71.85 81 GLU B N 1
ATOM 2556 C CA . GLU B 1 81 ? 15.059 39.543 69.107 1.00 75.80 81 GLU B CA 1
ATOM 2557 C C . GLU B 1 81 ? 14.362 39.584 70.457 1.00 77.78 81 GLU B C 1
ATOM 2558 O O . GLU B 1 81 ? 13.303 40.191 70.591 1.00 79.43 81 GLU B O 1
ATOM 2564 N N . GLU B 1 82 ? 14.999 38.967 71.459 1.00 78.25 82 GLU B N 1
ATOM 2565 C CA . GLU B 1 82 ? 14.518 38.948 72.849 1.00 80.30 82 GLU B CA 1
ATOM 2566 C C . GLU B 1 82 ? 14.163 40.351 73.367 1.00 78.17 82 GLU B C 1
ATOM 2567 O O . GLU B 1 82 ? 13.084 40.568 73.917 1.00 80.85 82 GLU B O 1
ATOM 2573 N N . VAL B 1 83 ? 15.068 41.302 73.179 1.00 74.33 83 VAL B N 1
ATOM 2574 C CA . VAL B 1 83 ? 14.833 42.654 73.651 1.00 72.40 83 VAL B CA 1
ATOM 2575 C C . VAL B 1 83 ? 13.685 43.297 72.871 1.00 73.92 83 VAL B C 1
ATOM 2576 O O . VAL B 1 83 ? 12.935 44.093 73.424 1.00 74.53 83 VAL B O 1
ATOM 2580 N N . LYS B 1 84 ? 13.542 42.932 71.596 1.00 75.05 84 LYS B N 1
ATOM 2581 C CA . LYS B 1 84 ? 12.437 43.432 70.780 1.00 77.50 84 LYS B CA 1
ATOM 2582 C C . LYS B 1 84 ? 11.113 42.911 71.318 1.00 82.55 84 LYS B C 1
ATOM 2583 O O . LYS B 1 84 ? 10.154 43.676 71.444 1.00 83.96 84 LYS B O 1
ATOM 2589 N N . LYS B 1 85 ? 11.074 41.608 71.635 1.00 85.74 85 LYS B N 1
ATOM 2590 C CA . LYS B 1 85 ? 9.892 40.960 72.233 1.00 90.64 85 LYS B CA 1
ATOM 2591 C C . LYS B 1 85 ? 9.318 41.739 73.412 1.00 91.31 85 LYS B C 1
ATOM 2592 O O . LYS B 1 85 ? 8.107 41.958 73.470 1.00 94.88 85 LYS B O 1
ATOM 2598 N N . GLU B 1 86 ? 10.182 42.152 74.347 1.00 88.41 86 GLU B N 1
ATOM 2599 C CA . GLU B 1 86 ? 9.737 42.899 75.534 1.00 89.21 86 GLU B CA 1
ATOM 2600 C C . GLU B 1 86 ? 9.128 44.244 75.176 1.00 88.51 86 GLU B C 1
ATOM 2601 O O . GLU B 1 86 ? 7.927 44.473 75.382 1.00 92.04 86 GLU B O 1
ATOM 2607 N N . ILE B 1 87 ? 9.962 45.121 74.628 1.00 83.98 87 ILE B N 1
ATOM 2608 C CA . ILE B 1 87 ? 9.571 46.480 74.305 1.00 82.94 87 ILE B CA 1
ATOM 2609 C C . ILE B 1 87 ? 8.344 46.491 73.400 1.00 86.12 87 ILE B C 1
ATOM 2610 O O . ILE B 1 87 ? 7.462 47.320 73.567 1.00 87.70 87 ILE B O 1
ATOM 2615 N N . ASP B 1 88 ? 8.281 45.539 72.472 1.00 87.79 88 ASP B N 1
ATOM 2616 C CA . ASP B 1 88 ? 7.115 45.382 71.594 1.00 92.07 88 ASP B CA 1
ATOM 2617 C C . ASP B 1 88 ? 5.820 45.101 72.349 1.00 96.98 88 ASP B C 1
ATOM 2618 O O . ASP B 1 88 ? 4.764 45.618 71.980 1.00 99.41 88 ASP B O 1
ATOM 2623 N N . SER B 1 89 ? 5.906 44.265 73.388 1.00 99.14 89 SER B N 1
ATOM 2624 C CA . SER B 1 89 ? 4.730 43.860 74.170 1.00 104.77 89 SER B CA 1
ATOM 2625 C C . SER B 1 89 ? 4.176 45.026 74.984 1.00 105.76 89 SER B C 1
ATOM 2626 O O . SER B 1 89 ? 2.980 45.087 75.273 1.00 109.40 89 SER B O 1
ATOM 2629 N N . ILE B 1 90 ? 5.063 45.946 75.354 1.00 102.49 90 ILE B N 1
ATOM 2630 C CA . ILE B 1 90 ? 4.648 47.171 76.024 1.00 103.44 90 ILE B CA 1
ATOM 2631 C C . ILE B 1 90 ? 5.005 48.416 75.211 1.00 100.42 90 ILE B C 1
ATOM 2632 O O . ILE B 1 90 ? 5.339 49.464 75.770 1.00 99.01 90 ILE B O 1
ATOM 2637 N N . SER B 1 91 ? 4.949 48.288 73.886 1.00 99.74 91 SER B N 1
ATOM 2638 C CA . SER B 1 91 ? 5.040 49.443 73.015 1.00 97.18 91 SER B CA 1
ATOM 2639 C C . SER B 1 91 ? 3.686 50.139 73.010 1.00 100.65 91 SER B C 1
ATOM 2640 O O . SER B 1 91 ? 2.638 49.529 72.685 1.00 104.40 91 SER B O 1
ATOM 2643 N N . LYS B 1 92 ? 3.692 51.404 73.410 1.00 98.94 92 LYS B N 1
ATOM 2644 C CA . LYS B 1 92 ? 2.465 52.185 73.396 1.00 102.27 92 LYS B CA 1
ATOM 2645 C C . LYS B 1 92 ? 2.168 52.691 71.966 1.00 101.95 92 LYS B C 1
ATOM 2646 O O . LYS B 1 92 ? 1.071 53.197 71.688 1.00 104.21 92 LYS B O 1
ATOM 2652 N N . GLY B 1 93 ? 3.154 52.530 71.069 1.00 98.02 93 GLY B N 1
ATOM 2653 C CA . GLY B 1 93 ? 3.056 53.035 69.693 1.00 97.14 93 GLY B CA 1
ATOM 2654 C C . GLY B 1 93 ? 3.620 52.150 68.586 1.00 95.01 93 GLY B C 1
ATOM 2655 O O . GLY B 1 93 ? 4.250 52.647 67.655 1.00 92.71 93 GLY B O 1
ATOM 2656 N N . GLY B 1 94 ? 3.380 50.842 68.673 1.00 96.07 94 GLY B N 1
ATOM 2657 C CA . GLY B 1 94 ? 3.733 49.924 67.585 1.00 94.75 94 GLY B CA 1
ATOM 2658 C C . GLY B 1 94 ? 5.107 49.270 67.674 1.00 90.34 94 GLY B C 1
ATOM 2659 O O . GLY B 1 94 ? 5.986 49.744 68.390 1.00 86.52 94 GLY B O 1
ATOM 2660 N N . PRO B 1 95 ? 5.291 48.167 66.928 1.00 90.56 95 PRO B N 1
ATOM 2661 C CA . PRO B 1 95 ? 6.502 47.350 66.877 1.00 87.07 95 PRO B CA 1
ATOM 2662 C C . PRO B 1 95 ? 7.763 48.089 66.404 1.00 82.19 95 PRO B C 1
ATOM 2663 O O . PRO B 1 95 ? 7.841 48.507 65.247 1.00 81.73 95 PRO B O 1
ATOM 2667 N N . ILE B 1 96 ? 8.756 48.225 67.284 1.00 78.30 96 ILE B N 1
ATOM 2668 C CA . ILE B 1 96 ? 10.040 48.775 66.869 1.00 73.48 96 ILE B CA 1
ATOM 2669 C C . ILE B 1 96 ? 10.522 47.972 65.677 1.00 73.55 96 ILE B C 1
ATOM 2670 O O . ILE B 1 96 ? 10.226 46.779 65.567 1.00 76.19 96 ILE B O 1
ATOM 2675 N N . SER B 1 97 ? 11.213 48.627 64.756 1.00 70.83 97 SER B N 1
ATOM 2676 C CA . SER B 1 97 ? 11.647 47.936 63.574 1.00 70.73 97 SER B CA 1
ATOM 2677 C C . SER B 1 97 ? 12.973 47.264 63.842 1.00 68.31 97 SER B C 1
ATOM 2678 O O . SER B 1 97 ? 13.843 47.801 64.551 1.00 65.11 97 SER B O 1
ATOM 2681 N N . TYR B 1 98 ? 13.140 46.080 63.280 1.00 69.77 98 TYR B N 1
ATOM 2682 C CA . TYR B 1 98 ? 14.424 45.431 63.359 1.00 67.41 98 TYR B CA 1
ATOM 2683 C C . TYR B 1 98 ? 15.509 46.416 62.942 1.00 63.64 98 TYR B C 1
ATOM 2684 O O . TYR B 1 98 ? 16.571 46.471 63.559 1.00 61.49 98 TYR B O 1
ATOM 2693 N N . ALA B 1 99 ? 15.230 47.230 61.925 1.00 63.62 99 ALA B N 1
ATOM 2694 C CA . ALA B 1 99 ? 16.215 48.210 61.437 1.00 60.04 99 ALA B CA 1
ATOM 2695 C C . ALA B 1 99 ? 16.764 49.097 62.550 1.00 56.62 99 ALA B C 1
ATOM 2696 O O . ALA B 1 99 ? 17.951 49.372 62.602 1.00 54.24 99 ALA B O 1
ATOM 2698 N N . ASP B 1 100 ? 15.911 49.521 63.466 1.00 57.52 100 ASP B N 1
ATOM 2699 C CA . ASP B 1 100 ? 16.391 50.381 64.542 1.00 54.69 100 ASP B CA 1
ATOM 2700 C C . ASP B 1 100 ? 17.037 49.616 65.651 1.00 53.20 100 ASP B C 1
ATOM 2701 O O . ASP B 1 100 ? 18.115 49.962 66.082 1.00 51.17 100 ASP B O 1
ATOM 2706 N N . ILE B 1 101 ? 16.387 48.557 66.107 1.00 55.49 101 ILE B N 1
ATOM 2707 C CA . ILE B 1 101 ? 16.906 47.805 67.237 1.00 55.01 101 ILE B CA 1
ATOM 2708 C C . ILE B 1 101 ? 18.310 47.266 66.984 1.00 52.30 101 ILE B C 1
ATOM 2709 O O . ILE B 1 101 ? 19.134 47.237 67.884 1.00 50.05 101 ILE B O 1
ATOM 2714 N N . ILE B 1 102 ? 18.588 46.900 65.741 1.00 52.72 102 ILE B N 1
ATOM 2715 C CA . ILE B 1 102 ? 19.927 46.469 65.347 1.00 50.05 102 ILE B CA 1
ATOM 2716 C C . ILE B 1 102 ? 20.956 47.603 65.464 1.00 47.29 102 ILE B C 1
ATOM 2717 O O . ILE B 1 102 ? 22.063 47.396 65.982 1.00 45.29 102 ILE B O 1
ATOM 2722 N N . GLN B 1 103 ? 20.588 48.798 65.007 1.00 47.26 103 GLN B N 1
ATOM 2723 C CA . GLN B 1 103 ? 21.481 49.960 65.148 1.00 44.55 103 GLN B CA 1
ATOM 2724 C C . GLN B 1 103 ? 21.539 50.380 66.608 1.00 43.54 103 GLN B C 1
ATOM 2725 O O . GLN B 1 103 ? 22.613 50.628 67.136 1.00 41.77 103 GLN B O 1
ATOM 2731 N N . LEU B 1 104 ? 20.397 50.363 67.279 1.00 45.68 104 LEU B N 1
ATOM 2732 C CA . LEU B 1 104 ? 20.340 50.730 68.705 1.00 46.10 104 LEU B CA 1
ATOM 2733 C C . LEU B 1 104 ? 21.159 49.812 69.638 1.00 45.11 104 LEU B C 1
ATOM 2734 O O . LEU B 1 104 ? 21.680 50.274 70.640 1.00 45.24 104 LEU B O 1
ATOM 2739 N N . ALA B 1 105 ? 21.273 48.527 69.303 1.00 46.08 105 ALA B N 1
ATOM 2740 C CA . ALA B 1 105 ? 22.104 47.595 70.077 1.00 45.27 105 ALA B CA 1
ATOM 2741 C C . ALA B 1 105 ? 23.558 47.786 69.696 1.00 43.22 105 ALA B C 1
ATOM 2742 O O . ALA B 1 105 ? 24.454 47.602 70.517 1.00 43.26 105 ALA B O 1
ATOM 2744 N N . GLY B 1 106 ? 23.803 48.165 68.448 1.00 41.78 106 GLY B N 1
ATOM 2745 C CA . GLY B 1 106 ? 25.143 48.530 68.044 1.00 38.22 106 GLY B CA 1
ATOM 2746 C C . GLY B 1 106 ? 25.581 49.688 68.909 1.00 36.79 106 GLY B C 1
ATOM 2747 O O . GLY B 1 106 ? 26.692 49.676 69.454 1.00 34.30 106 GLY B O 1
ATOM 2748 N N . GLN B 1 107 ? 24.688 50.678 69.073 1.00 38.05 107 GLN B N 1
ATOM 2749 C CA . GLN B 1 107 ? 24.982 51.860 69.914 1.00 37.64 107 GLN B CA 1
ATOM 2750 C C . GLN B 1 107 ? 25.223 51.493 71.388 1.00 38.15 107 GLN B C 1
ATOM 2751 O O . GLN B 1 107 ? 26.213 51.912 71.973 1.00 38.65 107 GLN B O 1
ATOM 2757 N N . SER B 1 108 ? 24.360 50.675 71.969 1.00 40.61 108 SER B N 1
ATOM 2758 C CA . SER B 1 108 ? 24.546 50.262 73.370 1.00 40.90 108 SER B CA 1
ATOM 2759 C C . SER B 1 108 ? 25.886 49.527 73.535 1.00 39.81 108 SER B C 1
ATOM 2760 O O . SER B 1 108 ? 26.553 49.664 74.543 1.00 39.19 108 SER B O 1
ATOM 2763 N N . ALA B 1 109 ? 26.283 48.761 72.522 1.00 39.35 109 ALA B N 1
ATOM 2764 C CA . ALA B 1 109 ? 27.492 47.981 72.618 1.00 38.22 109 ALA B CA 1
ATOM 2765 C C . ALA B 1 109 ? 28.708 48.856 72.498 1.00 36.93 109 ALA B C 1
ATOM 2766 O O . ALA B 1 109 ? 29.789 48.487 72.988 1.00 38.74 109 ALA B O 1
ATOM 2768 N N . VAL B 1 110 ? 28.592 49.962 71.775 1.00 34.67 110 VAL B N 1
ATOM 2769 C CA . VAL B 1 110 ? 29.711 50.845 71.684 1.00 33.04 110 VAL B CA 1
ATOM 2770 C C . VAL B 1 110 ? 29.868 51.480 73.054 1.00 34.67 110 VAL B C 1
ATOM 2771 O O . VAL B 1 110 ? 30.993 51.571 73.598 1.00 33.89 110 VAL B O 1
ATOM 2775 N N . LYS B 1 111 ? 28.745 51.876 73.653 1.00 36.05 111 LYS B N 1
ATOM 2776 C CA . LYS B 1 111 ? 28.828 52.475 74.961 1.00 36.48 111 LYS B CA 1
ATOM 2777 C C . LYS B 1 111 ? 29.464 51.480 75.923 1.00 36.91 111 LYS B C 1
ATOM 2778 O O . LYS B 1 111 ? 30.356 51.830 76.711 1.00 36.43 111 LYS B O 1
ATOM 2784 N N . PHE B 1 112 ? 29.122 50.217 75.764 1.00 37.83 112 PHE B N 1
ATOM 2785 C CA . PHE B 1 112 ? 29.680 49.222 76.653 1.00 38.89 112 PHE B CA 1
ATOM 2786 C C . PHE B 1 112 ? 31.221 49.160 76.542 1.00 37.63 112 PHE B C 1
ATOM 2787 O O . PHE B 1 112 ? 31.904 49.143 77.558 1.00 38.14 112 PHE B O 1
ATOM 2795 N N . THR B 1 113 ? 31.766 49.185 75.326 1.00 36.04 113 THR B N 1
ATOM 2796 C CA . THR B 1 113 ? 33.221 49.157 75.167 1.00 34.30 113 THR B CA 1
ATOM 2797 C C . THR B 1 113 ? 33.903 50.359 75.792 1.00 33.26 113 THR B C 1
ATOM 2798 O O . THR B 1 113 ? 35.005 50.241 76.306 1.00 33.79 113 THR B O 1
ATOM 2802 N N . TYR B 1 114 ? 33.276 51.524 75.725 1.00 32.70 114 TYR B N 1
ATOM 2803 C CA . TYR B 1 114 ? 33.866 52.703 76.332 1.00 31.55 114 TYR B CA 1
ATOM 2804 C C . TYR B 1 114 ? 33.891 52.512 77.843 1.00 34.20 114 TYR B C 1
ATOM 2805 O O . TYR B 1 114 ? 34.929 52.744 78.495 1.00 35.49 114 TYR B O 1
ATOM 2814 N N . LEU B 1 115 ? 32.780 52.009 78.393 1.00 34.36 115 LEU B N 1
ATOM 2815 C CA . LEU B 1 115 ? 32.680 51.820 79.820 1.00 34.89 115 LEU B CA 1
ATOM 2816 C C . LEU B 1 115 ? 33.648 50.735 80.329 1.00 35.94 115 LEU B C 1
ATOM 2817 O O . LEU B 1 115 ? 34.193 50.842 81.424 1.00 36.61 115 LEU B O 1
ATOM 2822 N N . ALA B 1 116 ? 33.879 49.704 79.533 1.00 35.40 116 ALA B N 1
ATOM 2823 C CA . ALA B 1 116 ? 34.760 48.640 79.973 1.00 36.62 116 ALA B CA 1
ATOM 2824 C C . ALA B 1 116 ? 36.210 49.143 79.979 1.00 35.71 116 ALA B C 1
ATOM 2825 O O . ALA B 1 116 ? 37.015 48.689 80.764 1.00 38.51 116 ALA B O 1
ATOM 2827 N N . SER B 1 117 ? 36.522 50.099 79.109 1.00 34.30 117 SER B N 1
ATOM 2828 C CA . SER B 1 117 ? 37.816 50.796 79.137 1.00 32.91 117 SER B CA 1
ATOM 2829 C C . SER B 1 117 ? 38.013 51.637 80.390 1.00 31.77 117 SER B C 1
ATOM 2830 O O . SER B 1 117 ? 39.025 51.511 81.068 1.00 32.15 117 SER B O 1
ATOM 2833 N N . ALA B 1 118 ? 37.057 52.511 80.661 1.00 31.05 118 ALA B N 1
ATOM 2834 C CA . ALA B 1 118 ? 37.109 53.374 81.823 1.00 32.79 118 ALA B CA 1
ATOM 2835 C C . ALA B 1 118 ? 37.310 52.558 83.119 1.00 35.16 118 ALA B C 1
ATOM 2836 O O . ALA B 1 118 ? 38.074 52.974 84.016 1.00 37.08 118 ALA B O 1
ATOM 2838 N N . ILE B 1 119 ? 36.697 51.367 83.181 1.00 36.04 119 ILE B N 1
ATOM 2839 C CA . ILE B 1 119 ? 36.719 50.546 84.394 1.00 37.48 119 ILE B CA 1
ATOM 2840 C C . ILE B 1 119 ? 38.065 49.930 84.516 1.00 37.90 119 ILE B C 1
ATOM 2841 O O . ILE B 1 119 ? 38.646 49.893 85.598 1.00 40.38 119 ILE B O 1
ATOM 2846 N N . ARG B 1 120 ? 38.583 49.440 83.402 1.00 36.49 120 ARG B N 1
ATOM 2847 C CA . ARG B 1 120 ? 39.936 48.872 83.408 1.00 36.26 120 ARG B CA 1
ATOM 2848 C C . ARG B 1 120 ? 40.990 49.939 83.783 1.00 35.54 120 ARG B C 1
ATOM 2849 O O . ARG B 1 120 ? 41.831 49.714 84.639 1.00 36.72 120 ARG B O 1
ATOM 2857 N N . LYS B 1 121 ? 40.853 51.132 83.219 1.00 33.94 121 LYS B N 1
ATOM 2858 C CA . LYS B 1 121 ? 41.782 52.240 83.500 1.00 33.45 121 LYS B CA 1
ATOM 2859 C C . LYS B 1 121 ? 41.780 52.629 84.966 1.00 34.94 121 LYS B C 1
ATOM 2860 O O . LYS B 1 121 ? 42.794 53.058 85.486 1.00 36.32 121 LYS B O 1
ATOM 2866 N N . CYS B 1 122 ? 40.645 52.444 85.629 1.00 35.62 122 CYS B N 1
ATOM 2867 C CA . CYS B 1 122 ? 40.546 52.625 87.078 1.00 36.70 122 CYS B CA 1
ATOM 2868 C C . CYS B 1 122 ? 40.790 51.347 87.795 1.00 38.96 122 CYS B C 1
ATOM 2869 O O . CYS B 1 122 ? 40.264 51.132 88.890 1.00 41.09 122 CYS B O 1
ATOM 2872 N N . GLY B 1 123 ? 41.543 50.461 87.164 1.00 38.67 123 GLY B N 1
ATOM 2873 C CA . GLY B 1 123 ? 42.015 49.275 87.844 1.00 41.70 123 GLY B CA 1
ATOM 2874 C C . GLY B 1 123 ? 40.947 48.272 88.228 1.00 43.02 123 GLY B C 1
ATOM 2875 O O . GLY B 1 123 ? 41.171 47.463 89.103 1.00 44.56 123 GLY B O 1
ATOM 2876 N N . GLY B 1 124 ? 39.795 48.322 87.562 1.00 42.34 124 GLY B N 1
ATOM 2877 C CA . GLY B 1 124 ? 38.751 47.333 87.785 1.00 44.37 124 GLY B CA 1
ATOM 2878 C C . GLY B 1 124 ? 37.694 47.780 88.747 1.00 46.38 124 GLY B C 1
ATOM 2879 O O . GLY B 1 124 ? 36.756 47.045 89.040 1.00 47.92 124 GLY B O 1
ATOM 2880 N N . ASN B 1 125 ? 37.863 48.992 89.255 1.00 47.10 125 ASN B N 1
ATOM 2881 C CA . ASN B 1 125 ? 36.903 49.596 90.167 1.00 48.79 125 ASN B CA 1
ATOM 2882 C C . ASN B 1 125 ? 35.733 50.143 89.363 1.00 47.47 125 ASN B C 1
ATOM 2883 O O . ASN B 1 125 ? 35.873 51.114 88.636 1.00 45.54 125 ASN B O 1
ATOM 2888 N N . GLU B 1 126 ? 34.582 49.501 89.517 1.00 49.62 126 GLU B N 1
ATOM 2889 C CA . GLU B 1 126 ? 33.381 49.798 88.760 1.00 49.54 126 GLU B CA 1
ATOM 2890 C C . GLU B 1 126 ? 32.768 51.144 89.107 1.00 49.23 126 GLU B C 1
ATOM 2891 O O . GLU B 1 126 ? 32.394 51.911 88.223 1.00 47.69 126 GLU B O 1
ATOM 2897 N N . GLU B 1 127 ? 32.658 51.437 90.388 1.00 51.94 127 GLU B N 1
ATOM 2898 C CA . GLU B 1 127 ? 32.097 52.701 90.810 1.00 53.03 127 GLU B CA 1
ATOM 2899 C C . GLU B 1 127 ? 32.909 53.819 90.178 1.00 50.07 127 GLU B C 1
ATOM 2900 O O . GLU B 1 127 ? 32.351 54.660 89.502 1.00 48.72 127 GLU B O 1
ATOM 2906 N N . LYS B 1 128 ? 34.236 53.788 90.358 1.00 49.76 128 LYS B N 1
ATOM 2907 C CA . LYS B 1 128 ? 35.145 54.774 89.733 1.00 47.57 128 LYS B CA 1
ATOM 2908 C C . LYS B 1 128 ? 35.058 54.751 88.202 1.00 44.01 128 LYS B C 1
ATOM 2909 O O . LYS B 1 128 ? 34.944 55.814 87.541 1.00 42.11 128 LYS B O 1
ATOM 2915 N N . GLY B 1 129 ? 35.079 53.546 87.639 1.00 41.97 129 GLY B N 1
ATOM 2916 C CA . GLY B 1 129 ? 34.855 53.397 86.208 1.00 39.63 129 GLY B CA 1
ATOM 2917 C C . GLY B 1 129 ? 33.590 54.105 85.720 1.00 39.25 129 GLY B C 1
ATOM 2918 O O . GLY B 1 129 ? 33.602 54.728 84.675 1.00 36.14 129 GLY B O 1
ATOM 2919 N N . ASN B 1 130 ? 32.500 54.019 86.491 1.00 42.21 130 ASN B N 1
ATOM 2920 C CA . ASN B 1 130 ? 31.241 54.648 86.089 1.00 43.18 130 ASN B CA 1
ATOM 2921 C C . ASN B 1 130 ? 31.288 56.161 86.172 1.00 43.34 130 ASN B C 1
ATOM 2922 O O . ASN B 1 130 ? 30.721 56.878 85.328 1.00 42.12 130 ASN B O 1
ATOM 2927 N N . LEU B 1 131 ? 32.001 56.641 87.173 1.00 45.23 131 LEU B N 1
ATOM 2928 C CA . LEU B 1 131 ? 32.207 58.059 87.351 1.00 46.39 131 LEU B CA 1
ATOM 2929 C C . LEU B 1 131 ? 33.000 58.611 86.177 1.00 44.23 131 LEU B C 1
ATOM 2930 O O . LEU B 1 131 ? 32.599 59.577 85.558 1.00 44.45 131 LEU B O 1
ATOM 2935 N N . LEU B 1 132 ? 34.123 57.982 85.875 1.00 43.14 132 LEU B N 1
ATOM 2936 C CA . LEU B 1 132 ? 34.996 58.471 84.826 1.00 42.03 132 LEU B CA 1
ATOM 2937 C C . LEU B 1 132 ? 34.272 58.479 83.482 1.00 41.69 132 LEU B C 1
ATOM 2938 O O . LEU B 1 132 ? 34.303 59.491 82.770 1.00 42.43 132 LEU B O 1
ATOM 2943 N N . TYR B 1 133 ? 33.590 57.373 83.157 1.00 41.56 133 TYR B N 1
ATOM 2944 C CA . TYR B 1 133 ? 32.861 57.240 81.890 1.00 39.93 133 TYR B CA 1
ATOM 2945 C C . TYR B 1 133 ? 31.670 58.185 81.764 1.00 40.56 133 TYR B C 1
ATOM 2946 O O . TYR B 1 133 ? 31.322 58.601 80.666 1.00 39.93 133 TYR B O 1
ATOM 2955 N N . THR B 1 134 ? 31.008 58.475 82.877 1.00 41.40 134 THR B N 1
ATOM 2956 C CA . THR B 1 134 ? 29.866 59.360 82.835 1.00 41.53 134 THR B CA 1
ATOM 2957 C C . THR B 1 134 ? 30.362 60.751 82.476 1.00 41.04 134 THR B C 1
ATOM 2958 O O . THR B 1 134 ? 29.652 61.530 81.844 1.00 40.96 134 THR B O 1
ATOM 2962 N N . ALA B 1 135 ? 31.615 61.024 82.819 1.00 40.38 135 ALA B N 1
ATOM 2963 C CA . ALA B 1 135 ? 32.244 62.319 82.527 1.00 39.89 135 ALA B CA 1
ATOM 2964 C C . ALA B 1 135 ? 32.931 62.372 81.146 1.00 38.81 135 ALA B C 1
ATOM 2965 O O . ALA B 1 135 ? 32.735 63.315 80.375 1.00 39.03 135 ALA B O 1
ATOM 2967 N N . TYR B 1 136 ? 33.712 61.348 80.825 1.00 37.14 136 TYR B N 1
ATOM 2968 C CA . TYR B 1 136 ? 34.517 61.403 79.647 1.00 36.84 136 TYR B CA 1
ATOM 2969 C C . TYR B 1 136 ? 34.113 60.317 78.624 1.00 36.12 136 TYR B C 1
ATOM 2970 O O . TYR B 1 136 ? 34.893 59.927 77.775 1.00 34.93 136 TYR B O 1
ATOM 2979 N N . GLY B 1 137 ? 32.884 59.838 78.710 1.00 37.38 137 GLY B N 1
ATOM 2980 C CA . GLY B 1 137 ? 32.392 58.847 77.743 1.00 37.98 137 GLY B CA 1
ATOM 2981 C C . GLY B 1 137 ? 31.862 59.416 76.425 1.00 38.44 137 GLY B C 1
ATOM 2982 O O . GLY B 1 137 ? 31.363 58.664 75.578 1.00 38.22 137 GLY B O 1
ATOM 2983 N N . SER B 1 138 ? 31.982 60.739 76.243 1.00 39.39 138 SER B N 1
ATOM 2984 C CA . SER B 1 138 ? 31.492 61.414 75.029 1.00 38.79 138 SER B CA 1
ATOM 2985 C C . SER B 1 138 ? 29.996 61.202 74.800 1.00 39.04 138 SER B C 1
ATOM 2986 O O . SER B 1 138 ? 29.510 61.266 73.677 1.00 38.93 138 SER B O 1
ATOM 2989 N N . ALA B 1 139 ? 29.278 60.978 75.889 1.00 39.06 139 ALA B N 1
ATOM 2990 C CA . ALA B 1 139 ? 27.826 60.918 75.847 1.00 40.75 139 ALA B CA 1
ATOM 2991 C C . ALA B 1 139 ? 27.227 61.999 74.954 1.00 40.60 139 ALA B C 1
ATOM 2992 O O . ALA B 1 139 ? 26.267 61.741 74.235 1.00 42.30 139 ALA B O 1
ATOM 2994 N N . GLY B 1 140 ? 27.820 63.189 74.973 1.00 39.95 140 GLY B N 1
ATOM 2995 C CA . GLY B 1 140 ? 27.269 64.337 74.262 1.00 39.69 140 GLY B CA 1
ATOM 2996 C C . GLY B 1 140 ? 27.429 64.348 72.754 1.00 39.29 140 GLY B C 1
ATOM 2997 O O . GLY B 1 140 ? 27.039 65.320 72.090 1.00 41.39 140 GLY B O 1
ATOM 2998 N N . GLN B 1 141 ? 27.950 63.273 72.187 1.00 36.95 141 GLN B N 1
ATOM 2999 C CA . GLN B 1 141 ? 28.193 63.248 70.746 1.00 36.86 141 GLN B CA 1
ATOM 3000 C C . GLN B 1 141 ? 27.162 62.369 70.019 1.00 36.44 141 GLN B C 1
ATOM 3001 O O . GLN B 1 141 ? 27.111 62.355 68.799 1.00 36.66 141 GLN B O 1
ATOM 3007 N N . TRP B 1 142 ? 26.312 61.689 70.777 1.00 35.77 142 TRP B N 1
ATOM 3008 C CA . TRP B 1 142 ? 25.340 60.761 70.209 1.00 35.54 142 TRP B CA 1
ATOM 3009 C C . TRP B 1 142 ? 24.084 61.455 69.709 1.00 37.45 142 TRP B C 1
ATOM 3010 O O . TRP B 1 142 ? 23.147 60.795 69.247 1.00 37.83 142 TRP B O 1
ATOM 3021 N N . GLY B 1 143 ? 24.066 62.779 69.786 1.00 37.97 143 GLY B N 1
ATOM 3022 C CA . GLY B 1 143 ? 22.878 63.536 69.428 1.00 41.11 143 GLY B CA 1
ATOM 3023 C C . GLY B 1 143 ? 22.252 63.177 68.089 1.00 42.84 143 GLY B C 1
ATOM 3024 O O . GLY B 1 143 ? 21.079 62.757 68.035 1.00 45.90 143 GLY B O 1
ATOM 3025 N N . LEU B 1 144 ? 23.016 63.344 67.008 1.00 40.96 144 LEU B N 1
ATOM 3026 C CA . LEU B 1 144 ? 22.499 63.103 65.673 1.00 41.67 144 LEU B CA 1
ATOM 3027 C C . LEU B 1 144 ? 22.094 61.628 65.472 1.00 42.02 144 LEU B C 1
ATOM 3028 O O . LEU B 1 144 ? 21.026 61.360 64.913 1.00 44.07 144 LEU B O 1
ATOM 3033 N N . PHE B 1 145 ? 22.897 60.690 65.986 1.00 40.10 145 PHE B N 1
ATOM 3034 C CA . PHE B 1 145 ? 22.550 59.249 65.916 1.00 41.78 145 PHE B CA 1
ATOM 3035 C C . PHE B 1 145 ? 21.145 58.959 66.512 1.00 44.79 145 PHE B C 1
ATOM 3036 O O . PHE B 1 145 ? 20.337 58.292 65.881 1.00 46.93 145 PHE B O 1
ATOM 3044 N N . ASP B 1 146 ? 20.889 59.529 67.697 1.00 45.39 146 ASP B N 1
ATOM 3045 C CA . ASP B 1 146 ? 19.639 59.438 68.434 1.00 47.92 146 ASP B CA 1
ATOM 3046 C C . ASP B 1 146 ? 18.454 60.101 67.757 1.00 50.86 146 ASP B C 1
ATOM 3047 O O . ASP B 1 146 ? 17.297 59.713 67.982 1.00 52.17 146 ASP B O 1
ATOM 3052 N N . ARG B 1 147 ? 18.737 61.137 66.975 1.00 51.24 147 ARG B N 1
ATOM 3053 C CA . ARG B 1 147 ? 17.705 61.795 66.218 1.00 53.47 147 ARG B CA 1
ATOM 3054 C C . ARG B 1 147 ? 17.299 60.908 65.041 1.00 53.75 147 ARG B C 1
ATOM 3055 O O . ARG B 1 147 ? 16.127 60.903 64.625 1.00 56.53 147 ARG B O 1
ATOM 3063 N N . ASN B 1 148 ? 18.272 60.175 64.499 1.00 51.09 148 ASN B N 1
ATOM 3064 C CA . ASN B 1 148 ? 18.013 59.260 63.374 1.00 51.53 148 ASN B CA 1
ATOM 3065 C C . ASN B 1 148 ? 17.371 57.940 63.826 1.00 51.57 148 ASN B C 1
ATOM 3066 O O . ASN B 1 148 ? 18.052 56.936 64.091 1.00 49.90 148 ASN B O 1
ATOM 3071 N N . PHE B 1 149 ? 16.048 57.966 63.903 1.00 53.35 149 PHE B N 1
ATOM 3072 C CA . PHE B 1 149 ? 15.286 56.943 64.589 1.00 54.25 149 PHE B CA 1
ATOM 3073 C C . PHE B 1 149 ? 13.929 56.707 63.885 1.00 58.21 149 PHE B C 1
ATOM 3074 O O . PHE B 1 149 ? 13.090 57.610 63.782 1.00 59.34 149 PHE B O 1
ATOM 3082 N N . GLY B 1 150 ? 13.736 55.494 63.380 1.00 59.52 150 GLY B N 1
ATOM 3083 C CA . GLY B 1 150 ? 12.530 55.170 62.648 1.00 63.69 150 GLY B CA 1
ATOM 3084 C C . GLY B 1 150 ? 12.856 54.711 61.249 1.00 65.02 150 GLY B C 1
ATOM 3085 O O . GLY B 1 150 ? 12.461 55.347 60.284 1.00 67.21 150 GLY B O 1
ATOM 3086 N N . ARG B 1 151 ? 13.601 53.611 61.155 1.00 64.72 151 ARG B N 1
ATOM 3087 C CA . ARG B 1 151 ? 13.964 52.983 59.884 1.00 66.52 151 ARG B CA 1
ATOM 3088 C C . ARG B 1 151 ? 12.871 52.010 59.401 1.00 71.43 151 ARG B C 1
ATOM 3089 O O . ARG B 1 151 ? 12.236 51.313 60.210 1.00 73.17 151 ARG B O 1
ATOM 3097 N N . SER B 1 152 ? 12.627 51.980 58.090 1.00 74.46 152 SER B N 1
ATOM 3098 C CA . SER B 1 152 ? 11.663 51.036 57.518 1.00 78.61 152 SER B CA 1
ATOM 3099 C C . SER B 1 152 ? 12.323 49.676 57.388 1.00 78.67 152 SER B C 1
ATOM 3100 O O . SER B 1 152 ? 13.402 49.550 56.800 1.00 76.52 152 SER B O 1
ATOM 3103 N N . ASP B 1 153 ? 11.687 48.654 57.942 1.00 81.32 153 ASP B N 1
ATOM 3104 C CA . ASP B 1 153 ? 12.192 47.305 57.778 1.00 82.00 153 ASP B CA 1
ATOM 3105 C C . ASP B 1 153 ? 12.038 46.875 56.340 1.00 84.65 153 ASP B C 1
ATOM 3106 O O . ASP B 1 153 ? 11.105 47.286 55.668 1.00 88.16 153 ASP B O 1
ATOM 3111 N N . ALA B 1 154 ? 12.996 46.106 55.848 1.00 83.81 154 ALA B N 1
ATOM 3112 C CA . ALA B 1 154 ? 12.877 45.510 54.530 1.00 86.56 154 ALA B CA 1
ATOM 3113 C C . ALA B 1 154 ? 12.244 44.144 54.725 1.00 89.80 154 ALA B C 1
ATOM 3114 O O . ALA B 1 154 ? 12.217 43.624 55.850 1.00 88.63 154 ALA B O 1
ATOM 3116 N N . THR B 1 155 ? 11.731 43.569 53.635 1.00 93.76 155 THR B N 1
ATOM 3117 C CA . THR B 1 155 ? 10.982 42.315 53.696 1.00 97.25 155 THR B CA 1
ATOM 3118 C C . THR B 1 155 ? 11.653 41.155 52.952 1.00 98.24 155 THR B C 1
ATOM 3119 O O . THR B 1 155 ? 11.041 40.098 52.742 1.00 102.30 155 THR B O 1
ATOM 3123 N N . GLU B 1 156 ? 12.901 41.375 52.541 1.00 94.67 156 GLU B N 1
ATOM 3124 C CA . GLU B 1 156 ? 13.768 40.321 52.021 1.00 94.82 156 GLU B CA 1
ATOM 3125 C C . GLU B 1 156 ? 15.238 40.677 52.142 1.00 89.86 156 GLU B C 1
ATOM 3126 O O . GLU B 1 156 ? 15.614 41.856 52.205 1.00 86.76 156 GLU B O 1
ATOM 3132 N N . ALA B 1 157 ? 16.061 39.636 52.202 1.00 89.02 157 ALA B N 1
ATOM 3133 C CA . ALA B 1 157 ? 17.500 39.776 52.222 1.00 84.71 157 ALA B CA 1
ATOM 3134 C C . ALA B 1 157 ? 17.969 40.774 51.172 1.00 83.69 157 ALA B C 1
ATOM 3135 O O . ALA B 1 157 ? 17.403 40.856 50.075 1.00 86.47 157 ALA B O 1
ATOM 3137 N N . ASP B 1 158 ? 18.997 41.544 51.525 1.00 79.68 158 ASP B N 1
ATOM 3138 C CA . ASP B 1 158 ? 19.641 42.453 50.588 1.00 78.60 158 ASP B CA 1
ATOM 3139 C C . ASP B 1 158 ? 20.413 41.649 49.530 1.00 80.76 158 ASP B C 1
ATOM 3140 O O . ASP B 1 158 ? 20.609 40.449 49.696 1.00 81.69 158 ASP B O 1
ATOM 3145 N N . PRO B 1 159 ? 20.822 42.300 48.422 1.00 81.97 159 PRO B N 1
ATOM 3146 C CA . PRO B 1 159 ? 21.588 41.567 47.410 1.00 84.35 159 PRO B CA 1
ATOM 3147 C C . PRO B 1 159 ? 22.915 41.021 47.950 1.00 81.84 159 PRO B C 1
ATOM 3148 O O . PRO B 1 159 ? 23.552 41.659 48.797 1.00 78.06 159 PRO B O 1
ATOM 3152 N N . GLU B 1 160 ? 23.302 39.846 47.453 1.00 84.40 160 GLU 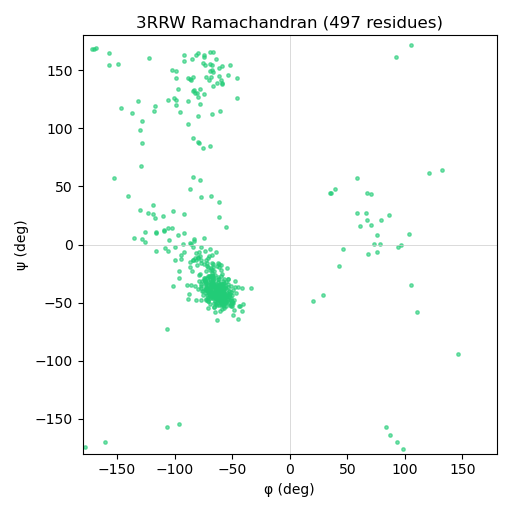B N 1
ATOM 3153 C CA . GLU B 1 160 ? 24.456 39.096 47.946 1.00 83.16 160 GLU B CA 1
ATOM 3154 C C . GLU B 1 160 ? 25.775 39.694 47.518 1.00 80.90 160 GLU B C 1
ATOM 3155 O O . GLU B 1 160 ? 25.817 40.486 46.584 1.00 81.89 160 GLU B O 1
ATOM 3161 N N . GLY B 1 161 ? 26.848 39.293 48.204 1.00 78.05 161 GLY B N 1
ATOM 3162 C CA . GLY B 1 161 ? 28.202 39.567 47.756 1.00 76.90 161 GLY B CA 1
ATOM 3163 C C . GLY B 1 161 ? 28.654 41.019 47.734 1.00 74.44 161 GLY B C 1
ATOM 3164 O O . GLY B 1 161 ? 29.532 41.380 46.950 1.00 74.35 161 GLY B O 1
ATOM 3165 N N . ARG B 1 162 ? 28.062 41.853 48.586 1.00 72.53 162 ARG B N 1
ATOM 3166 C CA . ARG B 1 162 ? 28.537 43.229 48.756 1.00 69.86 162 ARG B CA 1
ATOM 3167 C C . ARG B 1 162 ? 29.211 43.398 50.096 1.00 65.99 162 ARG B C 1
ATOM 3168 O O . ARG B 1 162 ? 29.684 44.483 50.433 1.00 64.12 162 ARG B O 1
ATOM 3176 N N . VAL B 1 163 ? 29.219 42.343 50.892 1.00 65.79 163 VAL B N 1
ATOM 3177 C CA . VAL B 1 163 ? 29.834 42.440 52.209 1.00 62.13 163 VAL B CA 1
ATOM 3178 C C . VAL B 1 163 ? 31.007 41.502 52.335 1.00 62.16 163 VAL B C 1
ATOM 3179 O O . VAL B 1 163 ? 30.859 40.293 52.224 1.00 63.97 163 VAL B O 1
ATOM 3183 N N . PRO B 1 164 ? 32.187 42.064 52.573 1.00 60.82 164 PRO B N 1
ATOM 3184 C CA . PRO B 1 164 ? 33.357 41.223 52.737 1.00 61.23 164 PRO B CA 1
ATOM 3185 C C . PRO B 1 164 ? 33.284 40.420 54.031 1.00 61.32 164 PRO B C 1
ATOM 3186 O O . PRO B 1 164 ? 32.673 40.854 55.016 1.00 60.81 164 PRO B O 1
ATOM 3190 N N . GLN B 1 165 ? 33.878 39.240 53.999 1.00 63.66 165 GLN B N 1
ATOM 3191 C CA . GLN B 1 165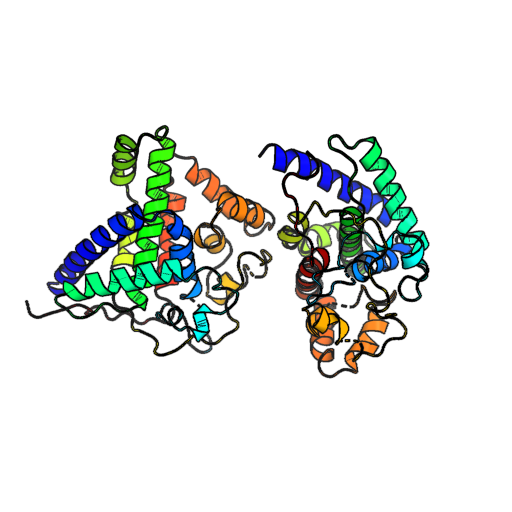 ? 34.033 38.368 55.153 1.00 63.96 165 GLN B CA 1
ATOM 3192 C C . GLN B 1 165 ? 35.222 38.936 55.931 1.00 61.09 165 GLN B C 1
ATOM 3193 O O . GLN B 1 165 ? 36.368 38.525 55.716 1.00 61.40 165 GLN B O 1
ATOM 3199 N N . TRP B 1 166 ? 34.945 39.885 56.829 1.00 59.08 166 TRP B N 1
ATOM 3200 C CA . TRP B 1 166 ? 35.994 40.752 57.418 1.00 56.73 166 TRP B CA 1
ATOM 3201 C C . TRP B 1 166 ? 37.248 40.047 57.926 1.00 57.23 166 TRP B C 1
ATOM 3202 O O . TRP B 1 166 ? 38.344 40.553 57.762 1.00 57.67 166 TRP B O 1
ATOM 3213 N N . GLY B 1 167 ? 37.088 38.862 58.499 1.00 59.20 167 GLY B N 1
ATOM 3214 C CA . GLY B 1 167 ? 38.211 38.143 59.090 1.00 59.45 167 GLY B CA 1
ATOM 3215 C C . GLY B 1 167 ? 39.114 37.412 58.114 1.00 61.37 167 GLY B C 1
ATOM 3216 O O . GLY B 1 167 ? 40.134 36.863 58.510 1.00 62.28 167 GLY B O 1
ATOM 3217 N N . LYS B 1 168 ? 38.731 37.383 56.846 1.00 62.64 168 LYS B N 1
ATOM 3218 C CA . LYS B 1 168 ? 39.540 36.739 55.803 1.00 64.34 168 LYS B CA 1
ATOM 3219 C C . LYS B 1 168 ? 39.821 37.708 54.641 1.00 63.17 168 LYS B C 1
ATOM 3220 O O . LYS B 1 168 ? 40.284 37.296 53.575 1.00 65.53 168 LYS B O 1
ATOM 3226 N N . ALA B 1 169 ? 39.513 38.989 54.845 1.00 59.53 169 ALA B N 1
ATOM 3227 C CA . ALA B 1 169 ? 39.639 39.992 53.783 1.00 57.90 169 ALA B CA 1
ATOM 3228 C C . ALA B 1 169 ? 40.931 40.781 53.906 1.00 54.97 169 ALA B C 1
ATOM 3229 O O . ALA B 1 169 ? 41.361 41.087 55.014 1.00 52.94 169 ALA B O 1
ATOM 3231 N N . THR B 1 170 ? 41.531 41.110 52.757 1.00 54.42 170 THR B N 1
ATOM 3232 C CA . THR B 1 170 ? 42.709 41.959 52.687 1.00 51.70 170 THR B CA 1
ATOM 3233 C C . THR B 1 170 ? 42.301 43.348 53.129 1.00 48.82 170 THR B C 1
ATOM 3234 O O . THR B 1 170 ? 41.116 43.658 53.197 1.00 49.08 170 THR B O 1
ATOM 3238 N N . VAL B 1 171 ? 43.279 44.189 53.423 1.00 46.30 171 VAL B N 1
ATOM 3239 C CA . VAL B 1 171 ? 43.011 45.557 53.777 1.00 43.43 171 VAL B CA 1
ATOM 3240 C C . VAL B 1 171 ? 42.471 46.330 52.558 1.00 44.81 171 VAL B C 1
ATOM 3241 O O . VAL B 1 171 ? 41.496 47.084 52.675 1.00 43.28 171 VAL B O 1
ATOM 3245 N N . GLN B 1 172 ? 43.039 46.078 51.381 1.00 47.81 172 GLN B N 1
ATOM 3246 C CA . GLN B 1 172 ? 42.525 46.686 50.138 1.00 50.98 172 GLN B CA 1
ATOM 3247 C C . GLN B 1 172 ? 41.010 46.433 50.013 1.00 51.03 172 GLN B C 1
ATOM 3248 O O . GLN B 1 172 ? 40.236 47.359 49.771 1.00 50.31 172 GLN B O 1
ATOM 3254 N N . GLU B 1 173 ? 40.606 45.183 50.222 1.00 51.80 173 GLU B N 1
ATOM 3255 C CA . GLU B 1 173 ? 39.195 44.797 50.188 1.00 53.22 173 GLU B CA 1
ATOM 3256 C C . GLU B 1 173 ? 38.385 45.621 51.155 1.00 51.12 173 GLU B C 1
ATOM 3257 O O . GLU B 1 173 ? 37.322 46.123 50.800 1.00 53.17 173 GLU B O 1
ATOM 3271 N N . LYS B 1 175 ? 39.169 48.467 52.719 1.00 45.41 175 LYS B N 1
ATOM 3272 C CA . LYS B 1 175 ? 39.303 49.868 52.346 1.00 45.14 175 LYS B CA 1
ATOM 3273 C C . LYS B 1 175 ? 38.376 50.178 51.176 1.00 46.82 175 LYS B C 1
ATOM 3274 O O . LYS B 1 175 ? 37.677 51.200 51.190 1.00 46.51 175 LYS B O 1
ATOM 3280 N N . ASP B 1 176 ? 38.336 49.293 50.183 1.00 48.40 176 ASP B N 1
ATOM 3281 C CA . ASP B 1 176 ? 37.477 49.523 49.004 1.00 51.59 176 ASP B CA 1
ATOM 3282 C C . ASP B 1 176 ? 35.974 49.457 49.348 1.00 51.09 176 ASP B C 1
ATOM 3283 O O . ASP B 1 176 ? 35.159 50.151 48.757 1.00 51.96 176 ASP B O 1
ATOM 3288 N N . LYS B 1 177 ? 35.623 48.629 50.318 1.00 49.71 177 LYS B N 1
ATOM 3289 C CA . LYS B 1 177 ? 34.240 48.530 50.738 1.00 49.94 177 LYS B CA 1
ATOM 3290 C C . LYS B 1 177 ? 33.806 49.814 51.447 1.00 48.07 177 LYS B C 1
ATOM 3291 O O . LYS B 1 177 ? 32.687 50.285 51.240 1.00 48.72 177 LYS B O 1
ATOM 3297 N N . PHE B 1 178 ? 34.687 50.383 52.273 1.00 45.00 178 PHE B N 1
ATOM 3298 C CA . PHE B 1 178 ? 34.359 51.624 52.952 1.00 43.99 178 PHE B CA 1
ATOM 3299 C C . PHE B 1 178 ? 34.265 52.751 51.979 1.00 45.95 178 PHE B C 1
ATOM 3300 O O . PHE B 1 178 ? 33.434 53.647 52.126 1.00 46.64 178 PHE B O 1
ATOM 3308 N N . ILE B 1 179 ? 35.091 52.696 50.950 1.00 48.13 179 ILE B N 1
ATOM 3309 C CA . ILE B 1 179 ? 35.054 53.725 49.949 1.00 50.38 179 ILE B CA 1
ATOM 3310 C C . ILE B 1 179 ? 33.741 53.637 49.162 1.00 53.09 179 ILE B C 1
ATOM 3311 O O . ILE B 1 179 ? 33.070 54.647 48.947 1.00 53.98 179 ILE B O 1
ATOM 3316 N N . ALA B 1 180 ? 33.350 52.415 48.808 1.00 54.87 180 ALA B N 1
ATOM 3317 C CA . ALA B 1 180 ? 32.193 52.191 47.946 1.00 57.76 180 ALA B CA 1
ATOM 3318 C C . ALA B 1 180 ? 30.933 52.792 48.585 1.00 58.31 180 ALA B C 1
ATOM 3319 O O . ALA B 1 180 ? 30.114 53.437 47.914 1.00 60.69 180 ALA B O 1
ATOM 3321 N N . VAL B 1 181 ? 30.839 52.648 49.898 1.00 56.75 181 VAL B N 1
ATOM 3322 C CA . VAL B 1 181 ? 29.691 53.107 50.659 1.00 57.84 181 VAL B CA 1
ATOM 3323 C C . VAL B 1 181 ? 29.782 54.591 51.031 1.00 57.16 181 VAL B C 1
ATOM 3324 O O . VAL B 1 181 ? 28.863 55.136 51.620 1.00 57.86 181 VAL B O 1
ATOM 3328 N N . GLY B 1 182 ? 30.874 55.248 50.666 1.00 57.13 182 GLY B N 1
ATOM 3329 C CA . GLY B 1 182 ? 31.003 56.685 50.904 1.00 56.79 182 GLY B CA 1
ATOM 3330 C C . GLY B 1 182 ? 31.902 57.077 52.064 1.00 55.06 182 GLY B C 1
ATOM 3331 O O . GLY B 1 182 ? 31.941 58.258 52.466 1.00 55.49 182 GLY B O 1
ATOM 3332 N N . LEU B 1 183 ? 32.626 56.105 52.615 1.00 52.02 183 LEU B N 1
ATOM 3333 C CA . LEU B 1 183 ? 33.553 56.406 53.677 1.00 49.57 183 LEU B CA 1
ATOM 3334 C C . LEU B 1 183 ? 34.996 56.325 53.167 1.00 49.37 183 LEU B C 1
ATOM 3335 O O . LEU B 1 183 ? 35.236 56.466 51.973 1.00 51.30 183 LEU B O 1
ATOM 3340 N N . GLY B 1 184 ? 35.946 56.109 54.072 1.00 47.18 184 GLY B N 1
ATOM 3341 C CA . GLY B 1 184 ? 37.359 56.054 53.711 1.00 45.96 184 GLY B CA 1
ATOM 3342 C C . GLY B 1 184 ? 38.255 55.360 54.719 1.00 43.76 184 GLY B C 1
ATOM 3343 O O . GLY B 1 184 ? 37.772 54.733 55.673 1.00 41.38 184 GLY B O 1
ATOM 3344 N N . PRO B 1 185 ? 39.581 55.469 54.516 1.00 44.47 185 PRO B N 1
ATOM 3345 C CA . PRO B 1 185 ? 40.554 54.841 55.410 1.00 43.66 185 PRO B CA 1
ATOM 3346 C C . PRO B 1 185 ? 40.447 55.257 56.863 1.00 42.52 185 PRO B C 1
ATOM 3347 O O . PRO B 1 185 ? 40.810 54.488 57.720 1.00 43.42 185 PRO B O 1
ATOM 3351 N N . ARG B 1 186 ? 39.991 56.465 57.163 1.00 42.77 186 ARG B N 1
ATOM 3352 C CA . ARG B 1 186 ? 39.942 56.852 58.560 1.00 41.05 186 ARG B CA 1
ATOM 3353 C C . ARG B 1 186 ? 38.761 56.236 59.309 1.00 38.83 186 ARG B C 1
ATOM 3354 O O . ARG B 1 186 ? 38.879 55.896 60.474 1.00 36.54 186 ARG B O 1
ATOM 3362 N N . GLN B 1 187 ? 37.626 56.087 58.636 1.00 38.56 187 GLN B N 1
ATOM 3363 C CA . GLN B 1 187 ? 36.476 55.500 59.272 1.00 36.69 187 GLN B CA 1
ATOM 3364 C C . GLN B 1 187 ? 36.741 54.013 59.433 1.00 36.19 187 GLN B C 1
ATOM 3365 O O . GLN B 1 187 ? 36.300 53.378 60.409 1.00 34.84 187 GLN B O 1
ATOM 3371 N N . LEU B 1 188 ? 37.480 53.452 58.477 1.00 35.91 188 LEU B N 1
ATOM 3372 C CA . LEU B 1 188 ? 37.845 52.055 58.542 1.00 34.59 188 LEU B CA 1
ATOM 3373 C C . LEU B 1 188 ? 38.669 51.803 59.813 1.00 33.24 188 LEU B C 1
ATOM 3374 O O . LEU B 1 188 ? 38.428 50.807 60.523 1.00 31.56 188 LEU B O 1
ATOM 3379 N N . ALA B 1 189 ? 39.606 52.715 60.111 1.00 31.37 189 ALA B N 1
ATOM 3380 C CA . ALA B 1 189 ? 40.458 52.568 61.301 1.00 30.24 189 ALA B CA 1
ATOM 3381 C C . ALA B 1 189 ? 39.704 52.791 62.627 1.00 29.14 189 ALA B C 1
ATOM 3382 O O . ALA B 1 189 ? 39.821 51.982 63.545 1.00 28.61 189 ALA B O 1
ATOM 3384 N N . VAL B 1 190 ? 38.936 53.883 62.718 1.00 29.05 190 VAL B N 1
ATOM 3385 C CA . VAL B 1 190 ? 38.122 54.164 63.893 1.00 29.04 190 VAL B CA 1
ATOM 3386 C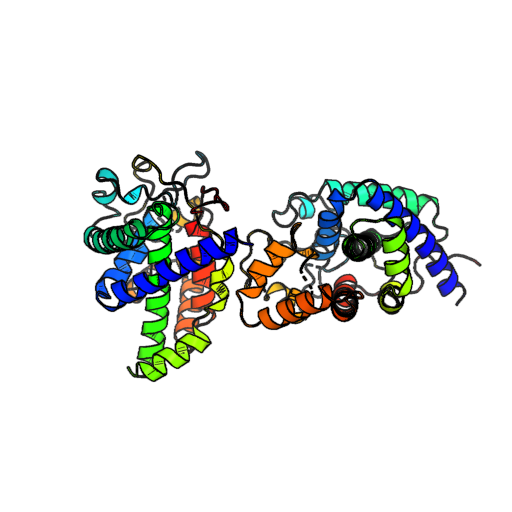 C . VAL B 1 190 ? 37.042 53.087 64.182 1.00 29.99 190 VAL B C 1
ATOM 3387 O O . VAL B 1 190 ? 36.681 52.869 65.332 1.00 30.86 190 VAL B O 1
ATOM 3399 N N . SER B 1 192 ? 37.478 49.947 63.702 1.00 29.83 192 SER B N 1
ATOM 3400 C CA . SER B 1 192 ? 38.205 48.690 63.948 1.00 30.63 192 SER B CA 1
ATOM 3401 C C . SER B 1 192 ? 37.476 47.674 64.880 1.00 31.62 192 SER B C 1
ATOM 3402 O O . SER B 1 192 ? 37.582 46.463 64.687 1.00 34.15 192 SER B O 1
ATOM 3405 N N . ALA B 1 193 ? 36.742 48.156 65.874 1.00 31.28 193 ALA B N 1
ATOM 3406 C CA . ALA B 1 193 ? 36.109 47.239 66.831 1.00 33.03 193 ALA B CA 1
ATOM 3407 C C . ALA B 1 193 ? 34.933 46.490 66.192 1.00 34.93 193 ALA B C 1
ATOM 3408 O O . ALA B 1 193 ? 34.497 45.481 66.697 1.00 37.13 193 ALA B O 1
ATOM 3410 N N . PHE B 1 194 ? 34.456 46.978 65.065 1.00 36.03 194 PHE B N 1
ATOM 3411 C CA . PHE B 1 194 ? 33.286 46.394 64.418 1.00 37.94 194 PHE B CA 1
ATOM 3412 C C . PHE B 1 194 ? 33.616 45.197 63.546 1.00 39.55 194 PHE B C 1
ATOM 3413 O O . PHE B 1 194 ? 32.718 44.471 63.150 1.00 42.22 194 PHE B O 1
ATOM 3421 N N . LEU B 1 195 ? 34.895 44.992 63.250 1.00 39.33 195 LEU B N 1
ATOM 3422 C CA . LEU B 1 195 ? 35.311 44.056 62.181 1.00 40.54 195 LEU B CA 1
ATOM 3423 C C . LEU B 1 195 ? 35.750 42.708 62.675 1.00 41.43 195 LEU B C 1
ATOM 3424 O O . LEU B 1 195 ? 35.965 41.808 61.877 1.00 43.92 195 LEU B O 1
ATOM 3429 N N . GLY B 1 196 ? 35.984 42.588 63.976 1.00 40.44 196 GLY B N 1
ATOM 3430 C CA . GLY B 1 196 ? 36.481 41.348 64.546 1.00 41.55 196 GLY B CA 1
ATOM 3431 C C . GLY B 1 196 ? 36.367 41.416 66.047 1.00 41.93 196 GLY B C 1
ATOM 3432 O O . GLY B 1 196 ? 36.103 42.506 66.607 1.00 41.62 196 GLY B O 1
ATOM 3433 N N . PRO B 1 197 ? 36.563 40.273 66.720 1.00 42.90 197 PRO B N 1
ATOM 3434 C CA . PRO B 1 197 ? 36.447 40.203 68.184 1.00 43.23 197 PRO B CA 1
ATOM 3435 C C . PRO B 1 197 ? 37.624 40.835 68.965 1.00 42.09 197 PRO B C 1
ATOM 3436 O O . PRO B 1 197 ? 37.484 41.139 70.155 1.00 42.61 197 PRO B O 1
ATOM 3440 N N . ASP B 1 198 ? 38.748 41.054 68.294 1.00 40.62 198 ASP B N 1
ATOM 3441 C CA . ASP B 1 198 ? 39.970 41.488 68.956 1.00 39.42 198 ASP B CA 1
ATOM 3442 C C . ASP B 1 198 ? 40.549 42.695 68.215 1.00 36.45 198 ASP B C 1
ATOM 3443 O O . ASP B 1 198 ? 41.196 42.552 67.206 1.00 35.70 198 ASP B O 1
ATOM 3448 N N . GLN B 1 199 ? 40.267 43.880 68.732 1.00 33.90 199 GLN B N 1
ATOM 3449 C CA . GLN B 1 199 ? 40.592 45.122 68.076 1.00 32.74 199 GLN B CA 1
ATOM 3450 C C . GLN B 1 199 ? 42.088 45.281 67.814 1.00 32.45 199 GLN B C 1
ATOM 3451 O O . GLN B 1 199 ? 42.485 45.781 66.735 1.00 32.04 199 GLN B O 1
ATOM 3457 N N . ALA B 1 200 ? 42.919 44.806 68.754 1.00 31.98 200 ALA B N 1
ATOM 3458 C CA . ALA B 1 200 ? 44.390 44.945 68.623 1.00 31.81 200 ALA B CA 1
ATOM 3459 C C . ALA B 1 200 ? 44.903 44.148 67.432 1.00 31.96 200 ALA B C 1
ATOM 3460 O O . ALA B 1 200 ? 45.825 44.581 66.721 1.00 31.15 200 ALA B O 1
ATOM 3462 N N . ALA B 1 201 ? 44.254 43.021 67.193 1.00 32.18 201 ALA B N 1
ATOM 3463 C CA . ALA B 1 201 ? 44.606 42.147 66.103 1.00 33.32 201 ALA B CA 1
ATOM 3464 C C . ALA B 1 201 ? 44.207 42.818 64.813 1.00 33.18 201 ALA B C 1
ATOM 3465 O O . ALA B 1 201 ? 45.031 43.030 63.937 1.00 32.71 201 ALA B O 1
ATOM 3467 N N . THR B 1 202 ? 42.937 43.205 64.725 1.00 33.89 202 THR B N 1
ATOM 3468 C CA . THR B 1 202 ? 42.451 43.942 63.559 1.00 33.81 202 THR B CA 1
ATOM 3469 C C . THR B 1 202 ? 43.362 45.135 63.234 1.00 31.59 202 THR B C 1
ATOM 3470 O O . THR B 1 202 ? 43.810 45.266 62.122 1.00 32.87 202 THR B O 1
ATOM 3474 N N . GLU B 1 203 ? 43.663 45.960 64.216 1.00 29.30 203 GLU B N 1
ATOM 3475 C CA . GLU B 1 203 ? 44.558 47.099 64.004 1.00 28.55 203 GLU B CA 1
ATOM 3476 C C . GLU B 1 203 ? 45.979 46.738 63.581 1.00 29.67 203 GLU B C 1
ATOM 3477 O O . GLU B 1 203 ? 46.625 47.473 62.851 1.00 31.57 203 GLU B O 1
ATOM 3483 N N . GLN B 1 204 ? 46.472 45.599 63.994 1.00 30.04 204 GLN B N 1
ATOM 3484 C CA . GLN B 1 204 ? 47.786 45.233 63.568 1.00 31.52 204 GLN B CA 1
ATOM 3485 C C . GLN B 1 204 ? 47.757 44.945 62.034 1.00 33.32 204 GLN B C 1
ATOM 3486 O O . GLN B 1 204 ? 48.674 45.325 61.293 1.00 34.57 204 GLN B O 1
ATOM 3492 N N . LEU B 1 205 ? 46.683 44.315 61.568 1.00 33.24 205 LEU B N 1
ATOM 3493 C CA . LEU B 1 205 ? 46.518 44.061 60.141 1.00 36.12 205 LEU B CA 1
ATOM 3494 C C . LEU B 1 205 ? 46.400 45.397 59.378 1.00 35.75 205 LEU B C 1
ATOM 3495 O O . LEU B 1 205 ? 47.155 45.643 58.406 1.00 38.20 205 LEU B O 1
ATOM 3500 N N . LEU B 1 206 ? 45.514 46.266 59.864 1.00 33.05 206 LEU B N 1
ATOM 3501 C CA . LEU B 1 206 ? 45.205 47.536 59.195 1.00 32.60 206 LEU B CA 1
ATOM 3502 C C . LEU B 1 206 ? 46.439 48.430 59.013 1.00 33.54 206 LEU B C 1
ATOM 3503 O O . LEU B 1 206 ? 46.608 49.098 57.971 1.00 34.57 206 LEU B O 1
ATOM 3508 N N . ALA B 1 207 ? 47.329 48.391 59.997 1.00 33.17 207 ALA B N 1
ATOM 3509 C CA . ALA B 1 207 ? 48.476 49.281 60.018 1.00 32.39 207 ALA B CA 1
ATOM 3510 C C . ALA B 1 207 ? 49.530 48.877 58.998 1.00 33.70 207 ALA B C 1
ATOM 3511 O O . ALA B 1 207 ? 50.520 49.570 58.806 1.00 34.71 207 ALA B O 1
ATOM 3513 N N . THR B 1 208 ? 49.316 47.754 58.339 1.00 34.49 208 THR B N 1
ATOM 3514 C CA . THR B 1 208 ? 50.209 47.358 57.250 1.00 36.36 208 THR B CA 1
ATOM 3515 C C . THR B 1 208 ? 49.835 48.099 55.951 1.00 38.06 208 THR B C 1
ATOM 3516 O O . THR B 1 208 ? 50.532 48.020 54.956 1.00 39.62 208 THR B O 1
ATOM 3520 N N . ASP B 1 209 ? 48.717 48.818 55.992 1.00 38.28 209 ASP B N 1
ATOM 3521 C CA . ASP B 1 209 ? 48.292 49.658 54.895 1.00 39.87 209 ASP B CA 1
ATOM 3522 C C . ASP B 1 209 ? 48.686 51.134 55.154 1.00 39.37 209 ASP B C 1
ATOM 3523 O O . ASP B 1 209 ? 48.317 51.706 56.153 1.00 36.59 209 ASP B O 1
ATOM 3528 N N . PRO B 1 210 ? 49.425 51.742 54.220 1.00 42.31 210 PRO B N 1
ATOM 3529 C CA . PRO B 1 210 ? 49.961 53.097 54.377 1.00 42.34 210 PRO B CA 1
ATOM 3530 C C . PRO B 1 210 ? 48.894 54.174 54.400 1.00 42.04 210 PRO B C 1
ATOM 3531 O O . PRO B 1 210 ? 49.158 55.287 54.815 1.00 42.45 210 PRO B O 1
ATOM 3535 N N . GLN B 1 211 ? 47.687 53.858 53.973 1.00 42.36 211 GLN B N 1
ATOM 3536 C CA . GLN B 1 211 ? 46.615 54.841 54.084 1.00 41.43 211 GLN B CA 1
ATOM 3537 C C . GLN B 1 211 ? 45.907 54.709 55.412 1.00 38.85 211 GLN B C 1
ATOM 3538 O O . GLN B 1 211 ? 45.518 55.706 56.017 1.00 39.46 211 GLN B O 1
ATOM 3544 N N . VAL B 1 212 ? 45.791 53.480 55.912 1.00 37.61 212 VAL B N 1
ATOM 3545 C CA . VAL B 1 212 ? 45.040 53.234 57.131 1.00 34.73 212 VAL B CA 1
ATOM 3546 C C . VAL B 1 212 ? 45.897 53.430 58.365 1.00 34.14 212 VAL B C 1
ATOM 3547 O O . VAL B 1 212 ? 45.413 53.920 59.395 1.00 34.33 212 VAL B O 1
ATOM 3551 N N . ALA B 1 213 ? 47.174 53.089 58.262 1.00 33.77 213 ALA B N 1
ATOM 3552 C CA . ALA B 1 213 ? 48.057 53.131 59.392 1.00 33.43 213 ALA B CA 1
ATOM 3553 C C . ALA B 1 213 ? 48.104 54.452 60.165 1.00 33.96 213 ALA B C 1
ATOM 3554 O O . ALA B 1 213 ? 48.088 54.432 61.377 1.00 34.01 213 ALA B O 1
ATOM 3556 N N . PRO B 1 214 ? 48.173 55.609 59.480 1.00 35.91 214 PRO B N 1
ATOM 3557 C CA . PRO B 1 214 ? 48.281 56.801 60.330 1.00 35.63 214 PRO B CA 1
ATOM 3558 C C . PRO B 1 214 ? 47.018 57.049 61.144 1.00 34.69 214 PRO B C 1
ATOM 3559 O O . PRO B 1 214 ? 47.104 57.542 62.261 1.00 35.24 214 PRO B O 1
ATOM 3563 N N . TRP B 1 215 ? 45.856 56.663 60.617 1.00 34.69 215 TRP B N 1
ATOM 3564 C CA . TRP B 1 215 ? 44.603 56.779 61.380 1.00 31.99 215 TRP B CA 1
ATOM 3565 C C . TRP B 1 215 ? 44.584 55.799 62.532 1.00 30.55 215 TRP B C 1
ATOM 3566 O O . TRP B 1 215 ? 44.175 56.160 63.630 1.00 30.12 215 TRP B O 1
ATOM 3577 N N . VAL B 1 216 ? 45.071 54.572 62.296 1.00 29.80 216 VAL B N 1
ATOM 3578 C CA . VAL B 1 216 ? 45.175 53.572 63.352 1.00 28.39 216 VAL B CA 1
ATOM 3579 C C . VAL B 1 216 ? 46.052 54.075 64.499 1.00 29.75 216 VAL B C 1
ATOM 3580 O O . VAL B 1 216 ? 45.636 54.050 65.660 1.00 30.00 216 VAL B O 1
ATOM 3584 N N . GLN B 1 217 ? 47.254 54.562 64.169 1.00 31.42 217 GLN B N 1
ATOM 3585 C CA . GLN B 1 217 ? 48.134 55.192 65.144 1.00 32.34 217 GLN B CA 1
ATOM 3586 C C . GLN B 1 217 ? 47.466 56.320 65.941 1.00 31.49 217 GLN B C 1
ATOM 3587 O O . GLN B 1 217 ? 47.489 56.306 67.191 1.00 31.07 217 GLN B O 1
ATOM 3593 N N . LYS B 1 218 ? 46.830 57.259 65.241 1.00 30.96 218 LYS B N 1
ATOM 3594 C CA . LYS B 1 218 ? 46.134 58.341 65.906 1.00 30.92 218 LYS B CA 1
ATOM 3595 C C . LYS B 1 218 ? 45.140 57.764 66.949 1.00 30.42 218 LYS B C 1
ATOM 3596 O O . LYS B 1 218 ? 45.089 58.223 68.117 1.00 30.04 218 LYS B O 1
ATOM 3602 N N . TYR B 1 219 ? 44.392 56.728 66.562 1.00 29.90 219 TYR B N 1
ATOM 3603 C CA . TYR B 1 219 ? 43.343 56.195 67.478 1.00 29.08 219 TYR B CA 1
ATOM 3604 C C . TYR B 1 219 ? 43.936 55.400 68.627 1.00 29.37 219 TYR B C 1
ATOM 3605 O O . TYR B 1 219 ? 43.413 55.460 69.732 1.00 28.93 219 TYR B O 1
ATOM 3614 N N . GLN B 1 220 ? 45.086 54.751 68.372 1.00 29.13 220 GLN B N 1
ATOM 3615 C CA . GLN B 1 220 ? 45.883 54.121 69.417 1.00 29.90 220 GLN B CA 1
ATOM 3616 C C . GLN B 1 220 ? 46.435 55.139 70.407 1.00 30.83 220 GLN B C 1
ATOM 3617 O O . GLN B 1 220 ? 46.273 54.970 71.597 1.00 32.20 220 GLN B O 1
ATOM 3623 N N . ARG B 1 221 ? 47.014 56.239 69.946 1.00 32.03 221 ARG B N 1
ATOM 3624 C CA . ARG B 1 221 ? 47.446 57.246 70.903 1.00 32.57 221 ARG B CA 1
ATOM 3625 C C . ARG B 1 221 ? 46.259 57.770 71.698 1.00 32.64 221 ARG B C 1
ATOM 3626 O O . ARG B 1 221 ? 46.365 57.967 72.936 1.00 33.76 221 ARG B O 1
ATOM 3634 N N . SER B 1 222 ? 45.098 57.892 71.051 1.00 31.09 222 SER B N 1
ATOM 3635 C CA . SER B 1 222 ? 43.915 58.386 71.778 1.00 29.62 222 SER B CA 1
ATOM 3636 C C . SER B 1 222 ? 43.503 57.423 72.896 1.00 29.85 222 SER B C 1
ATOM 3637 O O . SER B 1 222 ? 43.233 57.840 74.034 1.00 29.49 222 SER B O 1
ATOM 3640 N N . ARG B 1 223 ? 43.496 56.132 72.586 1.00 29.29 223 ARG B N 1
ATOM 3641 C CA . ARG B 1 223 ? 43.107 55.137 73.573 1.00 29.61 223 ARG B CA 1
ATOM 3642 C C . ARG B 1 223 ? 44.138 54.936 74.718 1.00 31.71 223 ARG B C 1
ATOM 3643 O O . ARG B 1 223 ? 43.787 54.441 75.780 1.00 31.97 223 ARG B O 1
ATOM 3651 N N . GLU B 1 224 ? 45.392 55.343 74.517 1.00 32.05 224 GLU B N 1
ATOM 3652 C CA . GLU B 1 224 ? 46.321 55.351 75.623 1.00 34.00 224 GLU B CA 1
ATOM 3653 C C . GLU B 1 224 ? 46.068 56.553 76.552 1.00 33.00 224 GLU B C 1
ATOM 3654 O O . GLU B 1 224 ? 46.602 56.583 77.636 1.00 32.93 224 GLU B O 1
ATOM 3660 N N . THR B 1 225 ? 45.281 57.549 76.131 1.00 31.37 225 THR B N 1
ATOM 3661 C CA . THR B 1 225 ? 44.933 58.614 77.060 1.00 31.79 225 THR B CA 1
ATOM 3662 C C . THR B 1 225 ? 43.781 58.131 77.923 1.00 32.84 225 THR B C 1
ATOM 3663 O O . THR B 1 225 ? 43.114 57.151 77.580 1.00 32.56 225 THR B O 1
ATOM 3667 N N . VAL B 1 226 ? 43.539 58.806 79.045 1.00 33.97 226 VAL B N 1
ATOM 3668 C CA . VAL B 1 226 ? 42.504 58.354 79.930 1.00 34.74 226 VAL B CA 1
ATOM 3669 C C . VAL B 1 226 ? 41.109 58.588 79.351 1.00 34.77 226 VAL B C 1
ATOM 3670 O O . VAL B 1 226 ? 40.213 57.761 79.517 1.00 34.26 226 VAL B O 1
ATOM 3674 N N . SER B 1 227 ? 40.910 59.723 78.712 1.00 34.69 227 SER B N 1
ATOM 3675 C CA . SER B 1 227 ? 39.575 60.011 78.227 1.00 35.53 227 SER B CA 1
ATOM 3676 C C . SER B 1 227 ? 39.355 59.589 76.768 1.00 34.02 227 SER B C 1
ATOM 3677 O O . SER B 1 227 ? 38.217 59.485 76.322 1.00 33.85 227 SER B O 1
ATOM 3680 N N . GLN B 1 228 ? 40.442 59.269 76.055 1.00 32.44 228 GLN B N 1
ATOM 3681 C CA . GLN B 1 228 ? 40.345 58.809 74.661 1.00 30.47 228 GLN B CA 1
ATOM 3682 C C . GLN B 1 228 ? 39.214 59.513 73.883 1.00 29.66 228 GLN B C 1
ATOM 3683 O O . GLN B 1 228 ? 38.468 58.886 73.137 1.00 29.13 228 GLN B O 1
ATOM 3689 N N . THR B 1 229 ? 39.120 60.820 74.048 1.00 29.45 229 THR B N 1
ATOM 3690 C CA . THR B 1 229 ? 38.094 61.600 73.401 1.00 30.27 229 THR B CA 1
ATOM 3691 C C . THR B 1 229 ? 37.967 61.353 71.872 1.00 30.14 229 THR B C 1
ATOM 3692 O O . THR B 1 229 ? 36.862 61.059 71.381 1.00 29.85 229 THR B O 1
ATOM 3696 N N . ASP B 1 230 ? 39.089 61.469 71.150 1.00 28.80 230 ASP B N 1
ATOM 3697 C CA . ASP B 1 230 ? 39.107 61.445 69.686 1.00 29.83 230 ASP B CA 1
ATOM 3698 C C . ASP B 1 230 ? 38.612 60.123 69.115 1.00 29.06 230 ASP B C 1
ATOM 3699 O O . ASP B 1 230 ? 37.803 60.096 68.162 1.00 28.80 230 ASP B O 1
ATOM 3704 N N . TYR B 1 231 ? 39.052 59.034 69.727 1.00 28.07 231 TYR B N 1
ATOM 3705 C CA . TYR B 1 231 ? 38.576 57.729 69.327 1.00 27.61 231 TYR B CA 1
ATOM 3706 C C . TYR B 1 231 ? 37.083 57.671 69.540 1.00 28.08 231 TYR B C 1
ATOM 3707 O O . TYR B 1 231 ? 36.322 57.364 68.613 1.00 30.00 231 TYR B O 1
ATOM 3716 N N . GLU B 1 232 ? 36.666 58.023 70.741 1.00 27.73 232 GLU B N 1
ATOM 3717 C CA . GLU B 1 232 ? 35.262 57.971 71.108 1.00 28.13 232 GLU B CA 1
ATOM 3718 C C . GLU B 1 232 ? 34.379 58.834 70.217 1.00 28.27 232 GLU B C 1
ATOM 3719 O O . GLU B 1 232 ? 33.358 58.378 69.739 1.00 28.08 232 GLU B O 1
ATOM 3725 N N . VAL B 1 233 ? 34.804 60.066 69.972 1.00 28.09 233 VAL B N 1
ATOM 3726 C CA . VAL B 1 233 ? 34.033 60.984 69.170 1.00 27.80 233 VAL B CA 1
ATOM 3727 C C . VAL B 1 233 ? 34.034 60.579 67.705 1.00 29.25 233 VAL B C 1
ATOM 3728 O O . VAL B 1 233 ? 32.978 60.539 67.083 1.00 31.51 233 VAL B O 1
ATOM 3732 N N . ASP B 1 234 ? 35.199 60.262 67.148 1.00 28.53 234 ASP B N 1
ATOM 3733 C CA . ASP B 1 234 ? 35.264 59.933 65.724 1.00 29.28 234 ASP B CA 1
ATOM 3734 C C . ASP B 1 234 ? 34.515 58.604 65.355 1.00 30.28 234 ASP B C 1
ATOM 3735 O O . ASP B 1 234 ? 34.011 58.438 64.216 1.00 30.84 234 ASP B O 1
ATOM 3740 N N . LEU B 1 235 ? 34.450 57.668 66.299 1.00 28.87 235 LEU B N 1
ATOM 3741 C CA . LEU B 1 235 ? 33.728 56.439 66.064 1.00 30.41 235 LEU B CA 1
ATOM 3742 C C . LEU B 1 235 ? 32.210 56.727 65.950 1.00 32.22 235 LEU B C 1
ATOM 3743 O O . LEU B 1 235 ? 31.511 56.206 65.049 1.00 33.95 235 LEU B O 1
ATOM 3748 N N . ILE B 1 236 ? 31.714 57.594 66.823 1.00 31.09 236 ILE B N 1
ATOM 3749 C CA . ILE B 1 236 ? 30.324 57.930 66.797 1.00 31.99 236 ILE B CA 1
ATOM 3750 C C . ILE B 1 236 ? 29.994 58.661 65.492 1.00 33.75 236 ILE B C 1
ATOM 3751 O O . ILE B 1 236 ? 28.958 58.408 64.900 1.00 36.97 236 ILE B O 1
ATOM 3756 N N . THR B 1 237 ? 30.854 59.579 65.070 1.00 32.24 237 THR B N 1
ATOM 3757 C CA . THR B 1 237 ? 30.682 60.236 63.797 1.00 33.31 237 THR B CA 1
ATOM 3758 C C . THR B 1 237 ? 30.664 59.236 62.632 1.00 34.54 237 THR B C 1
ATOM 3759 O O . THR B 1 237 ? 29.787 59.292 61.797 1.00 37.22 237 THR B O 1
ATOM 3763 N N . ALA B 1 238 ? 31.606 58.312 62.576 1.00 34.37 238 ALA B N 1
ATOM 3764 C CA . ALA B 1 238 ? 31.571 57.316 61.509 1.00 35.20 238 ALA B CA 1
ATOM 3765 C C . ALA B 1 238 ? 30.312 56.433 61.612 1.00 36.39 238 ALA B C 1
ATOM 3766 O O . ALA B 1 238 ? 29.644 56.188 60.634 1.00 37.81 238 ALA B O 1
ATOM 3768 N N . PHE B 1 239 ? 29.975 56.008 62.822 1.00 36.18 239 PHE B N 1
ATOM 3769 C CA . PHE B 1 239 ? 28.902 55.054 63.027 1.00 36.80 239 PHE B CA 1
ATOM 3770 C C . PHE B 1 239 ? 27.558 55.669 62.704 1.00 39.02 239 PHE B C 1
ATOM 3771 O O . PHE B 1 239 ? 26.653 54.984 62.209 1.00 40.45 239 PHE B O 1
ATOM 3779 N N . THR B 1 240 ? 27.438 56.970 62.983 1.00 39.04 240 THR B N 1
ATOM 3780 C CA . THR B 1 240 ? 26.233 57.761 62.701 1.00 40.29 240 THR B CA 1
ATOM 3781 C C . THR B 1 240 ? 25.926 57.798 61.219 1.00 42.87 240 THR B C 1
ATOM 3782 O O . THR B 1 240 ? 24.787 57.688 60.815 1.00 46.39 240 THR B O 1
ATOM 3786 N N . LYS B 1 241 ? 26.935 57.975 60.392 1.00 44.39 241 LYS B N 1
ATOM 3787 C CA . LYS B 1 241 ? 26.674 57.992 58.981 1.00 48.26 241 LYS B CA 1
ATOM 3788 C C . LYS B 1 241 ? 26.336 56.581 58.516 1.00 49.52 241 LYS B C 1
ATOM 3789 O O . LYS B 1 241 ? 25.356 56.383 57.815 1.00 51.70 241 LYS B O 1
ATOM 3795 N N . LEU B 1 242 ? 27.092 55.594 58.985 1.00 48.74 242 LEU B N 1
ATOM 3796 C CA . LEU B 1 242 ? 26.857 54.224 58.560 1.00 50.59 242 LEU B CA 1
ATOM 3797 C C . LEU B 1 242 ? 25.448 53.759 58.870 1.00 52.67 242 LEU B C 1
ATOM 3798 O O . LEU B 1 242 ? 24.811 53.122 58.036 1.00 55.27 242 LEU B O 1
ATOM 3803 N N . SER B 1 243 ? 24.947 54.113 60.050 1.00 52.09 243 SER B N 1
ATOM 3804 C CA . SER B 1 243 ? 23.695 53.559 60.531 1.00 54.22 243 SER B CA 1
ATOM 3805 C C . SER B 1 243 ? 22.461 53.953 59.747 1.00 58.01 243 SER B C 1
ATOM 3806 O O . SER B 1 243 ? 21.439 53.294 59.871 1.00 60.64 243 SER B O 1
ATOM 3809 N N . CYS B 1 244 ? 22.541 54.993 58.929 1.00 59.59 244 CYS B N 1
ATOM 3810 C CA . CYS B 1 244 ? 21.346 55.471 58.256 1.00 64.76 244 CYS B CA 1
ATOM 3811 C C . CYS B 1 244 ? 21.497 55.661 56.743 1.00 66.41 244 CYS B C 1
ATOM 3812 O O . CYS B 1 244 ? 20.788 56.484 56.122 1.00 68.52 244 CYS B O 1
ATOM 3815 N N . LEU B 1 245 ? 22.372 54.862 56.146 1.00 66.44 245 LEU B N 1
ATOM 3816 C CA . LEU B 1 245 ? 22.644 54.958 54.724 1.00 68.30 245 LEU B CA 1
ATOM 3817 C C . LEU B 1 245 ? 21.526 54.397 53.898 1.00 71.86 245 LEU B C 1
ATOM 3818 O O . LEU B 1 245 ? 21.086 53.266 54.119 1.00 73.29 245 LEU B O 1
ATOM 3823 N N . GLY B 1 246 ? 21.080 55.186 52.922 1.00 74.25 246 GLY B N 1
ATOM 3824 C CA . GLY B 1 246 ? 20.007 54.774 52.019 1.00 77.71 246 GLY B CA 1
ATOM 3825 C C . GLY B 1 246 ? 18.653 54.780 52.691 1.00 78.70 246 GLY B C 1
ATOM 3826 O O . GLY B 1 246 ? 17.633 54.477 52.066 1.00 81.71 246 GLY B O 1
ATOM 3827 N N . GLN B 1 247 ? 18.647 55.159 53.962 1.00 75.97 247 GLN B N 1
ATOM 3828 C CA . GLN B 1 247 ? 17.441 55.175 54.746 1.00 77.16 247 GLN B CA 1
ATOM 3829 C C . GLN B 1 247 ? 16.825 56.570 54.890 1.00 77.28 247 GLN B C 1
ATOM 3830 O O . GLN B 1 247 ? 17.507 57.510 55.275 1.00 75.87 247 GLN B O 1
ATOM 3836 N N . GLN B 1 248 ? 15.547 56.716 54.542 1.00 80.05 248 GLN B N 1
ATOM 3837 C CA . GLN B 1 248 ? 14.816 57.930 54.934 1.00 80.17 248 GLN B CA 1
ATOM 3838 C C . GLN B 1 248 ? 14.216 57.670 56.298 1.00 78.30 248 GLN B C 1
ATOM 3839 O O . GLN B 1 248 ? 13.511 56.678 56.493 1.00 79.08 248 GLN B O 1
ATOM 3845 N N . ILE B 1 249 ? 14.548 58.525 57.254 1.00 75.13 249 ILE B N 1
ATOM 3846 C CA . ILE B 1 249 ? 14.015 58.391 58.593 1.00 73.80 249 ILE B CA 1
ATOM 3847 C C . ILE B 1 249 ? 12.658 59.039 58.601 1.00 76.83 249 ILE B C 1
ATOM 3848 O O . ILE B 1 249 ? 12.487 60.140 58.057 1.00 78.19 249 ILE B O 1
ATOM 3853 N N . ASN B 1 250 ? 11.682 58.330 59.169 1.00 78.08 250 ASN B N 1
ATOM 3854 C CA . ASN B 1 250 ? 10.343 58.870 59.375 1.00 80.59 250 ASN B CA 1
ATOM 3855 C C . ASN B 1 250 ? 10.270 59.419 60.781 1.00 78.81 250 ASN B C 1
ATOM 3856 O O . ASN B 1 250 ? 10.351 58.673 61.747 1.00 77.19 250 ASN B O 1
ATOM 3861 N N . PHE B 1 251 ? 10.125 60.728 60.893 1.00 79.02 251 PHE B N 1
ATOM 3862 C CA . PHE B 1 251 ? 10.177 61.368 62.188 1.00 77.95 251 PHE B CA 1
ATOM 3863 C C . PHE B 1 251 ? 8.879 61.318 62.952 1.00 80.81 251 PHE B C 1
ATOM 3864 O O . PHE B 1 251 ? 8.860 61.627 64.131 1.00 80.14 251 PHE B O 1
ATOM 3872 N N . GLU B 1 252 ? 7.797 60.929 62.281 1.00 84.35 252 GLU B N 1
ATOM 3873 C CA . GLU B 1 252 ? 6.505 60.754 62.938 1.00 87.62 252 GLU B CA 1
ATOM 3874 C C . GLU B 1 252 ? 6.340 59.289 63.411 1.00 86.96 252 GLU B C 1
ATOM 3875 O O . GLU B 1 252 ? 5.257 58.884 63.861 1.00 90.17 252 GLU B O 1
ATOM 3881 N N . ALA B 1 253 ? 7.431 58.523 63.331 1.00 82.71 253 ALA B N 1
ATOM 3882 C CA . ALA B 1 253 ? 7.441 57.088 63.634 1.00 82.05 253 ALA B CA 1
ATOM 3883 C C . ALA B 1 253 ? 7.268 56.747 65.110 1.00 81.48 253 ALA B C 1
ATOM 3884 O O . ALA B 1 253 ? 7.841 57.399 65.978 1.00 79.10 253 ALA B O 1
ATOM 3886 N N . TYR B 1 254 ? 6.511 55.679 65.372 1.00 83.59 254 TYR B N 1
ATOM 3887 C CA . TYR B 1 254 ? 6.336 55.132 66.722 1.00 83.58 254 TYR B CA 1
ATOM 3888 C C . TYR B 1 254 ? 5.495 56.059 67.604 1.00 85.58 254 TYR B C 1
ATOM 3889 O O . TYR B 1 254 ? 5.817 56.283 68.770 1.00 84.09 254 TYR B O 1
ATOM 3898 N N . THR B 1 255 ? 4.415 56.587 67.045 1.00 89.26 255 THR B N 1
ATOM 3899 C CA . THR B 1 255 ? 3.558 57.514 67.778 1.00 92.15 255 THR B CA 1
ATOM 3900 C C . THR B 1 255 ? 2.072 57.147 67.696 1.00 97.24 255 THR B C 1
ATOM 3901 O O . THR B 1 255 ? 1.345 57.208 68.695 1.00 100.02 255 THR B O 1
#

Solvent-accessible surface area: 23046 Å² total

Secondary structure (DSSP, 8-state):
-HHHHHHHHHHHHHHHHHHHHHHH-GGGHHHHHHHHHHH---BTTTTB-SSSSGGGSHHHHTSGGGTT-HHHHHHHHHHHHHHHTT-SS-PPPHHHHHHHHHHHHHHHHHHHHHHHHTTT-HHHHHHHHHHS-SGGGGHHHHH---PPPPSSPPPSS-S--GGG--S---HHHHHTT--HHHHH--GGG-S-HHHHHHHHTTSTTTHHHHHHHHHHHHSSS-HHHHHHHHHHHHHHHTTTPPP-TTTT----/-HHHHHHHHHHHHHHHHHHHHHHT-GGGHHHHHHHHHHH---BTTTTB-SSSSGGGSHHHHTSGGGTT-HHHHHHHHHHHHHHHHT-SS----HHHHHHHHHHHHHHHHHHHHHHHHTTT-HHHHHHHHHHHS-GGG-HHHHH---PPPPSS-PPSS-S--GGG--S---HHHHHTT--HHHHH--TTSSS-HHHHHHHHTTSTTTHHHHHHHHHHHHSSS-HHHHHHHHHHHHHHHTTTPPP-TT---